Protein 8BPD (pdb70)

Foldseek 3Di:
DLLQFLAEEEEQEQAFFVVNVVLVVQFAQLVQLLVCLVQFLRHAAYEYAQHHPQAQQGGLAQDFPQDNCVVQFNRRSGHDNVRSCRVVSSLVSQVVSNHAYEYEHAQLHQCSPFRHDHDPNNNVSLQVRCCVPVVRQSQVVSLRRVLRVLLVCAVRHQAYEYPRLVNHRDHPLVSLVSSCVNPVRHFYEYPADQFAQPDRDFAFDADPVRHFWWWQAQAPPGPDRQIFTWGAQQTFGPSGAEYSQETTQLVRVQALLGLCCVVPHLVVVLVVLLVDDSVTGHQYEHEGEQFSDLADPVGHGDDDLLSVLCVSCSQSVSRHYYYYSFYDDSNHTDPVVSVSSSVSSVQVPDVVRDDGDDDDRYHPIDIPVD

Nearest PDB structures (foldseek):
  8bpd-assembly1_A  TM=1.003E+00  e=1.152E-90  Flagellimonas eckloniae
  6m8n-assembly1_A  TM=9.694E-01  e=7.261E-56  Psychromonas
  1odu-assembly1_A  TM=5.547E-01  e=1.460E-07  Thermotoga maritima MSB8
  1hl9-assembly1_A  TM=5.793E-01  e=4.609E-07  Thermotoga maritima MSB8
  1hl8-assembly1_B  TM=5.845E-01  e=2.002E-06  Thermotoga maritima MSB8

Sequence (370 aa):
SKWLSGSWGVRLIVEGGVELDKASSYSDWVKGAQNIVDNLPTVGHVFTNFTHRAHGYWFTLRENPYVDVAKEIHPEFVPSLENEKIILDVIDILHKGGKKVILYIATDGPSARRSGTRNNAEYKAAWENYYNAKFDGDEGLAYRTLCKGYIERFKGLADGYWLDHVGGIAGELTDFIDMIREVDPSVMMIASNGIVENESSNKSKYFKDENGDDLEVDSDGTNDPDGRKYKIRSFNLNGSYVDFTSGHPTPLAWGAPPNSWAYEEFTFPEIVDAMASYDPVKHTIKHAWMPMRMKWTSPRANLMFDVEQAYRFVRTTLTDGGCAITWGNTQTNGSMTKEEMDIMKEVDRRLRMRPMPDYIPYKRPAGAKLVGE

InterPro domains:
  IPR058589 Endo-alpha(1,4)-fucoidanase Mef1 [PF26376] (23-395)

B-factor: mean 32.19, std 11.11, range [17.18, 102.4]

Structure (mmCIF, N/CA/C/O backbone):
data_8BPD
#
_entry.id   8BPD
#
_cell.length_a   105.416
_cell.length_b   105.416
_cell.length_c   78.247
_cell.angle_alpha   90.000
_cell.angle_beta   90.000
_cell.angle_gamma   120.000
#
_symmetry.space_group_name_H-M   'P 63'
#
loop_
_entity.id
_entity.type
_entity.pdbx_description
1 polymer 'Glycosyl hydro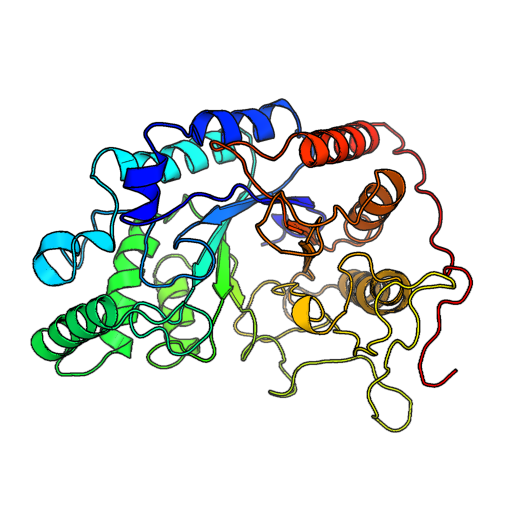lase'
2 non-polymer '(2S)-3-(cyclohexylamino)-2-hydroxypropane-1-sulfonic acid'
3 non-polymer 1,2-ETHANEDIOL
4 non-polymer 'CALCIUM ION'
5 water water
#
loop_
_atom_site.group_PDB
_atom_site.id
_atom_site.type_symbol
_atom_site.label_atom_id
_atom_site.label_alt_id
_atom_site.label_comp_id
_atom_site.label_asym_id
_atom_site.label_entity_id
_atom_site.label_seq_id
_atom_site.pdbx_PDB_ins_code
_atom_site.Cartn_x
_atom_site.Cartn_y
_atom_site.Cartn_z
_atom_site.occupancy
_atom_site.B_iso_or_equiv
_atom_site.auth_seq_id
_atom_site.auth_comp_id
_atom_site.auth_asym_id
_atom_site.auth_atom_id
_atom_site.pdbx_PDB_model_num
ATOM 1 N N . SER A 1 25 ? 33.14499 -5.51978 -22.72358 1.000 53.54801 25 SER A N 1
ATOM 2 C CA . SER A 1 25 ? 34.56834 -5.64467 -22.41677 1.000 55.32352 25 SER A CA 1
ATOM 3 C C . SER A 1 25 ? 35.24593 -4.27831 -22.50356 1.000 60.91205 25 SER A C 1
ATOM 4 O O . SER A 1 25 ? 36.03936 -3.88208 -21.59911 1.000 47.91844 25 SER A O 1
ATOM 11 N N . LYS A 1 26 ? 34.86652 -3.55720 -23.57458 1.000 46.60536 26 LYS A N 1
ATOM 12 C CA . LYS A 1 26 ? 35.57181 -2.35906 -24.01369 1.000 43.74802 26 LYS A CA 1
ATOM 13 C C . LYS A 1 26 ? 35.61648 -1.25028 -22.95951 1.000 42.41426 26 LYS A C 1
ATOM 14 O O . LYS A 1 26 ? 36.45833 -0.34849 -23.08483 1.000 36.74030 26 LYS A O 1
ATOM 33 N N . TRP A 1 27 ? 34.75239 -1.29352 -21.92453 1.000 40.93157 27 TRP A N 1
ATOM 34 C CA . TRP A 1 27 ? 34.71165 -0.20702 -20.93580 1.000 36.15082 27 TRP A CA 1
ATOM 35 C C . TRP A 1 27 ? 36.05050 0.01366 -20.24466 1.000 30.37482 27 TRP A C 1
ATOM 36 O O . TRP A 1 27 ? 36.33512 1.12490 -19.78155 1.000 30.56216 27 TRP A O 1
ATOM 57 N N . LEU A 1 28 ? 36.86670 -1.02685 -20.13253 1.000 25.02322 28 LEU A N 1
ATOM 58 C CA . LEU A 1 28 ? 38.14502 -0.88204 -19.45738 1.000 23.44712 28 LEU A CA 1
ATOM 59 C C . LEU A 1 28 ? 39.15581 -0.12525 -20.31235 1.000 25.47021 28 LEU A C 1
ATOM 60 O O . LEU A 1 28 ? 40.03722 0.56164 -19.78328 1.000 23.58436 28 LEU A O 1
ATOM 76 N N . SER A 1 29 ? 39.04866 -0.21768 -21.62601 1.000 24.73519 29 SER A N 1
ATOM 77 C CA . SER A 1 29 ? 39.97691 0.51366 -22.48267 1.000 25.30544 29 SER A CA 1
ATOM 78 C C . SER A 1 29 ? 39.81095 2.01887 -22.28392 1.000 25.67859 29 SER A C 1
ATOM 79 O O . SER A 1 29 ? 38.70725 2.55753 -22.41885 1.000 29.03962 29 SER A O 1
ATOM 87 N N . GLY A 1 30 ? 40.91600 2.70618 -21.98808 1.000 25.32210 30 GLY A N 1
ATOM 88 C CA . GLY A 1 30 ? 40.87970 4.14380 -21.76890 1.000 25.53803 30 GLY A CA 1
ATOM 89 C C . GLY A 1 30 ? 40.35989 4.58344 -20.40930 1.000 28.21904 30 GLY A C 1
ATOM 90 O O . GLY A 1 30 ? 40.18546 5.79236 -20.18381 1.000 25.12725 30 GLY A O 1
ATOM 94 N N . SER A 1 31 ? 40.15434 3.65080 -19.48609 1.000 24.49594 31 SER A N 1
ATOM 95 C CA . SER A 1 31 ? 39.59065 3.93302 -18.16814 1.000 23.56034 31 SER A CA 1
ATOM 96 C C . SER A 1 31 ? 40.70332 4.10944 -17.13417 1.000 23.03976 31 SER A C 1
ATOM 97 O O . SER A 1 31 ? 41.70651 3.39233 -17.16128 1.000 25.19838 31 SER A O 1
ATOM 105 N N . TRP A 1 32 ? 40.53573 5.06485 -16.22474 1.000 22.97262 32 TRP A N 1
ATOM 106 C CA . TRP A 1 32 ? 41.43169 5.14436 -15.07112 1.000 26.34249 32 TRP A CA 1
ATOM 107 C C . TRP A 1 32 ? 40.62905 4.89669 -13.80632 1.000 26.08506 32 TRP A C 1
ATOM 108 O O . TRP A 1 32 ? 39.41862 5.14470 -13.76539 1.000 22.22399 32 TRP A O 1
ATOM 129 N N . GLY A 1 33 ? 41.31616 4.35696 -12.78863 1.000 23.12053 33 GLY A N 1
ATOM 130 C CA . GLY A 1 33 ? 40.62706 3.87399 -11.61559 1.000 21.44066 33 GLY A CA 1
ATOM 131 C C . GLY A 1 33 ? 41.42445 4.06275 -10.34757 1.000 21.27342 33 GLY A C 1
ATOM 132 O O . GLY A 1 33 ? 42.63509 4.32087 -10.35628 1.000 21.48981 33 GLY A O 1
ATOM 136 N N . VAL A 1 34 ? 40.71359 3.87300 -9.24120 1.000 20.65688 34 VAL A N 1
ATOM 137 C CA . VAL A 1 34 ? 41.27267 4.00038 -7.90615 1.000 20.54040 34 VAL A CA 1
ATOM 138 C C . VAL A 1 34 ? 40.87047 2.76736 -7.11055 1.000 23.59679 34 VAL A C 1
ATOM 139 O O . VAL A 1 34 ? 40.00239 1.98606 -7.50765 1.000 24.52904 34 VAL A O 1
ATOM 152 N N . ARG A 1 35 ? 41.53253 2.58655 -5.98395 1.000 22.25643 35 ARG A N 1
ATOM 153 C CA . ARG A 1 35 ? 41.27209 1.46252 -5.10750 1.000 19.93097 35 ARG A CA 1
ATOM 154 C C . ARG A 1 35 ? 40.54464 1.95936 -3.86340 1.000 22.66962 35 ARG A C 1
ATOM 155 O O . ARG A 1 35 ? 40.95160 2.96837 -3.27468 1.000 20.42435 35 ARG A O 1
ATOM 176 N N . LEU A 1 36 ? 39.46571 1.26159 -3.49160 1.000 21.84590 36 LEU A N 1
ATOM 177 C CA . LEU A 1 36 ? 38.77492 1.40850 -2.20255 1.000 23.05136 36 LEU A CA 1
ATOM 178 C C . LEU A 1 36 ? 38.89338 0.07707 -1.46864 1.000 19.50474 36 LEU A C 1
ATOM 179 O O . LEU A 1 36 ? 38.15313 -0.87913 -1.72279 1.000 22.82338 36 LEU A O 1
ATOM 195 N N . ILE A 1 37 ? 39.89082 -0.01770 -0.61367 1.000 19.47442 37 ILE A N 1
ATOM 196 C CA . ILE A 1 37 ? 40.09396 -1.23237 0.15461 1.000 19.99302 37 ILE A CA 1
ATOM 197 C C . ILE A 1 37 ? 38.93718 -1.40592 1.13588 1.000 24.04120 37 ILE A C 1
ATOM 198 O O . ILE A 1 37 ? 38.60105 -0.48248 1.89041 1.000 29.02000 37 ILE A O 1
ATOM 214 N N . VAL A 1 38 ? 38.31568 -2.58523 1.10990 1.000 21.58572 38 VAL A N 1
ATOM 215 C CA . VAL A 1 38 ? 37.34819 -3.02318 2.11170 1.000 19.90565 38 VAL A CA 1
ATOM 216 C C . VAL A 1 38 ? 37.90413 -4.26906 2.77414 1.000 23.27848 38 VAL A C 1
ATOM 217 O O . VAL A 1 38 ? 38.29058 -5.22413 2.08771 1.000 18.80499 38 VAL A O 1
ATOM 230 N N . GLU A 1 39 ? 37.91758 -4.27298 4.10126 1.000 21.78677 39 GLU A N 1
ATOM 231 C CA . GLU A 1 39 ? 38.44938 -5.40002 4.84868 1.000 23.18227 39 GLU A CA 1
ATOM 232 C C . GLU A 1 39 ? 37.45418 -6.56054 4.81226 1.000 21.34437 39 GLU A C 1
ATOM 233 O O . GLU A 1 39 ? 36.30533 -6.41403 4.38794 1.000 22.78534 39 GLU A O 1
ATOM 245 N N . GLY A 1 40 ? 37.90653 -7.74146 5.24938 1.000 22.12763 40 GLY A N 1
ATOM 246 C CA . GLY A 1 40 ? 37.08303 -8.93440 5.21338 1.000 23.04337 40 GLY A CA 1
ATOM 247 C C . GLY A 1 40 ? 37.09017 -9.67722 6.54358 1.000 21.91485 40 GLY A C 1
ATOM 248 O O . GLY A 1 40 ? 37.88767 -9.39430 7.43569 1.000 21.03876 40 GLY A O 1
ATOM 252 N N . GLY A 1 41 ? 36.17612 -10.64070 6.65598 1.000 20.81523 41 GLY A N 1
ATOM 253 C CA . GLY A 1 41 ? 36.22283 -11.55988 7.77604 1.000 23.53981 41 GLY A CA 1
ATOM 254 C C . GLY A 1 41 ? 36.14794 -10.84633 9.10884 1.000 22.31332 41 GLY A C 1
ATOM 255 O O . GLY A 1 41 ? 35.54043 -9.78921 9.25008 1.000 21.26275 41 GLY A O 1
ATOM 259 N N . VAL A 1 42 ? 36.80470 -11.44071 10.10683 1.000 23.39309 42 VAL A N 1
ATOM 260 C CA . VAL A 1 42 ? 36.83121 -10.83937 11.43565 1.000 22.25661 42 VAL A CA 1
ATOM 261 C C . VAL A 1 42 ? 37.52500 -9.48649 11.39476 1.000 25.40819 42 VAL A C 1
ATOM 262 O O . VAL A 1 42 ? 37.26656 -8.62924 12.24676 1.000 25.13898 42 VAL A O 1
ATOM 275 N N . GLU A 1 43 ? 38.41326 -9.26191 10.42221 1.000 21.10139 43 GLU A N 1
ATOM 276 C CA . GLU A 1 43 ? 39.06856 -7.96084 10.35203 1.000 21.84362 43 GLU A CA 1
ATOM 277 C C . GLU A 1 43 ? 38.06730 -6.85864 9.99832 1.000 21.47008 43 GLU A C 1
ATOM 278 O O . GLU A 1 43 ? 38.13967 -5.73999 10.54071 1.000 25.73083 43 GLU A O 1
ATOM 290 N N . LEU A 1 44 ? 37.07757 -7.17508 9.15998 1.000 21.21847 44 LEU A N 1
ATOM 291 C CA . LEU A 1 44 ? 36.02239 -6.20156 8.87617 1.000 21.61788 44 LEU A CA 1
ATOM 292 C C . LEU A 1 44 ? 35.17948 -5.93275 10.11925 1.000 25.29862 44 LEU A C 1
ATOM 293 O O . LEU A 1 44 ? 34.82146 -4.78205 10.39756 1.000 26.99640 44 LEU A O 1
ATOM 309 N N . ASP A 1 45 ? 34.83257 -6.98461 10.86627 1.000 25.46815 45 ASP A N 1
ATOM 310 C CA . ASP A 1 45 ? 34.07315 -6.79637 12.09832 1.000 27.99735 45 ASP A CA 1
ATOM 311 C C . ASP A 1 45 ? 34.82089 -5.86047 13.04066 1.000 27.62369 45 ASP A C 1
ATOM 312 O O . ASP A 1 45 ? 34.24847 -4.90441 13.56814 1.000 25.89954 45 ASP A O 1
ATOM 321 N N . LYS A 1 46 ? 36.12625 -6.08588 13.20653 1.000 26.02580 46 LYS A N 1
ATOM 322 C CA . LYS A 1 46 ? 36.90209 -5.25378 14.11946 1.000 28.85293 46 LYS A CA 1
ATOM 323 C C . LYS A 1 46 ? 37.00403 -3.82323 13.60327 1.000 28.13184 46 LYS A C 1
ATOM 324 O O . LYS A 1 46 ? 36.95747 -2.86543 14.38208 1.000 32.03343 46 LYS A O 1
ATOM 343 N N . ALA A 1 47 ? 37.10555 -3.65224 12.29908 1.000 27.12173 47 ALA A N 1
ATOM 344 C CA . ALA A 1 47 ? 37.28857 -2.32091 11.72184 1.000 28.10135 47 ALA A CA 1
ATOM 345 C C . ALA A 1 47 ? 35.98668 -1.54654 11.55343 1.000 28.79742 47 ALA A C 1
ATOM 346 O O . ALA A 1 47 ? 36.02887 -0.32082 11.40823 1.000 27.37637 47 ALA A O 1
ATOM 353 N N . SER A 1 48 ? 34.84142 -2.21876 11.62026 1.000 28.46575 48 SER A N 1
ATOM 354 C CA . SER A 1 48 ? 33.58278 -1.56708 11.29026 1.000 29.84456 48 SER A CA 1
ATOM 355 C C . SER A 1 48 ? 33.23560 -0.44304 12.25690 1.000 26.54758 48 SER A C 1
ATOM 356 O O . SER A 1 48 ? 32.63804 0.55114 11.83195 1.000 31.06371 48 SER A O 1
ATOM 364 N N . SER A 1 49 ? 33.61730 -0.55234 13.54643 1.000 32.96713 49 SER A N 1
ATOM 365 C CA . SER A 1 49 ? 33.18604 0.43572 14.53229 1.000 39.56867 49 SER A CA 1
ATOM 366 C C . SER A 1 49 ? 33.78217 1.81095 14.26182 1.000 41.33851 49 SER A C 1
ATOM 367 O O . SER A 1 49 ? 33.16714 2.82906 14.60849 1.000 41.12458 49 SER A O 1
ATOM 375 N N . TYR A 1 50 ? 34.96053 1.87016 13.64081 1.000 36.90545 50 TYR A N 1
ATOM 376 C CA . TYR A 1 50 ? 35.65135 3.13594 13.43266 1.000 37.59144 50 TYR A CA 1
ATOM 377 C C . TYR A 1 50 ? 35.90876 3.44498 11.95842 1.000 33.22356 50 TYR A C 1
ATOM 378 O O . TYR A 1 50 ? 36.68833 4.35056 11.66262 1.000 28.08382 50 TYR A O 1
ATOM 396 N N . SER A 1 51 ? 35.26867 2.72858 11.03228 1.000 29.41583 51 SER A N 1
ATOM 397 C CA . SER A 1 51 ? 35.44947 2.92939 9.60337 1.000 31.27853 51 SER A CA 1
ATOM 398 C C . SER A 1 51 ? 34.09203 3.07258 8.94970 1.000 27.93388 51 SER A C 1
ATOM 399 O O . SER A 1 51 ? 33.09392 2.53985 9.43790 1.000 27.99342 51 SER A O 1
ATOM 407 N N . ASP A 1 52 ? 34.07162 3.79108 7.82899 1.000 26.49319 52 ASP A N 1
ATOM 408 C CA . ASP A 1 52 ? 32.83851 4.00530 7.08462 1.000 25.68231 52 ASP A CA 1
ATOM 409 C C . ASP A 1 52 ? 33.16121 3.93075 5.58989 1.000 29.68473 52 ASP A C 1
ATOM 410 O O . ASP A 1 52 ? 33.50075 4.93052 4.94957 1.000 27.50719 52 ASP A O 1
ATOM 419 N N . TRP A 1 53 ? 33.04007 2.72553 5.03695 1.000 27.92068 53 TRP A N 1
ATOM 420 C CA . TRP A 1 53 ? 33.36538 2.50416 3.63300 1.000 26.18771 53 TRP A CA 1
ATOM 421 C C . TRP A 1 53 ? 32.28738 3.03524 2.70210 1.000 33.55617 53 TRP A C 1
ATOM 422 O O . TRP A 1 53 ? 32.56222 3.27326 1.51883 1.000 35.08631 53 TRP A O 1
ATOM 443 N N . VAL A 1 54 ? 31.06822 3.20648 3.20547 1.000 33.11833 54 VAL A N 1
ATOM 444 C CA . VAL A 1 54 ? 30.02882 3.84828 2.41852 1.000 29.28701 54 VAL A CA 1
ATOM 445 C C . VAL A 1 54 ? 30.42803 5.28482 2.13564 1.000 38.08904 54 VAL A C 1
ATOM 446 O O . VAL A 1 54 ? 30.38815 5.74536 0.98737 1.000 30.01680 54 VAL A O 1
ATOM 459 N N . LYS A 1 55 ? 30.86478 5.99978 3.17381 1.000 28.02748 55 LYS A N 1
ATOM 460 C CA . LYS A 1 55 ? 31.39798 7.34429 2.96973 1.000 34.30298 55 LYS A CA 1
ATOM 461 C C . LYS A 1 55 ? 32.54824 7.32564 1.96815 1.000 26.40279 55 LYS A C 1
ATOM 462 O O . LYS A 1 55 ? 32.67651 8.22656 1.13287 1.000 27.05633 55 LYS A O 1
ATOM 481 N N . GLY A 1 56 ? 33.42832 6.34133 2.08145 1.000 28.03500 56 GLY A N 1
ATOM 482 C CA . GLY A 1 56 ? 34.58363 6.30172 1.20551 1.000 32.48113 56 GLY A CA 1
ATOM 483 C C . GLY A 1 56 ? 34.18584 6.10761 -0.23967 1.000 27.88667 56 GLY A C 1
ATOM 484 O O . GLY A 1 56 ? 34.78516 6.68501 -1.13961 1.000 27.31419 56 GLY A O 1
ATOM 488 N N . ALA A 1 57 ? 33.16361 5.29475 -0.47120 1.000 23.39095 57 ALA A N 1
ATOM 489 C CA . ALA A 1 57 ? 32.67632 5.06819 -1.81389 1.000 31.13477 57 ALA A CA 1
ATOM 490 C C . ALA A 1 57 ? 32.01290 6.33243 -2.33872 1.000 31.00468 57 ALA A C 1
ATOM 491 O O . ALA A 1 57 ? 32.31962 6.80095 -3.44019 1.000 26.70931 57 ALA A O 1
ATOM 498 N N . GLN A 1 58 ? 31.14517 6.93614 -1.52648 1.000 26.14030 58 GLN A N 1
ATOM 499 C CA . GLN A 1 58 ? 30.50802 8.18930 -1.92057 1.000 27.49110 58 GLN A CA 1
ATOM 500 C C . GLN A 1 58 ? 31.54039 9.27111 -2.18351 1.000 28.67067 58 GLN A C 1
ATOM 501 O O . GLN A 1 58 ? 31.36064 10.11703 -3.06636 1.000 28.55226 58 GLN A O 1
ATOM 515 N N . ASN A 1 59 ? 32.61675 9.26512 -1.40903 1.000 28.62931 59 ASN A N 1
ATOM 516 C CA . ASN A 1 59 ? 33.70017 10.23659 -1.56010 1.000 30.86033 59 ASN A CA 1
ATOM 517 C C . ASN A 1 59 ? 34.32553 10.13473 -2.95076 1.000 27.64138 59 ASN A C 1
ATOM 518 O O . ASN A 1 59 ? 34.56652 11.14909 -3.61555 1.000 28.31059 59 ASN A O 1
ATOM 529 N N . ILE A 1 60 ? 34.54001 8.91161 -3.42425 1.000 27.48359 60 ILE A N 1
ATOM 530 C CA . ILE A 1 60 ? 35.07643 8.69953 -4.76651 1.000 27.62826 60 ILE A CA 1
ATOM 531 C C . ILE A 1 60 ? 34.09741 9.19625 -5.81977 1.000 30.60027 60 ILE A C 1
ATOM 532 O O . ILE A 1 60 ? 34.48097 9.87898 -6.77832 1.000 29.80247 60 ILE A O 1
ATOM 548 N N . VAL A 1 61 ? 32.82868 8.81057 -5.69281 1.000 24.52476 61 VAL A N 1
ATOM 549 C CA . VAL A 1 61 ? 31.83376 9.22548 -6.67701 1.000 30.32785 61 VAL A CA 1
ATOM 550 C C . VAL A 1 61 ? 31.76252 10.74852 -6.75821 1.000 31.58118 61 VAL A C 1
ATOM 551 O O . VAL A 1 61 ? 31.71641 11.32895 -7.85601 1.000 31.16363 61 VAL A O 1
ATOM 564 N N . ASP A 1 62 ? 31.76833 11.42504 -5.59753 1.000 29.85011 62 ASP A N 1
ATOM 565 C CA . ASP A 1 62 ? 31.51861 12.86854 -5.57146 1.000 28.79038 62 ASP A CA 1
ATOM 566 C C . ASP A 1 62 ? 32.69940 13.66641 -6.08995 1.000 31.62610 62 ASP A C 1
ATOM 567 O O . ASP A 1 62 ? 32.51812 14.75723 -6.64309 1.000 35.10369 62 ASP A O 1
ATOM 576 N N . ASN A 1 63 ? 33.91027 13.17576 -5.87314 1.000 29.25415 63 ASN A N 1
ATOM 577 C CA . ASN A 1 63 ? 35.09454 13.95159 -6.18163 1.000 29.85912 63 ASN A CA 1
ATOM 578 C C . ASN A 1 63 ? 35.80700 13.51635 -7.45615 1.000 29.55064 63 ASN A C 1
ATOM 579 O O . ASN A 1 63 ? 36.62039 14.28381 -7.97131 1.000 32.19729 63 ASN A O 1
ATOM 590 N N . LEU A 1 64 ? 35.54940 12.31700 -7.96406 1.000 25.46665 64 LEU A N 1
ATOM 591 C CA . LEU A 1 64 ? 36.29424 11.76316 -9.09447 1.000 24.99574 64 LEU A CA 1
ATOM 592 C C . LEU A 1 64 ? 35.34945 11.36554 -10.23380 1.000 26.91837 64 LEU A C 1
ATOM 593 O O . LEU A 1 64 ? 35.26373 10.19349 -10.61347 1.000 24.57018 64 LEU A O 1
ATOM 609 N N . PRO A 1 65 ? 34.63549 12.32680 -10.82681 1.000 25.93320 65 PRO A N 1
ATOM 610 C CA . PRO A 1 65 ? 33.68706 11.95541 -11.89168 1.000 26.70458 65 PRO A CA 1
ATOM 611 C C . PRO A 1 65 ? 34.32602 11.28577 -13.10184 1.000 31.19398 65 PRO A C 1
ATOM 612 O O . PRO A 1 65 ? 33.65516 10.48399 -13.76551 1.000 30.97548 65 PRO A O 1
ATOM 623 N N . THR A 1 66 ? 35.59212 11.57808 -13.41592 1.000 27.69087 66 THR A N 1
ATOM 624 C CA . THR A 1 66 ? 36.20731 11.01989 -14.61807 1.000 27.30176 66 THR A CA 1
ATOM 625 C C . THR A 1 66 ? 36.69430 9.59526 -14.41410 1.000 28.65852 66 THR A C 1
ATOM 626 O O . THR A 1 66 ? 37.01174 8.92138 -15.39221 1.000 24.64518 66 THR A O 1
ATOM 637 N N . VAL A 1 67 ? 36.75253 9.12196 -13.16927 1.000 25.64219 67 VAL A N 1
ATOM 638 C CA . VAL A 1 67 ? 37.22842 7.77829 -12.89470 1.000 23.37563 67 VAL A CA 1
ATOM 639 C C . VAL A 1 67 ? 36.24908 6.78776 -13.50177 1.000 23.61026 67 VAL A C 1
ATOM 640 O O . VAL A 1 67 ? 35.02705 6.93782 -13.37361 1.000 24.39281 67 VAL A O 1
ATOM 653 N N . GLY A 1 68 ? 36.77475 5.76588 -14.17064 1.000 23.44503 68 GLY A N 1
ATOM 654 C CA . GLY A 1 68 ? 35.90259 4.80930 -14.82587 1.000 23.15587 68 GLY A CA 1
ATOM 655 C C . GLY A 1 68 ? 35.62086 3.55589 -14.01381 1.000 25.68062 68 GLY A C 1
ATOM 656 O O . GLY A 1 68 ? 34.57992 2.90722 -14.19512 1.000 23.51090 68 GLY A O 1
ATOM 660 N N . HIS A 1 69 ? 36.54179 3.18951 -13.12466 1.000 21.91988 69 HIS A N 1
ATOM 661 C CA . HIS A 1 69 ? 36.41876 1.92833 -12.41669 1.000 25.04449 69 HIS A CA 1
ATOM 662 C C . HIS A 1 69 ? 37.09564 2.03280 -11.05932 1.000 23.81413 69 HIS A C 1
ATOM 663 O O . HIS A 1 69 ? 37.93610 2.90257 -10.83451 1.000 20.93256 69 HIS A O 1
ATOM 677 N N . VAL A 1 70 ? 36.70737 1.12739 -10.15714 1.000 23.44702 70 VAL A N 1
ATOM 678 C CA . VAL A 1 70 ? 37.22418 1.08266 -8.79124 1.000 22.85613 70 VAL A CA 1
ATOM 679 C C . VAL A 1 70 ? 37.53027 -0.36033 -8.44839 1.000 19.66390 70 VAL A C 1
ATOM 680 O O . VAL A 1 70 ? 36.70939 -1.25114 -8.69461 1.000 20.98909 70 VAL A O 1
ATOM 693 N N . PHE A 1 71 ? 38.71334 -0.59374 -7.89610 1.000 19.29644 71 PHE A N 1
ATOM 694 C CA . PHE A 1 71 ? 39.08615 -1.89672 -7.37593 1.000 20.53964 71 PHE A CA 1
ATOM 695 C C . PHE A 1 71 ? 38.68118 -1.95859 -5.90366 1.000 24.57744 71 PHE A C 1
ATOM 696 O O . PHE A 1 71 ? 39.07971 -1.08922 -5.12730 1.000 20.65362 71 PHE A O 1
ATOM 713 N N . THR A 1 72 ? 37.95380 -3.00892 -5.51293 1.000 19.28332 72 THR A N 1
ATOM 714 C CA . THR A 1 72 ? 37.66901 -3.25092 -4.10372 1.000 18.65147 72 THR A CA 1
ATOM 715 C C . THR A 1 72 ? 37.71475 -4.76584 -3.88574 1.000 23.10604 72 THR A C 1
ATOM 716 O O . THR A 1 72 ? 38.46901 -5.45250 -4.58859 1.000 20.62106 72 THR A O 1
ATOM 727 N N . ASN A 1 73 ? 36.99785 -5.30453 -2.89815 1.000 21.49439 73 ASN A N 1
ATOM 728 C CA . ASN A 1 73 ? 37.41833 -6.56721 -2.30008 1.000 20.10771 73 ASN A CA 1
ATOM 729 C C . ASN A 1 73 ? 36.34235 -7.64036 -2.25224 1.000 22.18449 73 ASN A C 1
ATOM 730 O O . ASN A 1 73 ? 35.23956 -7.40475 -1.75252 1.000 22.55389 73 ASN A O 1
ATOM 741 N N . PHE A 1 74 ? 36.70625 -8.83552 -2.73896 1.000 20.09233 74 PHE A N 1
ATOM 742 C CA . PHE A 1 74 ? 36.00271 -10.09860 -2.51912 1.000 19.56809 74 PHE A CA 1
ATOM 743 C C . PHE A 1 74 ? 36.60263 -10.83308 -1.31234 1.000 19.05160 74 PHE A C 1
ATOM 744 O O . PHE A 1 74 ? 35.86332 -11.32318 -0.44864 1.000 19.60875 74 PHE A O 1
ATOM 761 N N . THR A 1 75 ? 37.93267 -10.90172 -1.24050 1.000 21.10176 75 THR A N 1
ATOM 762 C CA . THR A 1 75 ? 38.64959 -11.19094 -0.00966 1.000 20.43467 75 THR A CA 1
ATOM 763 C C . THR A 1 75 ? 39.36479 -9.94181 0.46270 1.000 23.44608 75 THR A C 1
ATOM 764 O O . THR A 1 75 ? 39.57587 -8.97643 -0.28496 1.000 20.82478 75 THR A O 1
ATOM 775 N N . HIS A 1 76 ? 39.72472 -10.00673 1.73221 1.000 22.87729 76 HIS A N 1
ATOM 776 C CA . HIS A 1 76 ? 40.64037 -9.07631 2.34770 1.000 21.79497 76 HIS A CA 1
ATOM 777 C C . HIS A 1 76 ? 41.92914 -9.00878 1.54393 1.000 21.71689 76 HIS A C 1
ATOM 778 O O . HIS A 1 76 ? 42.39206 -10.00880 0.97948 1.000 17.37663 76 HIS A O 1
ATOM 792 N N . ARG A 1 77 ? 42.51392 -7.81689 1.51192 1.000 21.39067 77 ARG A N 1
ATOM 793 C CA . ARG A 1 77 ? 43.79794 -7.61811 0.85797 1.000 17.83087 77 ARG A CA 1
ATOM 794 C C . ARG A 1 77 ? 44.77689 -8.68578 1.29850 1.000 24.13774 77 ARG A C 1
ATOM 795 O O . ARG A 1 77 ? 45.00597 -8.88232 2.48906 1.000 21.69271 77 ARG A O 1
ATOM 816 N N . ALA A 1 78 ? 45.30864 -9.41452 0.32793 1.000 21.89360 78 ALA A N 1
ATOM 817 C CA . ALA A 1 78 ? 46.40047 -10.35668 0.53236 1.000 21.87751 78 ALA A CA 1
ATOM 818 C C . ALA A 1 78 ? 46.05895 -11.46332 1.53555 1.000 17.74491 78 ALA A C 1
ATOM 819 O O . ALA A 1 78 ? 46.95781 -12.10134 2.06789 1.000 18.37046 78 ALA A O 1
ATOM 826 N N . HIS A 1 79 ? 44.78522 -11.74849 1.81488 1.000 17.44240 79 HIS A N 1
ATOM 827 C CA . HIS A 1 79 ? 44.48233 -12.83907 2.73868 1.000 21.02809 79 HIS A CA 1
ATOM 828 C C . HIS A 1 79 ? 43.30225 -13.64873 2.23249 1.000 18.66236 79 HIS A C 1
ATOM 829 O O . HIS A 1 79 ? 42.17403 -13.15237 2.20693 1.000 22.33441 79 HIS A O 1
ATOM 843 N N . GLY A 1 80 ? 43.54272 -14.92059 1.89894 1.000 19.95628 80 GLY A N 1
ATOM 844 C CA . GLY A 1 80 ? 42.50312 -15.68952 1.25619 1.000 18.88595 80 GLY A CA 1
ATOM 845 C C . GLY A 1 80 ? 41.46563 -16.29624 2.17290 1.000 21.81938 80 GLY A C 1
ATOM 846 O O . GLY A 1 80 ? 40.53092 -16.93806 1.68352 1.000 19.58301 80 GLY A O 1
ATOM 850 N N . TYR A 1 81 ? 41.58249 -16.13311 3.48688 1.000 20.27927 81 TYR A N 1
ATOM 851 C CA . TYR A 1 81 ? 40.61743 -16.72203 4.39503 1.000 18.03032 81 TYR A CA 1
ATOM 852 C C . TYR A 1 81 ? 39.67059 -15.70519 4.99761 1.000 18.27355 81 TYR A C 1
ATOM 853 O O . TYR A 1 81 ? 38.88810 -16.06692 5.86936 1.000 20.85192 81 TYR A O 1
ATOM 871 N N . TRP A 1 82 ? 39.70891 -14.44764 4.55907 1.000 21.09890 82 TRP A N 1
ATOM 872 C CA . TRP A 1 82 ? 38.79209 -13.41920 5.04161 1.000 18.44796 82 TRP A CA 1
ATOM 873 C C . TRP A 1 82 ? 37.97245 -12.85672 3.88171 1.000 21.95075 82 TRP A C 1
ATOM 874 O O . TRP A 1 82 ? 38.53253 -12.22114 2.99325 1.000 20.99572 82 TRP A O 1
ATOM 895 N N . PHE A 1 83 ? 36.64935 -13.03331 3.92935 1.000 20.40786 83 PHE A N 1
ATOM 896 C CA . PHE A 1 83 ? 35.72700 -12.67300 2.85426 1.000 20.47111 83 PHE A CA 1
ATOM 897 C C . PHE A 1 83 ? 34.89070 -11.44731 3.20296 1.000 23.83534 83 PHE A C 1
ATOM 898 O O . PHE A 1 83 ? 34.60511 -11.18601 4.37070 1.000 22.59982 83 PHE A O 1
ATOM 915 N N . THR A 1 84 ? 34.47938 -10.68563 2.17547 1.000 19.53934 84 THR A N 1
ATOM 916 C CA . THR A 1 84 ? 33.65419 -9.51967 2.43827 1.000 19.77425 84 THR A CA 1
ATOM 917 C C . THR A 1 84 ? 32.16447 -9.85005 2.52185 1.000 23.28446 84 THR A C 1
ATOM 918 O O . THR A 1 84 ? 31.40988 -9.05052 3.08197 1.000 25.88081 84 THR A O 1
ATOM 929 N N . LEU A 1 85 ? 31.72916 -11.00667 2.02244 1.000 20.91297 85 LEU A N 1
ATOM 930 C CA . LEU A 1 85 ? 30.36228 -11.48218 2.20064 1.000 21.66404 85 LEU A CA 1
ATOM 931 C C . LEU A 1 85 ? 30.34905 -12.59102 3.25375 1.000 23.88641 85 LEU A C 1
ATOM 932 O O . LEU A 1 85 ? 31.36568 -13.23304 3.50759 1.000 25.07901 85 LEU A O 1
ATOM 948 N N . ARG A 1 86 ? 29.18451 -12.79154 3.87820 1.000 24.39636 86 ARG A N 1
ATOM 949 C CA . ARG A 1 86 ? 28.97516 -13.86212 4.85302 1.000 22.95324 86 ARG A CA 1
ATOM 950 C C . ARG A 1 86 ? 28.15321 -15.00045 4.25755 1.000 27.05699 86 ARG A C 1
ATOM 951 O O . ARG A 1 86 ? 28.67753 -16.09826 4.03852 1.000 25.73154 86 ARG A O 1
ATOM 972 N N . GLU A 1 87 ? 26.86912 -14.77763 3.99530 1.000 27.27994 87 GLU A N 1
ATOM 973 C CA . GLU A 1 87 ? 25.99867 -15.86538 3.56907 1.000 26.47318 87 GLU A CA 1
ATOM 974 C C . GLU A 1 87 ? 26.42378 -16.40716 2.21692 1.000 29.02983 87 GLU A C 1
ATOM 975 O O . GLU A 1 87 ? 26.92855 -15.68115 1.35391 1.000 24.03663 87 GLU A O 1
ATOM 987 N N . ASN A 1 88 ? 26.17774 -17.70313 2.02803 1.000 32.82489 88 ASN A N 1
ATOM 988 C CA . ASN A 1 88 ? 26.73099 -18.39397 0.89660 1.000 29.74040 88 ASN A CA 1
ATOM 989 C C . ASN A 1 88 ? 25.77922 -19.54386 0.62601 1.000 27.29144 88 ASN A C 1
ATOM 990 O O . ASN A 1 88 ? 25.45246 -20.28585 1.55607 1.000 30.59039 88 ASN A O 1
ATOM 1001 N N . PRO A 1 89 ? 25.29631 -19.69106 -0.60770 1.000 34.73912 89 PRO A N 1
ATOM 1002 C CA . PRO A 1 89 ? 24.28456 -20.71736 -0.87994 1.000 30.60714 89 PRO A CA 1
ATOM 1003 C C . PRO A 1 89 ? 24.78941 -22.13345 -0.72136 1.000 31.62139 89 PRO A C 1
ATOM 1004 O O . PRO A 1 89 ? 23.96466 -23.04502 -0.60947 1.000 32.63489 89 PRO A O 1
ATOM 1015 N N . TYR A 1 90 ? 26.10226 -22.35588 -0.70697 1.000 31.29238 90 TYR A N 1
ATOM 1016 C CA . TYR A 1 90 ? 26.64044 -23.70177 -0.65262 1.000 33.24020 90 TYR A CA 1
ATOM 1017 C C . TYR A 1 90 ? 27.23798 -24.08188 0.69268 1.000 30.38910 90 TYR A C 1
ATOM 1018 O O . TYR A 1 90 ? 27.48918 -25.27011 0.92080 1.000 34.35873 90 TYR A O 1
ATOM 1036 N N . VAL A 1 91 ? 27.43061 -23.13646 1.60415 1.000 28.36760 91 VAL A N 1
ATOM 1037 C CA . VAL A 1 91 ? 28.09071 -23.44110 2.86987 1.000 28.33611 91 VAL A CA 1
ATOM 1038 C C . VAL A 1 91 ? 27.76461 -22.33661 3.87482 1.000 29.75191 91 VAL A C 1
ATOM 1039 O O . VAL A 1 91 ? 27.74153 -21.14658 3.54022 1.000 24.75835 91 VAL A O 1
ATOM 1052 N N . ASP A 1 92 ? 27.45925 -22.75107 5.10103 1.000 26.83936 92 ASP A N 1
ATOM 1053 C CA . ASP A 1 92 ? 27.40114 -21.84636 6.25453 1.000 29.70128 92 ASP A CA 1
ATOM 1054 C C . ASP A 1 92 ? 28.81710 -21.77392 6.81572 1.000 31.32801 92 ASP A C 1
ATOM 1055 O O . ASP A 1 92 ? 29.24197 -22.64843 7.56926 1.000 28.39293 92 ASP A O 1
ATOM 1064 N N . VAL A 1 93 ? 29.57277 -20.75236 6.40555 1.000 24.06361 93 VAL A N 1
ATOM 1065 C CA . VAL A 1 93 ? 31.01080 -20.75107 6.66674 1.000 26.59831 93 VAL A CA 1
ATOM 1066 C C . VAL A 1 93 ? 31.28268 -20.68667 8.16488 1.000 25.68071 93 VAL A C 1
ATOM 1067 O O . VAL A 1 93 ? 32.17047 -21.37991 8.68392 1.000 27.28805 93 VAL A O 1
ATOM 1080 N N . ALA A 1 94 ? 30.52526 -19.85354 8.87581 1.000 24.41318 94 ALA A N 1
ATOM 1081 C CA . ALA A 1 94 ? 30.72217 -19.69881 10.31497 1.000 29.13123 94 ALA A CA 1
ATOM 1082 C C . ALA A 1 94 ? 30.51274 -21.02071 11.05596 1.000 30.89482 94 ALA A C 1
ATOM 1083 O O . ALA A 1 94 ? 31.33098 -21.40474 11.90219 1.000 31.48095 94 ALA A O 1
ATOM 1090 N N . LYS A 1 95 ? 29.44187 -21.75818 10.72690 1.000 26.59796 95 LYS A N 1
ATOM 1091 C CA . LYS A 1 95 ? 29.17936 -23.00528 11.44309 1.000 26.87310 95 LYS A CA 1
ATOM 1092 C C . LYS A 1 95 ? 29.99769 -24.17969 10.91738 1.000 30.16577 95 LYS A C 1
ATOM 1093 O O . LYS A 1 95 ? 30.38546 -25.05455 11.69483 1.000 31.49988 95 LYS A O 1
ATOM 1112 N N . GLU A 1 96 ? 30.23749 -24.24762 9.61222 1.000 25.37649 96 GLU A N 1
ATOM 1113 C CA . GLU A 1 96 ? 30.89928 -25.41191 9.03330 1.000 25.22696 96 GLU A CA 1
ATOM 1114 C C . GLU A 1 96 ? 32.41402 -25.26504 8.92671 1.000 26.83013 96 GLU A C 1
ATOM 1115 O O . GLU A 1 96 ? 33.11587 -26.28277 8.86870 1.000 29.02841 96 GLU A O 1
ATOM 1127 N N . ILE A 1 97 ? 32.94166 -24.04130 8.88614 1.000 26.32759 97 ILE A N 1
ATOM 1128 C CA . ILE A 1 97 ? 34.37634 -23.86215 8.68254 1.000 23.49691 97 ILE A CA 1
ATOM 1129 C C . ILE A 1 97 ? 34.98033 -23.07485 9.83746 1.000 24.40758 97 ILE A C 1
ATOM 1130 O O . ILE A 1 97 ? 35.66395 -23.63901 10.69314 1.000 27.06983 97 ILE A O 1
ATOM 1146 N N . HIS A 1 98 ? 34.75932 -21.77407 9.86447 1.000 23.98229 98 HIS A N 1
ATOM 1147 C CA . HIS A 1 98 ? 35.36724 -20.94951 10.89906 1.000 22.91888 98 HIS A CA 1
ATOM 1148 C C . HIS A 1 98 ? 34.68608 -19.58742 10.94578 1.000 25.11400 98 HIS A C 1
ATOM 1149 O O . HIS A 1 98 ? 34.54439 -18.93949 9.90150 1.000 24.39523 98 HIS A O 1
ATOM 1163 N N . PRO A 1 99 ? 34.23121 -19.13415 12.11647 1.000 24.38536 99 PRO A N 1
ATOM 1164 C CA . PRO A 1 99 ? 33.44688 -17.88242 12.16806 1.000 23.23568 99 PRO A CA 1
ATOM 1165 C C . PRO A 1 99 ? 34.22738 -16.64577 11.76566 1.000 26.26490 99 PRO A C 1
ATOM 1166 O O . PRO A 1 99 ? 33.62262 -15.65432 11.32246 1.000 23.98129 99 PRO A O 1
ATOM 1177 N N . GLU A 1 100 ? 35.54664 -16.64843 11.95250 1.000 22.14257 100 GLU A N 1
ATOM 1178 C CA . GLU A 1 100 ? 36.36012 -15.49982 11.58246 1.000 21.65299 100 GLU A CA 1
ATOM 1179 C C . GLU A 1 100 ? 36.58688 -15.36292 10.07545 1.000 22.97559 100 GLU A C 1
ATOM 1180 O O . GLU A 1 100 ? 37.12559 -14.33479 9.64204 1.000 21.98861 100 GLU A O 1
ATOM 1192 N N . PHE A 1 101 ? 36.17547 -16.34110 9.26762 1.000 22.78988 101 PHE A N 1
ATOM 1193 C CA . PHE A 1 101 ? 36.32551 -16.19583 7.81528 1.000 21.59936 101 PHE A CA 1
ATOM 1194 C C . PHE A 1 101 ? 35.34935 -15.19124 7.23115 1.000 20.54106 101 PHE A C 1
ATOM 1195 O O . PHE A 1 101 ? 35.60388 -14.66554 6.13866 1.000 21.54069 101 PHE A O 1
ATOM 1212 N N . VAL A 1 102 ? 34.23639 -14.93998 7.91898 1.000 24.27555 102 VAL A N 1
ATOM 1213 C CA . VAL A 1 102 ? 33.16727 -14.10208 7.39315 1.000 23.16366 102 VAL A CA 1
ATOM 1214 C C . VAL A 1 102 ? 32.84125 -12.99273 8.37699 1.000 24.02232 102 VAL A C 1
ATOM 1215 O O . VAL A 1 102 ? 32.98987 -13.16374 9.60354 1.000 23.54769 102 VAL A O 1
ATOM 1228 N N . PRO A 1 103 ? 32.37847 -11.85219 7.89106 1.000 21.86698 103 PRO A N 1
ATOM 1229 C CA . PRO A 1 103 ? 31.92568 -10.80138 8.79378 1.000 22.57600 103 PRO A CA 1
ATOM 1230 C C . PRO A 1 103 ? 30.51910 -11.10594 9.26910 1.000 23.92170 103 PRO A C 1
ATOM 1231 O O . PRO A 1 103 ? 29.88063 -12.07074 8.83111 1.000 23.72528 103 PRO A O 1
ATOM 1242 N N . SER A 1 104 ? 30.05436 -10.27003 10.20007 1.000 25.12736 104 SER A N 1
ATOM 1243 C CA . SER A 1 104 ? 28.69309 -10.38277 10.69310 1.000 25.56464 104 SER A CA 1
ATOM 1244 C C . SER A 1 104 ? 27.70544 -10.17684 9.56344 1.000 26.43228 104 SER A C 1
ATOM 1245 O O . SER A 1 104 ? 28.02837 -9.62800 8.51474 1.000 26.20335 104 SER A O 1
ATOM 1253 N N . LEU A 1 105 ? 26.46521 -10.58641 9.81027 1.000 27.92794 105 LEU A N 1
ATOM 1254 C CA . LEU A 1 105 ? 25.43916 -10.43515 8.78148 1.000 33.18978 105 LEU A CA 1
ATOM 1255 C C . LEU A 1 105 ? 25.20944 -8.96620 8.46297 1.000 30.26650 105 LEU A C 1
ATOM 1256 O O . LEU A 1 105 ? 25.00298 -8.59776 7.30347 1.000 29.84610 105 LEU A O 1
ATOM 1272 N N . GLU A 1 106 ? 25.24451 -8.10787 9.48777 1.000 31.22136 106 GLU A N 1
ATOM 1273 C CA . GLU A 1 106 ? 25.16255 -6.66938 9.25414 1.000 28.70476 106 GLU A CA 1
ATOM 1274 C C . GLU A 1 106 ? 26.33633 -6.15814 8.40478 1.000 30.08801 106 GLU A C 1
ATOM 1275 O O . GLU A 1 106 ? 26.14846 -5.33462 7.49737 1.000 30.68894 106 GLU A O 1
ATOM 1287 N N . ASN A 1 107 ? 27.56030 -6.62258 8.69112 1.000 27.00897 107 ASN A N 1
ATOM 1288 C CA . ASN A 1 107 ? 28.73930 -6.05053 8.04923 1.000 26.03451 107 ASN A CA 1
ATOM 1289 C C . ASN A 1 107 ? 28.93767 -6.56110 6.63042 1.000 26.03783 107 ASN A C 1
ATOM 1290 O O . ASN A 1 107 ? 29.63540 -5.90175 5.85048 1.000 26.14632 107 ASN A O 1
ATOM 1301 N N . GLU A 1 108 ? 28.32524 -7.69511 6.27055 1.000 24.20637 108 GLU A N 1
ATOM 1302 C CA . GLU A 1 108 ? 28.37835 -8.14902 4.88418 1.000 29.84272 108 GLU A CA 1
ATOM 1303 C C . GLU A 1 108 ? 27.65883 -7.18654 3.95437 1.000 29.72675 108 GLU A C 1
ATOM 1304 O O . GLU A 1 108 ? 27.85932 -7.25981 2.73605 1.000 29.03948 108 GLU A O 1
ATOM 1316 N N . LYS A 1 109 ? 26.78812 -6.32105 4.49190 1.000 27.72340 109 LYS A N 1
ATOM 1317 C CA . LYS A 1 109 ? 26.13134 -5.32381 3.65889 1.000 25.41045 109 LYS A CA 1
ATOM 1318 C C . LYS A 1 109 ? 27.05227 -4.18167 3.28074 1.000 29.33172 109 LYS A C 1
ATOM 1319 O O . LYS A 1 109 ? 26.68650 -3.36224 2.42828 1.000 25.84477 109 LYS A O 1
ATOM 1338 N N . ILE A 1 110 ? 28.21706 -4.08930 3.90486 1.000 25.52504 110 ILE A N 1
ATOM 1339 C CA . ILE A 1 110 ? 29.12090 -3.00091 3.58121 1.000 23.68443 110 ILE A CA 1
ATOM 1340 C C . ILE A 1 110 ? 29.52309 -3.07953 2.11708 1.000 23.00032 110 ILE A C 1
ATOM 1341 O O . ILE A 1 110 ? 29.35062 -2.11662 1.35726 1.000 23.16918 110 ILE A O 1
ATOM 1357 N N . ILE A 1 111 ? 30.04420 -4.23395 1.69508 1.000 23.90272 111 ILE A N 1
ATOM 1358 C CA . ILE A 1 111 ? 30.52475 -4.33863 0.31840 1.000 25.40023 111 ILE A CA 1
ATOM 1359 C C . ILE A 1 111 ? 29.36476 -4.16656 -0.65659 1.000 25.66962 111 ILE A C 1
ATOM 1360 O O . ILE A 1 111 ? 29.50823 -3.55748 -1.71935 1.000 25.88643 111 ILE A O 1
ATOM 1376 N N . LEU A 1 112 ? 28.18964 -4.66778 -0.30051 1.000 23.84996 112 LEU A N 1
ATOM 1377 C CA . LEU A 1 112 ? 27.06160 -4.50167 -1.19707 1.000 23.86738 112 LEU A CA 1
ATOM 1378 C C . LEU A 1 112 ? 26.70591 -3.03591 -1.33066 1.000 29.77337 112 LEU A C 1
ATOM 1379 O O . LEU A 1 112 ? 26.39235 -2.56725 -2.42820 1.000 28.09252 112 LEU A O 1
ATOM 1395 N N . ASP A 1 113 ? 26.71032 -2.29946 -0.21994 1.000 25.96082 113 ASP A N 1
ATOM 1396 C CA . ASP A 1 113 ? 26.34975 -0.88785 -0.29022 1.000 29.22147 113 ASP A CA 1
ATOM 1397 C C . ASP A 1 113 ? 27.39951 -0.10685 -1.05247 1.000 31.18694 113 ASP A C 1
ATOM 1398 O O . ASP A 1 113 ? 27.07180 0.79487 -1.82538 1.000 29.26092 113 ASP A O 1
ATOM 1407 N N . VAL A 1 114 ? 28.66399 -0.46244 -0.85733 1.000 26.74821 114 VAL A N 1
ATOM 1408 C CA . VAL A 1 114 ? 29.74103 0.15605 -1.61407 1.000 24.47953 114 VAL A CA 1
ATOM 1409 C C . VAL A 1 114 ? 29.50127 -0.02380 -3.10761 1.000 25.01881 114 VAL A C 1
ATOM 1410 O O . VAL A 1 114 ? 29.53245 0.93934 -3.87332 1.000 24.42579 114 VAL A O 1
ATOM 1423 N N . ILE A 1 115 ? 29.28797 -1.26871 -3.54480 1.000 25.92309 115 ILE A N 1
ATOM 1424 C CA . ILE A 1 115 ? 29.08297 -1.52178 -4.96706 1.000 24.42597 115 ILE A CA 1
ATOM 1425 C C . ILE A 1 115 ? 27.87666 -0.74313 -5.48291 1.000 24.65050 115 ILE A C 1
ATOM 1426 O O . ILE A 1 115 ? 27.90469 -0.20892 -6.59733 1.000 28.17089 115 ILE A O 1
ATOM 1442 N N . ASP A 1 116 ? 26.81081 -0.64536 -4.68064 1.000 26.04828 116 ASP A N 1
ATOM 1443 C CA . ASP A 1 116 ? 25.62709 0.08113 -5.12483 1.000 29.88306 116 ASP A CA 1
ATOM 1444 C C . ASP A 1 116 ? 25.95963 1.54820 -5.37166 1.000 31.36213 116 ASP A C 1
ATOM 1445 O O . ASP A 1 116 ? 25.58794 2.12855 -6.39888 1.000 29.43794 116 ASP A O 1
ATOM 1454 N N . ILE A 1 117 ? 26.69704 2.15755 -4.45692 1.000 30.99081 117 ILE A N 1
ATOM 1455 C CA . ILE A 1 117 ? 27.08509 3.54928 -4.63857 1.000 30.85735 117 ILE A CA 1
ATOM 1456 C C . ILE A 1 117 ? 27.95281 3.71304 -5.88467 1.000 25.63417 117 ILE A C 1
ATOM 1457 O O . ILE A 1 117 ? 27.78422 4.66049 -6.66554 1.000 26.61552 117 ILE A O 1
ATOM 1473 N N . LEU A 1 118 ? 28.90357 2.80885 -6.08740 1.000 25.23565 118 LEU A N 1
ATOM 1474 C CA . LEU A 1 118 ? 29.79428 2.95883 -7.23172 1.000 27.19013 118 LEU A CA 1
ATOM 1475 C C . LEU A 1 118 ? 29.04002 2.76819 -8.54192 1.000 29.22975 118 LEU A C 1
ATOM 1476 O O . LEU A 1 118 ? 29.22731 3.54486 -9.48491 1.000 27.30660 118 LEU A O 1
ATOM 1492 N N . HIS A 1 119 ? 28.16888 1.75515 -8.61026 1.000 28.75248 119 HIS A N 1
ATOM 1493 C CA . HIS A 1 119 ? 27.36966 1.53078 -9.81495 1.000 25.53305 119 HIS A CA 1
ATOM 1494 C C . HIS A 1 119 ? 26.43317 2.69644 -10.06995 1.000 29.33570 119 HIS A C 1
ATOM 1495 O O . HIS A 1 119 ? 26.29839 3.17599 -11.20594 1.000 27.25364 119 HIS A O 1
ATOM 1509 N N . LYS A 1 120 ? 25.74499 3.14164 -9.02164 1.000 27.62550 120 LYS A N 1
ATOM 1510 C CA . LYS A 1 120 ? 24.85195 4.28851 -9.14164 1.000 29.68526 120 LYS A CA 1
ATOM 1511 C C . LYS A 1 120 ? 25.62676 5.52690 -9.56552 1.000 32.94204 120 LYS A C 1
ATOM 1512 O O . LYS A 1 120 ? 25.06975 6.42464 -10.20442 1.000 37.97921 120 LYS A O 1
ATOM 1531 N N . GLY A 1 121 ? 26.91849 5.57187 -9.26795 1.000 26.67774 121 GLY A N 1
ATOM 1532 C CA . GLY A 1 121 ? 27.77031 6.65789 -9.70355 1.000 33.05663 121 GLY A CA 1
ATOM 1533 C C . GLY A 1 121 ? 28.35346 6.49368 -11.08810 1.000 34.33234 121 GLY A C 1
ATOM 1534 O O . GLY A 1 121 ? 29.11992 7.35456 -11.53837 1.000 34.20730 121 GLY A O 1
ATOM 1538 N N . GLY A 1 122 ? 28.01819 5.39561 -11.76940 1.000 29.17238 122 GLY A N 1
ATOM 1539 C CA . GLY A 1 122 ? 28.51185 5.11309 -13.08887 1.000 27.07218 122 GLY A CA 1
ATOM 1540 C C . GLY A 1 122 ? 29.85380 4.44479 -13.14380 1.000 29.68388 122 GLY A C 1
ATOM 1541 O O . GLY A 1 122 ? 30.45441 4.41888 -14.21374 1.000 27.09845 122 GLY A O 1
ATOM 1545 N N . LYS A 1 123 ? 30.34994 3.89725 -12.03770 1.000 27.74806 123 LYS A N 1
ATOM 1546 C CA . LYS A 1 123 ? 31.64748 3.23205 -12.02344 1.000 27.68757 123 LYS A CA 1
ATOM 1547 C C . LYS A 1 123 ? 31.49486 1.72557 -12.23003 1.000 28.55829 123 LYS A C 1
ATOM 1548 O O . LYS A 1 123 ? 30.50989 1.10472 -11.80587 1.000 32.75753 123 LYS A O 1
ATOM 1567 N N . LYS A 1 124 ? 32.50446 1.13862 -12.86335 1.000 25.73737 124 LYS A N 1
ATOM 1568 C CA . LYS A 1 124 ? 32.64408 -0.30964 -12.91282 1.000 24.70018 124 LYS A CA 1
ATOM 1569 C C . LYS A 1 124 ? 33.46848 -0.76993 -11.71436 1.000 21.60569 124 LYS A C 1
ATOM 1570 O O . LYS A 1 124 ? 34.28364 -0.02139 -11.17155 1.000 21.46610 124 LYS A O 1
ATOM 1589 N N . VAL A 1 125 ? 33.25238 -2.01616 -11.31025 1.000 24.14425 125 VAL A N 1
ATOM 1590 C CA . VAL A 1 125 ? 33.74685 -2.53802 -10.04745 1.000 21.98514 125 VAL A CA 1
ATOM 1591 C C . VAL A 1 125 ? 34.51188 -3.82808 -10.30533 1.000 20.67431 125 VAL A C 1
ATOM 1592 O O . VAL A 1 125 ? 33.96156 -4.78170 -10.87368 1.000 22.20209 125 VAL A O 1
ATOM 1605 N N . ILE A 1 126 ? 35.78852 -3.83683 -9.92312 1.000 21.47095 126 ILE A N 1
ATOM 1606 C CA . ILE A 1 126 ? 36.66581 -5.00030 -10.02576 1.000 19.36835 126 ILE A CA 1
ATOM 1607 C C . ILE A 1 126 ? 36.96050 -5.47546 -8.60750 1.000 21.25674 126 ILE A C 1
ATOM 1608 O O . ILE A 1 126 ? 37.37956 -4.68006 -7.75206 1.000 22.49581 126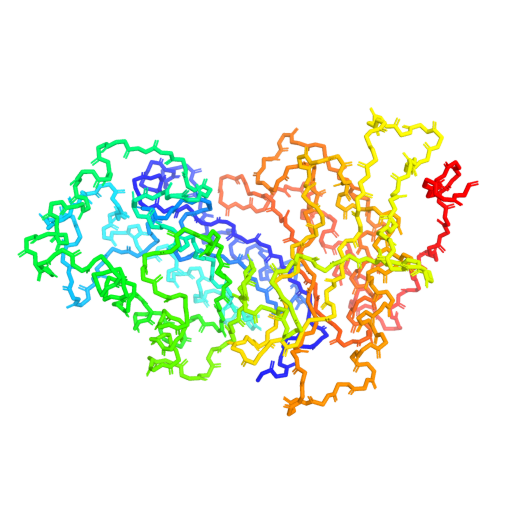 ILE A O 1
ATOM 1624 N N . LEU A 1 127 ? 36.76021 -6.77096 -8.36678 1.000 18.80825 127 LEU A N 1
ATOM 1625 C CA . LEU A 1 127 ? 36.88967 -7.38139 -7.05225 1.000 18.50277 127 LEU A CA 1
ATOM 1626 C C . LEU A 1 127 ? 38.17037 -8.19443 -6.93986 1.000 20.01800 127 LEU A C 1
ATOM 1627 O O . LEU A 1 127 ? 38.43133 -9.08980 -7.75357 1.000 18.66777 127 LEU A O 1
ATOM 1643 N N . TYR A 1 128 ? 38.93026 -7.90369 -5.88882 1.000 20.28824 128 TYR A N 1
ATOM 1644 C CA . TYR A 1 128 ? 40.16868 -8.60087 -5.58903 1.000 17.53538 128 TYR A CA 1
ATOM 1645 C C . TYR A 1 128 ? 39.91448 -9.89767 -4.82495 1.000 23.43678 128 TYR A C 1
ATOM 1646 O O . TYR A 1 128 ? 39.13615 -9.92196 -3.86899 1.000 22.28276 128 TYR A O 1
ATOM 1664 N N . ILE A 1 129 ? 40.60104 -10.97321 -5.24175 1.000 19.27358 129 ILE A N 1
ATOM 1665 C CA . ILE A 1 129 ? 40.55166 -12.28476 -4.60035 1.000 19.25274 129 ILE A CA 1
ATOM 1666 C C . ILE A 1 129 ? 41.97860 -12.78362 -4.37764 1.000 20.02754 129 ILE A C 1
ATOM 1667 O O . ILE A 1 129 ? 42.72141 -13.00487 -5.34506 1.000 17.47930 129 ILE A O 1
ATOM 1683 N N . ALA A 1 130 ? 42.33543 -13.02267 -3.11635 1.000 22.18757 130 ALA A N 1
ATOM 1684 C CA . ALA A 1 130 ? 43.54307 -13.78937 -2.77047 1.000 18.56142 130 ALA A CA 1
ATOM 1685 C C . ALA A 1 130 ? 43.20572 -15.27179 -2.88555 1.000 20.10120 130 ALA A C 1
ATOM 1686 O O . ALA A 1 130 ? 42.65109 -15.85973 -1.95611 1.000 17.18013 130 ALA A O 1
ATOM 1693 N N . THR A 1 131 ? 43.53564 -15.88503 -4.03447 1.000 19.26794 131 THR A N 1
ATOM 1694 C CA . THR A 1 131 ? 43.06723 -17.23259 -4.37664 1.000 18.80582 131 THR A CA 1
ATOM 1695 C C . THR A 1 131 ? 43.80695 -18.35750 -3.65676 1.000 20.12045 131 THR A C 1
ATOM 1696 O O . THR A 1 131 ? 43.41816 -19.51348 -3.83484 1.000 18.95558 131 THR A O 1
ATOM 1707 N N . ASP A 1 132 ? 44.84688 -18.08947 -2.86252 1.000 17.73040 132 ASP A N 1
ATOM 1708 C CA . ASP A 1 132 ? 45.42369 -19.21927 -2.14674 1.000 21.32811 132 ASP A CA 1
ATOM 1709 C C . ASP A 1 132 ? 44.58721 -19.61167 -0.94567 1.000 22.90647 132 ASP A C 1
ATOM 1710 O O . ASP A 1 132 ? 44.84488 -20.65842 -0.34063 1.000 19.39427 132 ASP A O 1
ATOM 1719 N N . GLY A 1 133 ? 43.56507 -18.82850 -0.62071 1.000 19.93313 133 GLY A N 1
ATOM 1720 C CA . GLY A 1 133 ? 42.52463 -19.28220 0.27056 1.000 22.48523 133 GLY A CA 1
ATOM 1721 C C . GLY A 1 133 ? 43.03649 -19.58442 1.65872 1.000 21.92612 133 GLY A C 1
ATOM 1722 O O . GLY A 1 133 ? 44.10370 -19.11602 2.05094 1.000 18.13332 133 GLY A O 1
ATOM 1726 N N . PRO A 1 134 ? 42.27833 -20.38061 2.43046 1.000 20.00580 134 PRO A N 1
ATOM 1727 C CA . PRO A 1 134 ? 42.66279 -20.64154 3.83016 1.000 18.17698 134 PRO A CA 1
ATOM 1728 C C . PRO A 1 134 ? 43.92821 -21.46614 4.00110 1.000 19.98721 134 PRO A C 1
ATOM 1729 O O . PRO A 1 134 ? 44.55194 -21.39620 5.07742 1.000 22.51282 134 PRO A O 1
ATOM 1740 N N . SER A 1 135 ? 44.33466 -22.25993 3.00209 1.000 19.90639 135 SER A N 1
ATOM 1741 C CA . SER A 1 135 ? 45.58536 -23.00555 3.15425 1.000 22.66133 135 SER A CA 1
ATOM 1742 C C . SER A 1 135 ? 46.80835 -22.10656 3.03216 1.000 22.25522 135 SER A C 1
ATOM 1743 O O . SER A 1 135 ? 47.90981 -22.50188 3.44420 1.000 21.93696 135 SER A O 1
ATOM 1751 N N . ALA A 1 136 ? 46.62770 -20.92302 2.45625 1.000 19.74092 136 ALA A N 1
ATOM 1752 C CA . ALA A 1 136 ? 47.62464 -19.85592 2.46498 1.000 19.54861 136 ALA A CA 1
ATOM 1753 C C . ALA A 1 136 ? 48.99155 -20.29287 1.93649 1.000 18.63444 136 ALA A C 1
ATOM 1754 O O . ALA A 1 136 ? 50.02179 -19.89470 2.46327 1.000 20.88593 136 ALA A O 1
ATOM 1761 N N A ARG A 1 137 ? 49.01152 -21.06725 0.84840 0.467 18.74707 137 ARG A N 1
ATOM 1762 N N B ARG A 1 137 ? 49.01996 -21.04664 0.83811 0.533 18.71085 137 ARG A N 1
ATOM 1763 C CA A ARG A 1 137 ? 50.29810 -21.57408 0.36522 0.467 20.45437 137 ARG A CA 1
ATOM 1764 C CA B ARG A 1 137 ? 50.30729 -21.57216 0.37484 0.533 20.43645 137 ARG A CA 1
ATOM 1765 C C A ARG A 1 137 ? 51.13947 -20.48684 -0.28927 0.467 22.89191 137 ARG A C 1
ATOM 1766 C C B ARG A 1 137 ? 51.07703 -20.59212 -0.50016 0.533 22.81316 137 ARG A C 1
ATOM 1767 O O A ARG A 1 137 ? 52.37116 -20.62158 -0.36110 0.467 24.47788 137 ARG A O 1
ATOM 1768 O O B ARG A 1 137 ? 52.18757 -20.91446 -0.94054 0.533 22.66615 137 ARG A O 1
ATOM 1809 N N . SER A 1 138 ? 50.52053 -19.41460 -0.75296 1.000 20.96274 138 SER A N 1
ATOM 1810 C CA . SER A 1 138 ? 51.23178 -18.32886 -1.41486 1.000 22.34410 138 SER A CA 1
ATOM 1811 C C . SER A 1 138 ? 51.28304 -17.13468 -0.45060 1.000 20.88324 138 SER A C 1
ATOM 1812 O O . SER A 1 138 ? 51.64292 -17.32897 0.71604 1.000 19.63123 138 SER A O 1
ATOM 1821 N N . GLY A 1 139 ? 50.91982 -15.93296 -0.88449 1.000 20.51423 139 GLY A N 1
ATOM 1822 C CA . GLY A 1 139 ? 51.16649 -14.71865 -0.10082 1.000 20.49331 139 GLY A CA 1
ATOM 1823 C C . GLY A 1 139 ? 50.26688 -14.52349 1.12840 1.000 18.45434 139 GLY A C 1
ATOM 1824 O O . GLY A 1 139 ? 50.57370 -13.66465 1.95877 1.000 19.73348 139 GLY A O 1
ATOM 1828 N N . THR A 1 140 ? 49.19402 -15.29093 1.29184 1.000 18.16596 140 THR A N 1
ATOM 1829 C CA . THR A 1 140 ? 48.39783 -15.11747 2.50336 1.000 18.90647 140 THR A CA 1
ATOM 1830 C C . THR A 1 140 ? 49.23168 -15.48271 3.73522 1.000 20.91770 140 THR A C 1
ATOM 1831 O O . THR A 1 140 ? 49.87762 -16.51973 3.77589 1.000 19.59910 140 THR A O 1
ATOM 1842 N N . ARG A 1 141 ? 49.22085 -14.62251 4.73867 1.000 19.81439 141 ARG A N 1
ATOM 1843 C CA . ARG A 1 141 ? 49.92914 -14.91729 5.98625 1.000 19.32367 141 ARG A CA 1
ATOM 1844 C C . ARG A 1 141 ? 49.47035 -16.24958 6.57702 1.000 20.79288 141 ARG A C 1
ATOM 1845 O O . ARG A 1 141 ? 48.26834 -16.52620 6.68356 1.000 19.02684 141 ARG A O 1
ATOM 1866 N N . ASN A 1 142 ? 50.42846 -17.08666 6.96468 1.000 20.11525 142 ASN A N 1
ATOM 1867 C CA . ASN A 1 142 ? 50.05843 -18.39398 7.47847 1.000 19.83278 142 ASN A CA 1
ATOM 1868 C C . ASN A 1 142 ? 49.34875 -18.25857 8.81628 1.000 21.90097 142 ASN A C 1
ATOM 1869 O O . ASN A 1 142 ? 49.75375 -17.47944 9.68581 1.000 24.15928 142 ASN A O 1
ATOM 1880 N N . ASN A 1 143 ? 48.27283 -19.02593 8.96780 1.000 19.88718 143 ASN A N 1
ATOM 1881 C CA . ASN A 1 143 ? 47.48939 -19.07506 10.19113 1.000 21.77444 143 ASN A CA 1
ATOM 1882 C C . ASN A 1 143 ? 47.13368 -20.53924 10.42284 1.000 24.17669 143 ASN A C 1
ATOM 1883 O O . ASN A 1 143 ? 46.31304 -21.12536 9.69953 1.000 19.98417 143 ASN A O 1
ATOM 1894 N N . ALA A 1 144 ? 47.77649 -21.15250 11.40167 1.000 20.94647 144 ALA A N 1
ATOM 1895 C CA . ALA A 1 144 ? 47.61583 -22.59621 11.53583 1.000 21.25837 144 ALA A CA 1
ATOM 1896 C C . ALA A 1 144 ? 46.18065 -22.95960 11.88135 1.000 24.31360 144 ALA A C 1
ATOM 1897 O O . ALA A 1 144 ? 45.65988 -23.97925 11.42003 1.000 22.76091 144 ALA A O 1
ATOM 1904 N N . GLU A 1 145 ? 45.52776 -22.14655 12.70770 1.000 24.85176 145 GLU A N 1
ATOM 1905 C CA . GLU A 1 145 ? 44.16826 -22.45641 13.13294 1.000 21.53485 145 GLU A CA 1
ATOM 1906 C C . GLU A 1 145 ? 43.20779 -22.36040 11.95518 1.000 26.76095 145 GLU A C 1
ATOM 1907 O O . GLU A 1 145 ? 42.31363 -23.20280 11.78275 1.000 21.46423 145 GLU A O 1
ATOM 1919 N N . TYR A 1 146 ? 43.41371 -21.37786 11.09962 1.000 20.43624 146 TYR A N 1
ATOM 1920 C CA . TYR A 1 146 ? 42.52929 -21.20690 9.95749 1.000 19.97253 146 TYR A CA 1
ATOM 1921 C C . TYR A 1 146 ? 42.67890 -22.36862 8.99336 1.000 19.77490 146 TYR A C 1
ATOM 1922 O O . TYR A 1 146 ? 41.69390 -22.90861 8.47890 1.000 21.26566 146 TYR A O 1
ATOM 1940 N N . LYS A 1 147 ? 43.91326 -22.76924 8.75789 1.000 19.72530 147 LYS A N 1
ATOM 1941 C CA . LYS A 1 147 ? 44.19218 -23.86206 7.84355 1.000 19.65155 147 LYS A CA 1
ATOM 1942 C C . LYS A 1 147 ? 43.59960 -25.16511 8.34570 1.000 24.63230 147 LYS A C 1
ATOM 1943 O O . LYS A 1 147 ? 43.04304 -25.94900 7.56122 1.000 21.34724 147 LYS A O 1
ATOM 1962 N N . ALA A 1 148 ? 43.72278 -25.43147 9.64797 1.000 24.34970 148 ALA A N 1
ATOM 1963 C CA . ALA A 1 148 ? 43.16492 -26.67693 10.18224 1.000 21.68489 148 ALA A CA 1
ATOM 1964 C C . ALA A 1 148 ? 41.64247 -26.69999 10.05243 1.000 21.42913 148 ALA A C 1
ATOM 1965 O O . ALA A 1 148 ? 41.04982 -27.73258 9.72106 1.000 21.49364 148 ALA A O 1
ATOM 1972 N N . ALA A 1 149 ? 40.98820 -25.56879 10.31139 1.000 21.10049 149 ALA A N 1
ATOM 1973 C CA . ALA A 1 149 ? 39.53853 -25.53370 10.20839 1.000 21.33617 149 ALA A CA 1
ATOM 1974 C C . ALA A 1 149 ? 39.10882 -25.80077 8.77994 1.000 21.03033 149 ALA A C 1
ATOM 1975 O O . ALA A 1 149 ? 38.11791 -26.49406 8.52768 1.000 22.71942 149 ALA A O 1
ATOM 1982 N N . TRP A 1 150 ? 39.83946 -25.22658 7.83571 1.000 21.67450 150 TRP A N 1
ATOM 1983 C CA . TRP A 1 150 ? 39.54350 -25.40784 6.41830 1.000 20.19383 150 TRP A CA 1
ATOM 1984 C C . TRP A 1 150 ? 39.74451 -26.85403 6.01274 1.000 22.48501 150 TRP A C 1
ATOM 1985 O O . TRP A 1 150 ? 38.88967 -27.44993 5.35121 1.000 20.81517 150 TRP A O 1
ATOM 2006 N N . GLU A 1 151 ? 40.85124 -27.45766 6.45175 1.000 25.80315 151 GLU A N 1
ATOM 2007 C CA . GLU A 1 151 ? 41.09848 -28.85970 6.13658 1.000 21.94106 151 GLU A CA 1
ATOM 2008 C C . GLU A 1 151 ? 40.02637 -29.75881 6.73089 1.000 26.30549 151 GLU A C 1
ATOM 2009 O O . GLU A 1 151 ? 39.60969 -30.73833 6.10425 1.000 22.04285 151 GLU A O 1
ATOM 2021 N N . ASN A 1 152 ? 39.59677 -29.47805 7.95623 1.000 23.48896 152 ASN A N 1
ATOM 2022 C CA . ASN A 1 152 ? 38.54194 -30.28866 8.54767 1.000 23.63328 152 ASN A CA 1
ATOM 2023 C C . ASN A 1 152 ? 37.29318 -30.26272 7.68474 1.000 28.58183 152 ASN A C 1
ATOM 2024 O O . ASN A 1 152 ? 36.60030 -31.27314 7.54447 1.000 25.22087 152 ASN A O 1
ATOM 2035 N N . TYR A 1 153 ? 36.97915 -29.09669 7.14213 1.000 25.73243 153 TYR A N 1
ATOM 2036 C CA . TYR A 1 153 ? 35.83582 -28.93809 6.25624 1.000 27.03455 153 TYR A CA 1
ATOM 2037 C C . TYR A 1 153 ? 36.01639 -29.71440 4.95549 1.000 31.53062 153 TYR A C 1
ATOM 2038 O O . TYR A 1 153 ? 35.17031 -30.53200 4.58326 1.000 25.52520 153 TYR A O 1
ATOM 2056 N N . TYR A 1 154 ? 37.09647 -29.44876 4.21561 1.000 25.57424 154 TYR A N 1
ATOM 2057 C CA . TYR A 1 154 ? 37.14272 -30.05321 2.89597 1.000 22.46518 154 TYR A CA 1
ATOM 2058 C C . TYR A 1 154 ? 37.40468 -31.54213 2.98946 1.000 27.35647 154 TYR A C 1
ATOM 2059 O O . TYR A 1 154 ? 36.95642 -32.29526 2.12116 1.000 26.02519 154 TYR A O 1
ATOM 2077 N N . ASN A 1 155 ? 38.00876 -32.01178 4.07671 1.000 23.11944 155 ASN A N 1
ATOM 2078 C CA . ASN A 1 155 ? 38.13645 -33.45139 4.22499 1.000 25.06408 155 ASN A CA 1
ATOM 2079 C C . ASN A 1 155 ? 36.81568 -34.11013 4.57542 1.000 24.45918 155 ASN A C 1
ATOM 2080 O O . ASN A 1 155 ? 36.55973 -35.23575 4.14295 1.000 33.52171 155 ASN A O 1
ATOM 2091 N N . ALA A 1 156 ? 35.96474 -33.43134 5.35125 1.000 25.60697 156 ALA A N 1
ATOM 2092 C CA . ALA A 1 156 ? 34.69730 -34.02405 5.76557 1.000 27.10129 156 ALA A CA 1
ATOM 2093 C C . ALA A 1 156 ? 33.63352 -33.93367 4.67031 1.000 30.77542 156 ALA A C 1
ATOM 2094 O O . ALA A 1 156 ? 32.81142 -34.84070 4.52785 1.000 32.30924 156 ALA A O 1
ATOM 2101 N N . LYS A 1 157 ? 33.59370 -32.84118 3.91734 1.000 28.32249 157 LYS A N 1
ATOM 2102 C CA . LYS A 1 157 ? 32.49680 -32.64121 2.96498 1.000 31.67580 157 LYS A CA 1
ATOM 2103 C C . LYS A 1 157 ? 32.87717 -32.88324 1.50926 1.000 27.38392 157 LYS A C 1
ATOM 2104 O O . LYS A 1 157 ? 31.98730 -33.13475 0.68416 1.000 30.40119 157 LYS A O 1
ATOM 2123 N N . PHE A 1 158 ? 34.15701 -32.80234 1.17973 1.000 24.97554 158 PHE A N 1
ATOM 2124 C CA . PHE A 1 158 ? 34.63522 -32.94121 -0.18819 1.000 27.31832 158 PHE A CA 1
ATOM 2125 C C . PHE A 1 158 ? 35.64176 -34.07280 -0.32636 1.000 25.11166 158 PHE A C 1
ATOM 2126 O O . PHE A 1 158 ? 36.35757 -34.13948 -1.32680 1.000 25.78189 158 PHE A O 1
ATOM 2143 N N . ASP A 1 159 ? 35.69030 -34.95602 0.66625 1.000 29.10056 159 ASP A N 1
ATOM 2144 C CA . ASP A 1 159 ? 36.61610 -36.08885 0.75420 1.000 34.02739 159 ASP A CA 1
ATOM 2145 C C . ASP A 1 159 ? 38.00892 -35.75767 0.23559 1.000 25.10617 159 ASP A C 1
ATOM 2146 O O . ASP A 1 159 ? 38.58964 -36.47949 -0.58046 1.000 29.03382 159 ASP A O 1
ATOM 2155 N N . GLY A 1 160 ? 38.55754 -34.64902 0.74366 1.000 24.18541 160 GLY A N 1
ATOM 2156 C CA . GLY A 1 160 ? 39.94960 -34.30699 0.53137 1.000 23.60385 160 GLY A CA 1
ATOM 2157 C C . GLY A 1 160 ? 40.22946 -33.47585 -0.69647 1.000 23.20189 160 GLY A C 1
ATOM 2158 O O . GLY A 1 160 ? 41.36601 -33.03278 -0.87525 1.000 22.74478 160 GLY A O 1
ATOM 2162 N N . ASP A 1 161 ? 39.23035 -33.23998 -1.54213 1.000 26.51082 161 ASP A N 1
ATOM 2163 C CA . ASP A 1 161 ? 39.40705 -32.46873 -2.76743 1.000 23.20146 161 ASP A CA 1
ATOM 2164 C C . ASP A 1 161 ? 39.28365 -30.98042 -2.43736 1.000 25.88848 161 ASP A C 1
ATOM 2165 O O . ASP A 1 161 ? 38.20871 -30.37328 -2.51113 1.000 22.38338 161 ASP A O 1
ATOM 2174 N N . GLU A 1 162 ? 40.42566 -30.39347 -2.07793 1.000 23.50632 162 GLU A N 1
ATOM 2175 C CA . GLU A 1 162 ? 40.46689 -28.98465 -1.71346 1.000 22.43730 162 GLU A CA 1
ATOM 2176 C C . GLU A 1 162 ? 40.07493 -28.09742 -2.88140 1.000 20.85980 162 GLU A C 1
ATOM 2177 O O . GLU A 1 162 ? 39.37948 -27.09016 -2.69320 1.000 21.47018 162 GLU A O 1
ATOM 2189 N N . GLY A 1 163 ? 40.53183 -28.43697 -4.08702 1.000 21.15982 163 GLY A N 1
ATOM 2190 C CA . GLY A 1 163 ? 40.20056 -27.62250 -5.24461 1.000 21.14087 163 GLY A CA 1
ATOM 2191 C C . GLY A 1 163 ? 38.70258 -27.47590 -5.42072 1.000 21.49503 163 GLY A C 1
ATOM 2192 O O . GLY A 1 163 ? 38.18057 -26.37067 -5.59466 1.000 22.98411 163 GLY A O 1
ATOM 2196 N N . LEU A 1 164 ? 37.98676 -28.59168 -5.39721 1.000 23.30202 164 LEU A N 1
ATOM 2197 C CA . LEU A 1 164 ? 36.53932 -28.50336 -5.55515 1.000 22.76152 164 LEU A CA 1
ATOM 2198 C C . LEU A 1 164 ? 35.90153 -27.79376 -4.36646 1.000 24.17450 164 LEU A C 1
ATOM 2199 O O . LEU A 1 164 ? 34.92461 -27.05756 -4.53374 1.000 22.51739 164 LEU A O 1
ATOM 2215 N N . ALA A 1 165 ? 36.44120 -27.99220 -3.15756 1.000 25.26054 165 ALA A N 1
ATOM 2216 C CA . ALA A 1 165 ? 35.90372 -27.28537 -1.99582 1.000 21.71186 165 ALA A CA 1
ATOM 2217 C C . ALA A 1 165 ? 36.06796 -25.79014 -2.17153 1.000 22.13399 165 ALA A C 1
ATOM 2218 O O . ALA A 1 165 ? 35.14219 -25.00713 -1.91636 1.000 21.12262 165 ALA A O 1
ATOM 2225 N N . TYR A 1 166 ? 37.26211 -25.38009 -2.60292 1.000 20.68387 166 TYR A N 1
ATOM 2226 C CA . TYR A 1 166 ? 37.56084 -23.96280 -2.73457 1.000 20.98304 166 TYR A CA 1
ATOM 2227 C C . TYR A 1 166 ? 36.75072 -23.33710 -3.86436 1.000 23.08557 166 TYR A C 1
ATOM 2228 O O . TYR A 1 166 ? 36.18728 -22.25098 -3.69858 1.000 23.75942 166 TYR A O 1
ATOM 2246 N N . ARG A 1 167 ? 36.61975 -24.02785 -5.00139 1.000 21.91293 167 ARG A N 1
ATOM 2247 C CA . ARG A 1 167 ? 35.79223 -23.48913 -6.08620 1.000 21.36265 167 ARG A CA 1
ATOM 2248 C C . ARG A 1 167 ? 34.34017 -23.33934 -5.65022 1.000 24.43341 167 ARG A C 1
ATOM 2249 O O . ARG A 1 167 ? 33.67972 -22.35469 -5.98939 1.000 23.17407 167 ARG A O 1
ATOM 2270 N N . THR A 1 168 ? 33.83472 -24.29196 -4.86924 1.000 25.83913 168 THR A N 1
ATOM 2271 C CA . THR A 1 168 ? 32.43723 -24.24325 -4.45633 1.000 22.79418 168 THR A CA 1
ATOM 2272 C C . THR A 1 168 ? 32.18558 -23.10683 -3.45750 1.000 27.32369 168 THR A C 1
ATOM 2273 O O . THR A 1 168 ? 31.21761 -22.34681 -3.59056 1.000 26.42723 168 THR A O 1
ATOM 2284 N N . LEU A 1 169 ? 33.04806 -22.97551 -2.45153 1.000 24.37465 169 LEU A N 1
ATOM 2285 C CA . LEU A 1 169 ? 32.96360 -21.83615 -1.54046 1.000 24.58713 169 LEU A CA 1
ATOM 2286 C C . LEU A 1 169 ? 32.91069 -20.53424 -2.32603 1.000 22.80235 169 LEU A C 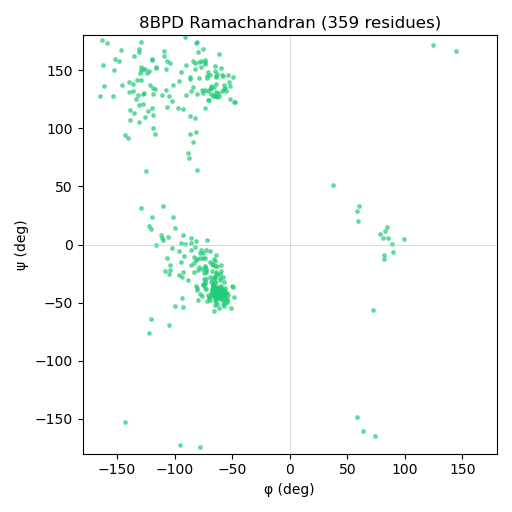1
ATOM 2287 O O . LEU A 1 169 ? 32.00343 -19.70441 -2.15478 1.000 26.70133 169 LEU A O 1
ATOM 2303 N N . CYS A 1 170 ? 33.88902 -20.34025 -3.19545 1.000 23.02185 170 CYS A N 1
ATOM 2304 C CA . CYS A 1 170 ? 33.95328 -19.09105 -3.94184 1.000 20.37904 170 CYS A CA 1
ATOM 2305 C C . CYS A 1 170 ? 32.76047 -18.93811 -4.87762 1.000 23.05183 170 CYS A C 1
ATOM 2306 O O . CYS A 1 170 ? 32.23404 -17.83124 -5.04865 1.000 23.64687 170 CYS A O 1
ATOM 2314 N N . LYS A 1 171 ? 32.31151 -20.03757 -5.48061 1.000 21.52266 171 LYS A N 1
ATOM 2315 C CA . LYS A 1 171 ? 31.18204 -19.96800 -6.40184 1.000 22.39080 171 LYS A CA 1
ATOM 2316 C C . LYS A 1 171 ? 29.97965 -19.30936 -5.74492 1.000 25.79305 171 LYS A C 1
ATOM 2317 O O . LYS A 1 171 ? 29.25700 -18.53376 -6.38729 1.000 24.96969 171 LYS A O 1
ATOM 2336 N N . GLY A 1 172 ? 29.71831 -19.66021 -4.48066 1.000 26.93585 172 GLY A N 1
ATOM 2337 C CA . GLY A 1 172 ? 28.57793 -19.09878 -3.78308 1.000 26.10720 172 GLY A CA 1
ATOM 2338 C C . GLY A 1 172 ? 28.62669 -17.58707 -3.74226 1.000 28.66996 172 GLY A C 1
ATOM 2339 O O . GLY A 1 172 ? 27.60717 -16.91869 -3.89276 1.000 27.61101 172 GLY A O 1
ATOM 2343 N N . TYR A 1 173 ? 29.81560 -17.03218 -3.54744 1.000 22.61199 173 TYR A N 1
ATOM 2344 C CA . TYR A 1 173 ? 29.97562 -15.58802 -3.48626 1.000 22.36596 173 TYR A CA 1
ATOM 2345 C C . TYR A 1 173 ? 30.02338 -14.99223 -4.88851 1.000 24.10314 173 TYR A C 1
ATOM 2346 O O . TYR A 1 173 ? 29.46203 -13.92192 -5.11450 1.000 24.57116 173 TYR A O 1
ATOM 2364 N N . ILE A 1 174 ? 30.68424 -15.66768 -5.84315 1.000 25.35850 174 ILE A N 1
ATOM 2365 C CA . ILE A 1 174 ? 30.60715 -15.21759 -7.23828 1.000 25.99248 174 ILE A CA 1
ATOM 2366 C C . ILE A 1 174 ? 29.14915 -15.09957 -7.64829 1.000 22.91293 174 ILE A C 1
ATOM 2367 O O . ILE A 1 174 ? 28.74824 -14.13776 -8.31267 1.000 27.95597 174 ILE A O 1
ATOM 2383 N N . GLU A 1 175 ? 28.33518 -16.09510 -7.27930 1.000 26.23921 175 GLU A N 1
ATOM 2384 C CA . GLU A 1 175 ? 26.90782 -16.02904 -7.57408 1.000 24.80194 175 GLU A CA 1
ATOM 2385 C C . GLU A 1 175 ? 26.26380 -14.81371 -6.91965 1.000 29.16565 175 GLU A C 1
ATOM 2386 O O . GLU A 1 175 ? 25.46285 -14.10713 -7.55126 1.000 26.23248 175 GLU A O 1
ATOM 2398 N N . ARG A 1 176 ? 26.62728 -14.52372 -5.66519 1.000 30.09646 176 ARG A N 1
ATOM 2399 C CA . ARG A 1 176 ? 26.02087 -13.38431 -4.99453 1.000 30.44411 176 ARG A CA 1
ATOM 2400 C C . ARG A 1 176 ? 26.44967 -12.06741 -5.61282 1.000 29.45714 176 ARG A C 1
ATOM 2401 O O . ARG A 1 176 ? 25.66308 -11.11314 -5.60684 1.000 24.78038 176 ARG A O 1
ATOM 2422 N N . PHE A 1 177 ? 27.67757 -11.98705 -6.14195 1.000 26.27087 177 PHE A N 1
ATOM 2423 C CA . PHE A 1 177 ? 28.17549 -10.76567 -6.77134 1.000 26.89789 177 PHE A CA 1
ATOM 2424 C C . PHE A 1 177 ? 27.77618 -10.64452 -8.25031 1.000 28.03745 177 PHE A C 1
ATOM 2425 O O . PHE A 1 177 ? 28.19698 -9.69690 -8.93252 1.000 25.05654 177 PHE A O 1
ATOM 2442 N N . LYS A 1 178 ? 26.95729 -11.55433 -8.75631 1.000 24.49985 178 LYS A N 1
ATOM 2443 C CA . LYS A 1 178 ? 26.56196 -11.47606 -10.15447 1.000 28.59597 178 LYS A CA 1
ATOM 2444 C C . LYS A 1 178 ? 25.81189 -10.16967 -10.42242 1.000 31.35513 178 LYS A C 1
ATOM 2445 O O . LYS A 1 178 ? 24.86093 -9.82448 -9.71613 1.000 28.50774 178 LYS A O 1
ATOM 2464 N N . GLY A 1 179 ? 26.25790 -9.43363 -11.43804 1.000 31.38271 179 GLY A N 1
ATOM 2465 C CA . GLY A 1 179 ? 25.70005 -8.13458 -11.75566 1.000 35.69010 179 GLY A CA 1
ATOM 2466 C C . GLY A 1 179 ? 26.25633 -7.01012 -10.91590 1.000 33.04704 179 GLY A C 1
ATOM 2467 O O . GLY A 1 179 ? 26.05082 -5.83555 -11.25259 1.000 37.35493 179 GLY A O 1
ATOM 2471 N N . LEU A 1 180 ? 26.97381 -7.33321 -9.84866 1.000 29.79263 180 LEU A N 1
ATOM 2472 C CA . LEU A 1 180 ? 27.61299 -6.36779 -8.97291 1.000 30.92980 180 LEU A CA 1
ATOM 2473 C C . LEU A 1 180 ? 29.08521 -6.22115 -9.29666 1.000 33.32875 180 LEU A C 1
ATOM 2474 O O . LEU A 1 180 ? 29.56974 -5.10809 -9.51756 1.000 28.96026 180 LEU A O 1
ATOM 2490 N N . ALA A 1 181 ? 29.80747 -7.33168 -9.32942 1.000 27.20796 181 ALA A N 1
ATOM 2491 C CA . ALA A 1 181 ? 31.16751 -7.30854 -9.83390 1.000 24.86386 181 ALA A CA 1
ATOM 2492 C C . ALA A 1 181 ? 31.14016 -7.20489 -11.35891 1.000 28.17302 181 ALA A C 1
ATOM 2493 O O . ALA A 1 181 ? 30.41804 -7.95109 -12.02229 1.000 27.23891 181 ALA A O 1
ATOM 2500 N N . ASP A 1 182 ? 31.91354 -6.26690 -11.91580 1.000 21.79832 182 ASP A N 1
ATOM 2501 C CA . ASP A 1 182 ? 32.14913 -6.23606 -13.35173 1.000 25.45614 182 ASP A CA 1
ATOM 2502 C C . ASP A 1 182 ? 33.43242 -6.95264 -13.74568 1.000 26.83332 182 ASP A C 1
ATOM 2503 O O . ASP A 1 182 ? 33.62068 -7.27320 -14.92954 1.000 27.85199 182 ASP A O 1
ATOM 2512 N N . GLY A 1 183 ? 34.30372 -7.23187 -12.78547 1.000 24.43216 183 GLY A N 1
ATOM 2513 C CA . GLY A 1 183 ? 35.49782 -8.01716 -13.03498 1.000 20.57445 183 GLY A CA 1
ATOM 2514 C C . GLY A 1 183 ? 36.09391 -8.52894 -11.74140 1.000 22.81474 183 GLY A C 1
ATOM 2515 O O . GLY A 1 183 ? 35.62375 -8.22035 -10.64396 1.000 21.42282 183 GLY A O 1
ATOM 2519 N N . TYR A 1 184 ? 37.14989 -9.32577 -11.90380 1.000 19.62975 184 TYR A N 1
ATOM 2520 C CA . TYR A 1 184 ? 37.85772 -10.01410 -10.83921 1.000 19.09117 184 TYR A CA 1
ATOM 2521 C C . TYR A 1 184 ? 39.34345 -9.93030 -11.13136 1.000 19.43659 184 TYR A C 1
ATOM 2522 O O . TYR A 1 184 ? 39.76368 -10.00871 -12.29299 1.000 19.41682 184 TYR A O 1
ATOM 2540 N N . TRP A 1 185 ? 40.12309 -9.71911 -10.08138 1.000 19.74961 185 TRP A N 1
ATOM 2541 C CA . TRP A 1 185 ? 41.57772 -9.64002 -10.14993 1.000 18.27646 185 TRP A CA 1
ATOM 2542 C C . TRP A 1 185 ? 42.07332 -10.70197 -9.18557 1.000 19.31852 185 TRP A C 1
ATOM 2543 O O . TRP A 1 185 ? 41.83149 -10.59854 -7.97791 1.000 17.70603 185 TRP A O 1
ATOM 2564 N N . LEU A 1 186 ? 42.73634 -11.72909 -9.70730 1.000 18.70016 186 LEU A N 1
ATOM 2565 C CA . LEU A 1 186 ? 43.07843 -12.90918 -8.91965 1.000 21.15684 186 LEU A CA 1
ATOM 2566 C C . LEU A 1 186 ? 44.53986 -12.83357 -8.52101 1.000 19.13932 186 LEU A C 1
ATOM 2567 O O . LEU A 1 186 ? 45.42084 -12.75078 -9.38676 1.000 19.39419 186 LEU A O 1
ATOM 2583 N N . ASP A 1 187 ? 44.79269 -12.89398 -7.21928 1.000 18.61102 187 ASP A N 1
ATOM 2584 C CA . ASP A 1 187 ? 46.12774 -12.84415 -6.64305 1.000 17.68134 187 ASP A CA 1
ATOM 2585 C C . ASP A 1 187 ? 46.51692 -14.20220 -6.07272 1.000 20.43929 187 ASP A C 1
ATOM 2586 O O . ASP A 1 187 ? 45.67701 -15.09283 -5.86965 1.000 17.62442 187 ASP A O 1
ATOM 2595 N N . HIS A 1 188 ? 47.81432 -14.33358 -5.78602 1.000 17.92103 188 HIS A N 1
ATOM 2596 C CA . HIS A 1 188 ? 48.36126 -15.49193 -5.06594 1.000 18.98700 188 HIS A CA 1
ATOM 2597 C C . HIS A 1 188 ? 48.10202 -16.78525 -5.81802 1.000 24.11341 188 HIS A C 1
ATOM 2598 O O . HIS A 1 188 ? 47.94059 -17.84775 -5.20689 1.000 18.75715 188 HIS A O 1
ATOM 2612 N N . VAL A 1 189 ? 48.10013 -16.71857 -7.15240 1.000 22.32479 189 VAL A N 1
ATOM 2613 C CA . VAL A 1 189 ? 47.51448 -17.80949 -7.92693 1.000 19.76223 189 VAL A CA 1
ATOM 2614 C C . VAL A 1 189 ? 48.41083 -19.02719 -7.91849 1.000 19.16383 189 VAL A C 1
ATOM 2615 O O . VAL A 1 189 ? 47.93681 -20.13984 -8.17397 1.000 19.91468 189 VAL A O 1
ATOM 2628 N N . GLY A 1 190 ? 49.69334 -18.85852 -7.60577 1.000 21.52009 190 GLY A N 1
ATOM 2629 C CA . GLY A 1 190 ? 50.58491 -20.00179 -7.46906 1.000 25.56826 190 GLY A CA 1
ATOM 2630 C C . GLY A 1 190 ? 50.24734 -20.91418 -6.30616 1.000 24.22639 190 GLY A C 1
ATOM 2631 O O . GLY A 1 190 ? 50.75325 -22.04161 -6.23459 1.000 22.09865 190 GLY A O 1
ATOM 2635 N N . GLY A 1 191 ? 49.38117 -20.46631 -5.41310 1.000 19.52176 191 GLY A N 1
ATOM 2636 C CA . GLY A 1 191 ? 48.97813 -21.27035 -4.28254 1.000 18.96234 191 GLY A CA 1
ATOM 2637 C C . GLY A 1 191 ? 47.54092 -21.72042 -4.31416 1.000 22.20564 191 GLY A C 1
ATOM 2638 O O . GLY A 1 191 ? 47.07211 -22.29855 -3.32352 1.000 22.26132 191 GLY A O 1
ATOM 2642 N N . ILE A 1 192 ? 46.81819 -21.50531 -5.42390 1.000 18.80251 192 ILE A N 1
ATOM 2643 C CA . ILE A 1 192 ? 45.40120 -21.82370 -5.45268 1.000 18.73702 192 ILE A CA 1
ATOM 2644 C C . ILE A 1 192 ? 45.24298 -23.32442 -5.28462 1.000 24.23883 192 ILE A C 1
ATOM 2645 O O . ILE A 1 192 ? 46.08129 -24.11441 -5.73502 1.000 21.67436 192 ILE A O 1
ATOM 2661 N N . ALA A 1 193 ? 44.17873 -23.71678 -4.60228 1.000 21.34003 193 ALA A N 1
ATOM 2662 C CA . ALA A 1 193 ? 43.81239 -25.12288 -4.52135 1.000 20.25595 193 ALA A CA 1
ATOM 2663 C C . ALA A 1 193 ? 43.28664 -25.58823 -5.86953 1.000 20.05315 193 ALA A C 1
ATOM 2664 O O . ALA A 1 193 ? 42.43884 -24.94175 -6.47345 1.000 22.29685 193 ALA A O 1
ATOM 2671 N N . GLY A 1 194 ? 43.77330 -26.70771 -6.32606 1.000 28.21692 194 GLY A N 1
ATOM 2672 C CA . GLY A 1 194 ? 43.34738 -27.16413 -7.62787 1.000 26.45552 194 GLY A CA 1
ATOM 2673 C C . GLY A 1 194 ? 43.98491 -26.33217 -8.73668 1.000 25.72857 194 GLY A C 1
ATOM 2674 O O . GLY A 1 194 ? 44.94247 -25.59013 -8.53596 1.000 24.25462 194 GLY A O 1
ATOM 2678 N N . GLU A 1 195 ? 43.41525 -26.46584 -9.92919 1.000 28.94634 195 GLU A N 1
ATOM 2679 C CA . GLU A 1 195 ? 43.92370 -25.79276 -11.11726 1.000 22.74613 195 GLU A CA 1
ATOM 2680 C C . GLU A 1 195 ? 43.33751 -24.40323 -11.21101 1.000 21.56168 195 GLU A C 1
ATOM 2681 O O . GLU A 1 195 ? 42.12553 -24.22616 -11.07079 1.000 23.51754 195 GLU A O 1
ATOM 2693 N N . LEU A 1 196 ? 44.20078 -23.42136 -11.45572 1.000 21.27830 196 LEU A N 1
ATOM 2694 C CA . LEU A 1 196 ? 43.71996 -22.06291 -11.68737 1.000 24.32740 196 LEU A CA 1
ATOM 2695 C C . LEU A 1 196 ? 42.70861 -22.01538 -12.83395 1.000 24.41536 196 LEU A C 1
ATOM 2696 O O . LEU A 1 196 ? 41.71485 -21.28277 -12.76518 1.000 22.42650 196 LEU A O 1
ATOM 2712 N N . THR A 1 197 ? 42.94479 -22.77536 -13.90555 1.000 26.86622 197 THR A N 1
ATOM 2713 C CA . THR A 1 197 ? 42.02460 -22.71226 -15.04225 1.000 23.70522 197 THR A CA 1
ATOM 2714 C C . THR A 1 197 ? 40.63895 -23.21224 -14.64154 1.000 29.05937 197 THR A C 1
ATOM 2715 O O . THR A 1 197 ? 39.62741 -22.64494 -15.06347 1.000 23.42049 197 THR A O 1
ATOM 2726 N N . ASP A 1 198 ? 40.56646 -24.23854 -13.78609 1.000 27.05545 198 ASP A N 1
ATOM 2727 C CA . ASP A 1 198 ? 39.26211 -24.67283 -13.28562 1.000 24.08845 198 ASP A CA 1
ATOM 2728 C C . ASP A 1 198 ? 38.57835 -23.56965 -12.49034 1.000 24.99638 198 ASP A C 1
ATOM 2729 O O . ASP A 1 198 ? 37.35443 -23.43431 -12.52262 1.000 25.38393 198 ASP A O 1
ATOM 2738 N N . PHE A 1 199 ? 39.34748 -22.80817 -11.71923 1.000 23.05300 199 PHE A N 1
ATOM 2739 C CA . PHE A 1 199 ? 38.76309 -21.72743 -10.93772 1.000 21.61253 199 PHE A CA 1
ATOM 2740 C C . PHE A 1 199 ? 38.20950 -20.63519 -11.84349 1.000 22.56030 199 PHE A C 1
ATOM 2741 O O . PHE A 1 199 ? 37.10055 -20.13137 -11.62391 1.000 25.56870 199 PHE A O 1
ATOM 2758 N N . ILE A 1 200 ? 38.98074 -20.24267 -12.85356 1.000 23.59131 200 ILE A N 1
ATOM 2759 C CA . ILE A 1 200 ? 38.51813 -19.24539 -13.81953 1.000 23.31826 200 ILE A CA 1
ATOM 2760 C C . ILE A 1 200 ? 37.33126 -19.77120 -14.61071 1.000 23.34925 200 ILE A C 1
ATOM 2761 O O . ILE A 1 200 ? 36.37144 -19.03972 -14.88588 1.000 26.21819 200 ILE A O 1
ATOM 2777 N N . ASP A 1 201 ? 37.38254 -21.03801 -15.01546 1.000 26.15116 201 ASP A N 1
ATOM 2778 C CA . ASP A 1 201 ? 36.22167 -21.63157 -15.67296 1.000 27.98695 201 ASP A CA 1
ATOM 2779 C C . ASP A 1 201 ? 34.97289 -21.48006 -14.79831 1.000 29.67661 201 ASP A C 1
ATOM 2780 O O . ASP A 1 201 ? 33.91477 -21.05981 -15.27443 1.000 26.51388 201 ASP A O 1
ATOM 2789 N N . MET A 1 202 ? 35.08918 -21.79260 -13.50344 1.000 26.62912 202 MET A N 1
ATOM 2790 C CA . MET A 1 202 ? 33.94792 -21.64651 -12.58724 1.000 28.02920 202 MET A CA 1
ATOM 2791 C C . MET A 1 202 ? 33.39271 -20.22070 -12.59084 1.000 29.46594 202 MET A C 1
ATOM 2792 O O . MET A 1 202 ? 32.17001 -20.01651 -12.63789 1.000 28.15541 202 MET A O 1
ATOM 2806 N N . ILE A 1 203 ? 34.26538 -19.21692 -12.54644 1.000 24.34125 203 ILE A N 1
ATOM 2807 C CA . ILE A 1 203 ? 33.77114 -17.84370 -12.58392 1.000 24.81411 203 ILE A CA 1
ATOM 2808 C C . ILE A 1 203 ? 32.95644 -17.61677 -13.84852 1.000 28.26185 203 ILE A C 1
ATOM 2809 O O . ILE A 1 203 ? 31.82319 -17.13061 -13.79328 1.000 25.92391 203 ILE A O 1
ATOM 2825 N N . ARG A 1 204 ? 33.52384 -17.96059 -15.00754 1.000 23.94345 204 ARG A N 1
ATOM 2826 C CA . ARG A 1 204 ? 32.83744 -17.70826 -16.27328 1.000 25.53551 204 ARG A CA 1
ATOM 2827 C C . ARG A 1 204 ? 31.55609 -18.51625 -16.39904 1.000 30.57687 204 ARG A C 1
ATOM 2828 O O . ARG A 1 204 ? 30.63814 -18.11906 -17.13092 1.000 32.04009 204 ARG A O 1
ATOM 2849 N N . GLU A 1 205 ? 31.50827 -19.68638 -15.76536 1.000 31.33386 205 GLU A N 1
ATOM 2850 C CA . GLU A 1 205 ? 30.27766 -20.45410 -15.75257 1.000 31.05489 205 GLU A CA 1
ATOM 2851 C C . GLU A 1 205 ? 29.19147 -19.71223 -14.99155 1.000 31.04188 205 GLU A C 1
ATOM 2852 O O . GLU A 1 205 ? 28.02237 -19.77550 -15.37350 1.000 32.01895 205 GLU A O 1
ATOM 2864 N N . VAL A 1 206 ? 29.55907 -18.94189 -13.96947 1.000 28.68781 206 VAL A N 1
ATOM 2865 C CA . VAL A 1 206 ? 28.55718 -18.20272 -13.20451 1.000 36.25828 206 VAL A CA 1
ATOM 2866 C C . VAL A 1 206 ? 28.13869 -16.94003 -13.93756 1.000 37.46733 206 VAL A C 1
ATOM 2867 O O . VAL A 1 206 ? 26.94363 -16.63148 -14.04504 1.000 33.87995 206 VAL A O 1
ATOM 2880 N N . ASP A 1 207 ? 29.11963 -16.17270 -14.41110 1.000 31.50260 207 ASP A N 1
ATOM 2881 C CA . ASP A 1 207 ? 28.86379 -14.90041 -15.07412 1.000 37.83704 207 ASP A CA 1
ATOM 2882 C C . ASP A 1 207 ? 29.86934 -14.77619 -16.19693 1.000 37.35650 207 ASP A C 1
ATOM 2883 O O . ASP A 1 207 ? 31.00614 -14.33748 -15.98483 1.000 31.56772 207 ASP A O 1
ATOM 2892 N N . PRO A 1 208 ? 29.49107 -15.17471 -17.41347 1.000 35.85061 208 PRO A N 1
ATOM 2893 C CA . PRO A 1 208 ? 30.42952 -15.10925 -18.54021 1.000 36.86852 208 PRO A CA 1
ATOM 2894 C C . PRO A 1 208 ? 30.76695 -13.70301 -18.98798 1.000 31.88467 208 PRO A C 1
ATOM 2895 O O . PRO A 1 208 ? 31.64209 -13.54584 -19.83783 1.000 37.97899 208 PRO A O 1
ATOM 2906 N N . SER A 1 209 ? 30.14160 -12.67804 -18.43548 1.000 34.11030 209 SER A N 1
ATOM 2907 C CA . SER A 1 209 ? 30.39319 -11.31550 -18.87941 1.000 42.18859 209 SER A CA 1
ATOM 2908 C C . SER A 1 209 ? 31.42278 -10.57415 -18.03381 1.000 40.47462 209 SER A C 1
ATOM 2909 O O . SER A 1 209 ? 31.76659 -9.43877 -18.37748 1.000 34.71943 209 SER A O 1
ATOM 2917 N N . VAL A 1 210 ? 31.90857 -11.14798 -16.92938 1.000 34.39673 210 VAL A N 1
ATOM 2918 C CA . VAL A 1 210 ? 32.86102 -10.39621 -16.12111 1.000 28.33371 210 VAL A CA 1
ATOM 2919 C C . VAL A 1 210 ? 34.23620 -10.44434 -16.75723 1.000 24.26400 210 VAL A C 1
ATOM 2920 O O . VAL A 1 210 ? 34.62028 -11.42209 -17.40793 1.000 32.11808 210 VAL A O 1
ATOM 2933 N N A MET A 1 211 ? 35.01023 -9.39145 -16.50517 0.554 27.26803 211 MET A N 1
ATOM 2934 N N B MET A 1 211 ? 34.98512 -9.36688 -16.57594 0.446 27.28149 211 MET A N 1
ATOM 2935 C CA A MET A 1 211 ? 36.39924 -9.30555 -16.92423 0.554 27.63476 211 MET A CA 1
ATOM 2936 C CA B MET A 1 211 ? 36.38444 -9.37230 -16.94391 0.446 27.61454 211 MET A CA 1
ATOM 2937 C C A MET A 1 211 ? 37.30634 -9.91534 -15.86365 0.554 27.37335 211 MET A C 1
ATOM 2938 C C B MET A 1 211 ? 37.19726 -10.06712 -15.86605 0.446 27.37990 211 MET A C 1
ATOM 2939 O O A MET A 1 211 ? 37.16528 -9.61007 -14.67800 0.554 26.88857 211 MET A O 1
ATOM 2940 O O B MET A 1 211 ? 36.87801 -9.99604 -14.67797 0.446 27.24217 211 MET A O 1
ATOM 2967 N N . ILE A 1 212 ? 38.25408 -10.74813 -16.29111 1.000 23.76619 212 ILE A N 1
ATOM 2968 C CA . ILE A 1 212 ? 39.12255 -11.47762 -15.37852 1.000 23.39154 212 ILE A CA 1
ATOM 2969 C C . ILE A 1 212 ? 40.58036 -11.18138 -15.69314 1.000 23.11154 212 ILE A C 1
ATOM 2970 O O . ILE A 1 212 ? 41.00890 -11.25397 -16.85133 1.000 22.05147 212 ILE A O 1
ATOM 2987 N N . ALA A 1 213 ? 41.33260 -10.85928 -14.65116 1.000 20.98066 213 ALA A N 1
ATOM 2988 C CA . ALA A 1 213 ? 42.77752 -10.73500 -14.68814 1.000 20.03449 213 ALA A CA 1
ATOM 2989 C C . ALA A 1 213 ? 43.35486 -11.70056 -13.66118 1.000 19.62365 213 ALA A C 1
ATOM 2990 O O . ALA A 1 213 ? 42.72219 -11.98720 -12.62857 1.000 19.20110 213 ALA A O 1
ATOM 2997 N N . SER A 1 214 ? 44.55166 -12.19941 -13.94865 1.000 19.84866 214 SER A N 1
ATOM 2998 C CA . SER A 1 214 ? 45.26162 -13.11837 -13.06177 1.000 19.86706 214 SER A CA 1
ATOM 2999 C C . SER A 1 214 ? 46.68988 -12.63273 -12.90788 1.000 20.30816 214 SER A C 1
ATOM 3000 O O . SER A 1 214 ? 47.37020 -12.39336 -13.91284 1.000 20.54806 214 SER A O 1
ATOM 3008 N N . ASN A 1 215 ? 47.13786 -12.50284 -11.65463 1.000 20.30758 215 ASN A N 1
ATOM 3009 C CA . ASN A 1 215 ? 48.50154 -12.06869 -11.34474 1.000 21.71265 215 ASN A CA 1
ATOM 3010 C C . ASN A 1 215 ? 49.46819 -13.24889 -11.48817 1.000 25.38796 215 ASN A C 1
ATOM 3011 O O . ASN A 1 215 ? 50.07312 -13.72057 -10.53133 1.000 23.34430 215 ASN A O 1
ATOM 3022 N N . GLY A 1 216 ? 49.58617 -13.74110 -12.71169 1.000 26.58437 216 GLY A N 1
ATOM 3023 C CA . GLY A 1 216 ? 50.52810 -14.79161 -13.04108 1.000 24.28137 216 GLY A CA 1
ATOM 3024 C C . GLY A 1 216 ? 49.86207 -16.00303 -13.67731 1.000 24.95446 216 GLY A C 1
ATOM 3025 O O . GLY A 1 216 ? 48.63969 -16.11600 -13.76995 1.000 23.54725 216 GLY A O 1
ATOM 3029 N N . ILE A 1 217 ? 50.73198 -16.90160 -14.13831 1.000 28.57099 217 ILE A N 1
ATOM 3030 C CA . ILE A 1 217 ? 50.41647 -18.22557 -14.65292 1.000 29.36065 217 ILE A CA 1
ATOM 3031 C C . ILE A 1 217 ? 49.74543 -18.21221 -16.02838 1.000 27.97794 217 ILE A C 1
ATOM 3032 O O . ILE A 1 217 ? 50.24135 -18.84969 -16.95479 1.000 31.04362 217 ILE A O 1
ATOM 3048 N N . VAL A 1 218 ? 48.61613 -17.52073 -16.18449 1.000 24.17673 218 VAL A N 1
ATOM 3049 C CA . VAL A 1 218 ? 47.84004 -17.61372 -17.42386 1.000 26.75155 218 VAL A CA 1
ATOM 3050 C C . VAL A 1 218 ? 47.89013 -16.34061 -18.24001 1.000 28.74780 218 VAL A C 1
ATOM 3051 O O . VAL A 1 218 ? 47.22945 -16.26919 -19.27766 1.000 31.09452 218 VAL A O 1
ATOM 3064 N N . GLU A 1 219 ? 48.66471 -15.33869 -17.82160 1.000 27.18836 219 GLU A N 1
ATOM 3065 C CA . GLU A 1 219 ? 48.81801 -14.12150 -18.61634 1.000 30.07959 219 GLU A CA 1
ATOM 3066 C C . GLU A 1 219 ? 49.73410 -14.32693 -19.80562 1.000 31.60361 219 GLU A C 1
ATOM 3067 O O . GLU A 1 219 ? 49.45901 -13.83027 -20.90339 1.000 31.29927 219 GLU A O 1
ATOM 3079 N N . ASN A 1 220 ? 50.85721 -15.00144 -19.59480 1.000 32.47118 220 ASN A N 1
ATOM 3080 C CA . ASN A 1 220 ? 51.87675 -15.10435 -20.62256 1.000 41.99168 220 ASN A CA 1
ATOM 3081 C C . ASN A 1 220 ? 51.50632 -16.29141 -21.48474 1.000 43.40325 220 ASN A C 1
ATOM 3082 O O . ASN A 1 220 ? 51.54443 -17.43783 -21.02426 1.000 40.69348 220 ASN A O 1
ATOM 3093 N N . GLU A 1 221 ? 51.10293 -15.99846 -22.72072 1.000 46.98091 221 GLU A N 1
ATOM 3094 C CA . GLU A 1 221 ? 50.73702 -17.04635 -23.65994 1.000 50.25367 221 GLU A CA 1
ATOM 3095 C C . GLU A 1 221 ? 51.95733 -17.85106 -24.08921 1.000 53.17597 221 GLU A C 1
ATOM 3096 O O . GLU A 1 221 ? 51.83262 -19.03931 -24.40263 1.000 62.59073 221 GLU A O 1
ATOM 3108 N N . SER A 1 222 ? 53.14176 -17.22999 -24.07635 1.000 52.21108 222 SER A N 1
ATOM 3109 C CA . SER A 1 222 ? 54.35277 -17.82990 -24.62832 1.000 60.55899 222 SER A CA 1
ATOM 3110 C C . SER A 1 222 ? 55.12033 -18.68559 -23.63025 1.000 64.34589 222 SER A C 1
ATOM 3111 O O . SER A 1 222 ? 55.78532 -19.64365 -24.03954 1.000 73.07896 222 SER A O 1
ATOM 3119 N N . SER A 1 223 ? 55.06411 -18.36490 -22.33965 1.000 62.19022 223 SER A N 1
ATOM 3120 C CA . SER A 1 223 ? 55.92738 -19.02444 -21.36496 1.000 68.28536 223 SER A CA 1
ATOM 3121 C C . SER A 1 223 ? 55.33064 -18.89185 -19.96948 1.000 57.87371 223 SER A C 1
ATOM 3122 O O . SER A 1 223 ? 54.33141 -18.20093 -19.75251 1.000 54.11033 223 SER A O 1
ATOM 3130 N N . ASN A 1 224 ? 55.96320 -19.57478 -19.01999 1.000 63.10123 224 ASN A N 1
ATOM 3131 C CA . ASN A 1 224 ? 55.58004 -19.47681 -17.61918 1.000 70.10219 224 ASN A CA 1
ATOM 3132 C C . ASN A 1 224 ? 56.62648 -18.76105 -16.77417 1.000 68.14913 224 ASN A C 1
ATOM 3133 O O . ASN A 1 224 ? 56.47656 -18.67221 -15.54815 1.000 55.34542 224 ASN A O 1
ATOM 3144 N N . LYS A 1 225 ? 57.66944 -18.23197 -17.40153 1.000 65.05630 225 LYS A N 1
ATOM 3145 C CA . LYS A 1 225 ? 58.50288 -17.24781 -16.74145 1.000 62.38232 225 LYS A CA 1
ATOM 3146 C C . LYS A 1 225 ? 57.77540 -15.90393 -16.74220 1.000 59.66290 225 LYS A C 1
ATOM 3147 O O . LYS A 1 225 ? 56.83888 -15.67688 -17.51625 1.000 52.75280 225 LYS A O 1
ATOM 3166 N N . SER A 1 226 ? 58.16156 -15.03748 -15.81069 1.000 56.60749 226 SER A N 1
ATOM 3167 C CA . SER A 1 226 ? 57.68390 -13.66510 -15.84749 1.000 41.68618 226 SER A CA 1
ATOM 3168 C C . SER A 1 226 ? 58.33869 -12.94856 -17.02363 1.000 42.41538 226 SER A C 1
ATOM 3169 O O . SER A 1 226 ? 59.46004 -13.26216 -17.42949 1.000 47.69369 226 SER A O 1
ATOM 3177 N N . LYS A 1 227 ? 57.61739 -11.99540 -17.59292 1.000 37.18969 227 LYS A N 1
ATOM 3178 C CA . LYS A 1 227 ? 58.03210 -11.34650 -18.82739 1.000 34.89895 227 LYS A CA 1
ATOM 3179 C C . LYS A 1 227 ? 58.72972 -10.03259 -18.49670 1.000 30.00054 227 LYS A C 1
ATOM 3180 O O . LYS A 1 227 ? 58.11782 -9.12873 -17.92398 1.000 31.57746 227 LYS A O 1
ATOM 3199 N N . TYR A 1 228 ? 60.00756 -9.93368 -18.86184 1.000 28.59417 228 TYR A N 1
ATOM 3200 C CA . TYR A 1 228 ? 60.81292 -8.73913 -18.66238 1.000 28.34422 228 TYR A CA 1
ATOM 3201 C C . TYR A 1 228 ? 61.30372 -8.22366 -20.00491 1.000 27.99816 228 TYR A C 1
ATOM 3202 O O . TYR A 1 228 ? 61.34832 -8.95876 -20.99455 1.000 28.07035 228 TYR A O 1
ATOM 3220 N N . PHE A 1 229 ? 61.68295 -6.95197 -20.02426 1.000 27.63856 229 PHE A N 1
ATOM 3221 C CA . PHE A 1 229 ? 62.31806 -6.40605 -21.21023 1.000 27.34909 229 PHE A CA 1
ATOM 3222 C C . PHE A 1 229 ? 63.72338 -6.96839 -21.34701 1.000 31.18690 229 PHE A C 1
ATOM 3223 O O . PHE A 1 229 ? 64.41613 -7.18900 -20.35222 1.000 28.07988 229 PHE A O 1
ATOM 3240 N N . LYS A 1 230 ? 64.14912 -7.18983 -22.59738 1.000 27.64469 230 LYS A N 1
ATOM 3241 C CA . LYS A 1 230 ? 65.39265 -7.89039 -22.87873 1.000 28.02027 230 LYS A CA 1
ATOM 3242 C C . LYS A 1 230 ? 66.17809 -7.16532 -23.96117 1.000 28.02718 230 LYS A C 1
ATOM 3243 O O . LYS A 1 230 ? 65.64528 -6.33886 -24.70605 1.000 30.52949 230 LYS A O 1
ATOM 3262 N N . ASP A 1 231 ? 67.45928 -7.49374 -24.04175 1.000 29.05285 231 ASP A N 1
ATOM 3263 C CA . ASP A 1 231 ? 68.31710 -6.95094 -25.07232 1.000 32.90958 231 ASP A CA 1
ATOM 3264 C C . ASP A 1 231 ? 68.38649 -7.93336 -26.23583 1.000 27.99854 231 ASP A C 1
ATOM 3265 O O . ASP A 1 231 ? 67.63331 -8.90807 -26.30201 1.000 28.16851 231 ASP A O 1
ATOM 3274 N N . GLU A 1 232 ? 69.26966 -7.63774 -27.19453 1.000 33.28516 232 GLU A N 1
ATOM 3275 C CA . GLU A 1 232 ? 69.34557 -8.39498 -28.43587 1.000 31.69405 232 GLU A CA 1
ATOM 3276 C C . GLU A 1 232 ? 69.84255 -9.81059 -28.21105 1.000 31.71751 232 GLU A C 1
ATOM 3277 O O . GLU A 1 232 ? 69.72006 -10.64826 -29.10201 1.000 29.86791 232 GLU A O 1
ATOM 3289 N N . ASN A 1 233 ? 70.44928 -10.08103 -27.07198 1.000 34.14309 233 ASN A N 1
ATOM 3290 C CA . ASN A 1 233 ? 70.88978 -11.43291 -26.75637 1.000 31.56021 233 ASN A CA 1
ATOM 3291 C C . ASN A 1 233 ? 69.87671 -12.20000 -25.93315 1.000 35.02977 233 ASN A C 1
ATOM 3292 O O . ASN A 1 233 ? 70.13994 -13.34918 -25.56835 1.000 34.86508 233 A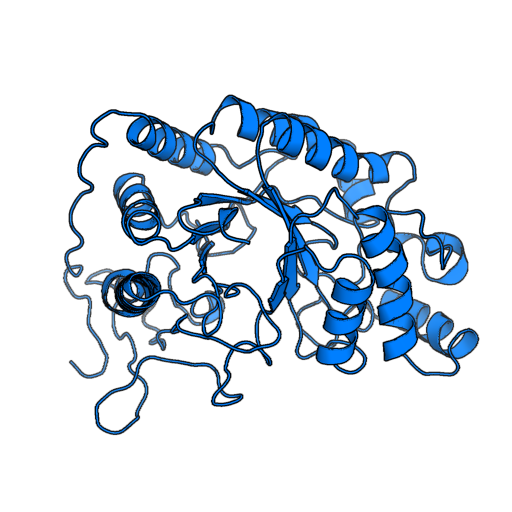SN A O 1
ATOM 3303 N N . GLY A 1 234 ? 68.73520 -11.59811 -25.62526 1.000 30.55441 234 GLY A N 1
ATOM 3304 C CA . GLY A 1 234 ? 67.74518 -12.28346 -24.83397 1.000 29.58996 234 GLY A CA 1
ATOM 3305 C C . GLY A 1 234 ? 67.94914 -12.16886 -23.35083 1.000 31.72127 234 GLY A C 1
ATOM 3306 O O . GLY A 1 234 ? 67.22778 -12.82984 -22.59870 1.000 37.02982 234 GLY A O 1
ATOM 3310 N N . ASP A 1 235 ? 68.92300 -11.37251 -22.90784 1.000 32.81190 235 ASP A N 1
ATOM 3311 C CA . ASP A 1 235 ? 69.15818 -11.13298 -21.49360 1.000 31.88473 235 ASP A CA 1
ATOM 3312 C C . ASP A 1 235 ? 68.29185 -9.98818 -20.99833 1.000 32.22835 235 ASP A C 1
ATOM 3313 O O . ASP A 1 235 ? 68.06587 -8.99304 -21.70663 1.000 29.24540 235 ASP A O 1
ATOM 3322 N N . ASP A 1 236 ? 67.83563 -10.12269 -19.75550 1.000 33.92659 236 ASP A N 1
ATOM 3323 C CA . ASP A 1 236 ? 66.93671 -9.14016 -19.16544 1.000 29.62516 236 ASP A CA 1
ATOM 3324 C C . ASP A 1 236 ? 67.65307 -7.81951 -18.90632 1.000 29.08064 236 ASP A C 1
ATOM 3325 O O . ASP A 1 236 ? 68.76640 -7.79570 -18.38205 1.000 30.79271 236 ASP A O 1
ATOM 3334 N N . LEU A 1 237 ? 67.01732 -6.71422 -19.28890 1.000 30.30388 237 LEU A N 1
ATOM 3335 C CA . LEU A 1 237 ? 67.46988 -5.40305 -18.84440 1.000 28.32081 237 LEU A CA 1
ATOM 3336 C C . LEU A 1 237 ? 67.31072 -5.26408 -17.32883 1.000 28.66745 237 LEU A C 1
ATOM 3337 O O . LEU A 1 237 ? 66.45877 -5.90103 -16.70792 1.000 28.70714 237 LEU A O 1
ATOM 3353 N N . GLU A 1 238 ? 68.14823 -4.40972 -16.75246 1.000 29.60986 238 GLU A N 1
ATOM 3354 C CA . GLU A 1 238 ? 68.13822 -4.11405 -15.33123 1.000 31.31894 238 GLU A CA 1
ATOM 3355 C C . GLU A 1 238 ? 68.36030 -2.62590 -15.13499 1.000 31.93169 238 GLU A C 1
ATOM 3356 O O . GLU A 1 238 ? 69.30226 -2.04994 -15.68799 1.000 28.30591 238 GLU A O 1
ATOM 3368 N N . VAL A 1 239 ? 67.51359 -2.01269 -14.31795 1.000 29.51828 239 VAL A N 1
ATOM 3369 C CA . VAL A 1 239 ? 67.78059 -0.65102 -13.88766 1.000 28.00834 239 VAL A CA 1
ATOM 3370 C C . VAL A 1 239 ? 68.91664 -0.69105 -12.87995 1.000 30.72643 239 VAL A C 1
ATOM 3371 O O . VAL A 1 239 ? 68.93378 -1.53643 -11.97249 1.000 28.88266 239 VAL A O 1
ATOM 3384 N N . ASP A 1 240 ? 69.88686 0.19211 -13.06922 1.000 28.36263 240 ASP A N 1
ATOM 3385 C CA . ASP A 1 240 ? 71.00481 0.34675 -12.15778 1.000 28.74434 240 ASP A CA 1
ATOM 3386 C C . ASP A 1 240 ? 70.69075 1.43205 -11.13543 1.000 29.97957 240 ASP A C 1
ATOM 3387 O O . ASP A 1 240 ? 70.69381 1.18203 -9.92759 1.000 28.97014 240 ASP A O 1
ATOM 3396 N N . SER A 1 241 ? 70.33186 2.61260 -11.62852 1.000 31.70571 241 SER A N 1
ATOM 3397 C CA . SER A 1 241 ? 70.07308 3.77329 -10.80358 1.000 29.76343 241 SER A CA 1
ATOM 3398 C C . SER A 1 241 ? 68.77294 4.41196 -11.22810 1.000 27.47908 241 SER A C 1
ATOM 3399 O O . SER A 1 241 ? 68.45710 4.47109 -12.42152 1.000 29.60764 241 SER A O 1
ATOM 3407 N N . ASP A 1 242 ? 68.02059 4.88737 -10.24600 1.000 27.56789 242 ASP A N 1
ATOM 3408 C CA . ASP A 1 242 ? 66.82689 5.67104 -10.51996 1.000 32.58256 242 ASP A CA 1
ATOM 3409 C C . ASP A 1 242 ? 67.10858 7.16019 -10.59045 1.000 31.50286 242 ASP A C 1
ATOM 3410 O O . ASP A 1 242 ? 66.18901 7.93564 -10.84930 1.000 32.98453 242 ASP A O 1
ATOM 3419 N N . GLY A 1 243 ? 68.35245 7.56809 -10.41757 1.000 31.93895 243 GLY A N 1
ATOM 3420 C CA . GLY A 1 243 ? 68.72445 8.96709 -10.45444 1.000 35.39974 243 GLY A CA 1
ATOM 3421 C C . GLY A 1 243 ? 69.82743 9.25394 -9.45197 1.000 38.36317 243 GLY A C 1
ATOM 3422 O O . GLY A 1 243 ? 70.13587 8.45089 -8.56530 1.000 38.34590 243 GLY A O 1
ATOM 3426 N N . THR A 1 244 ? 70.43290 10.42723 -9.60247 1.000 44.10644 244 THR A N 1
ATOM 3427 C CA . THR A 1 244 ? 71.62468 10.77669 -8.83174 1.000 48.61955 244 THR A CA 1
ATOM 3428 C C . THR A 1 244 ? 71.45004 10.53689 -7.33527 1.000 51.61501 244 THR A C 1
ATOM 3429 O O . THR A 1 244 ? 72.40302 10.14063 -6.64743 1.000 51.34406 244 THR A O 1
ATOM 3440 N N . ASN A 1 245 ? 70.25171 10.76820 -6.80556 1.000 44.53949 245 ASN A N 1
ATOM 3441 C CA . ASN A 1 245 ? 69.99697 10.56567 -5.38212 1.000 53.09733 245 ASN A CA 1
ATOM 3442 C C . ASN A 1 245 ? 69.08033 9.37337 -5.11593 1.000 48.12045 245 ASN A C 1
ATOM 3443 O O . ASN A 1 245 ? 68.28639 9.38398 -4.17297 1.000 43.58992 245 ASN A O 1
ATOM 3454 N N . ASP A 1 246 ? 69.18735 8.35000 -5.94316 1.000 46.52597 246 ASP A N 1
ATOM 3455 C CA . ASP A 1 246 ? 68.52660 7.07345 -5.73213 1.000 42.09415 246 ASP A CA 1
ATOM 3456 C C . ASP A 1 246 ? 68.75700 6.60065 -4.29186 1.000 45.61383 246 ASP A C 1
ATOM 3457 O O . ASP A 1 246 ? 69.91449 6.46141 -3.87245 1.000 38.47474 246 ASP A O 1
ATOM 3466 N N . PRO A 1 247 ? 67.70096 6.35086 -3.51232 1.000 37.85678 247 PRO A N 1
ATOM 3467 C CA . PRO A 1 247 ? 67.89087 5.95054 -2.10880 1.000 47.28639 247 PRO A CA 1
ATOM 3468 C C . PRO A 1 247 ? 68.15783 4.47265 -1.90160 1.000 45.14454 247 PRO A C 1
ATOM 3469 O O . PRO A 1 247 ? 68.53165 4.07843 -0.79064 1.000 43.60672 247 PRO A O 1
ATOM 3480 N N . ASP A 1 248 ? 67.98266 3.65950 -2.93445 1.000 35.54348 248 ASP A N 1
ATOM 3481 C CA . ASP A 1 248 ? 68.05898 2.20512 -2.86270 1.000 34.95253 248 ASP A CA 1
ATOM 3482 C C . ASP A 1 248 ? 68.89164 1.78030 -4.06037 1.000 33.51904 248 ASP A C 1
ATOM 3483 O O . ASP A 1 248 ? 68.46603 1.97462 -5.19931 1.000 28.32250 248 ASP A O 1
ATOM 3492 N N . GLY A 1 249 ? 70.07949 1.23908 -3.81959 1.000 33.36008 249 GLY A N 1
ATOM 3493 C CA . GLY A 1 249 ? 70.95720 0.89574 -4.92430 1.000 32.42314 249 GLY A CA 1
ATOM 3494 C C . GLY A 1 249 ? 70.66751 -0.41433 -5.59204 1.000 35.74001 249 GLY A C 1
ATOM 3495 O O . GLY A 1 249 ? 71.40081 -0.81932 -6.49396 1.000 36.71664 249 GLY A O 1
ATOM 3499 N N . ARG A 1 250 ? 69.61893 -1.10955 -5.17592 1.000 32.23158 250 ARG A N 1
ATOM 3500 C CA . ARG A 1 250 ? 69.35220 -2.42758 -5.71943 1.000 28.65471 250 ARG A CA 1
ATOM 3501 C C . ARG A 1 250 ? 68.93327 -2.30121 -7.18436 1.000 27.87401 250 ARG A C 1
ATOM 3502 O O . ARG A 1 250 ? 68.13285 -1.42980 -7.53346 1.000 27.13751 250 ARG A O 1
ATOM 3523 N N . LYS A 1 251 ? 69.50212 -3.15201 -8.03306 1.000 28.15506 251 LYS A N 1
ATOM 3524 C CA . LYS A 1 251 ? 69.08589 -3.20869 -9.42332 1.000 28.87798 251 LYS A CA 1
ATOM 3525 C C . LYS A 1 251 ? 67.84358 -4.06087 -9.53602 1.000 28.06110 251 LYS A C 1
ATOM 3526 O O . LYS A 1 251 ? 67.59725 -4.93907 -8.71168 1.000 29.73143 251 LYS A O 1
ATOM 3545 N N . TYR A 1 252 ? 67.07091 -3.82224 -10.59188 1.000 25.86434 252 TYR A N 1
ATOM 3546 C CA . TYR A 1 252 ? 65.83085 -4.55352 -10.75696 1.000 28.87251 252 TYR A CA 1
ATOM 3547 C C . TYR A 1 252 ? 65.46157 -4.66822 -12.23581 1.000 27.31810 252 TYR A C 1
ATOM 3548 O O . TYR A 1 252 ? 65.79104 -3.80166 -13.05449 1.000 24.72986 252 TYR A O 1
ATOM 3566 N N . LYS A 1 253 ? 64.78058 -5.76170 -12.56073 1.000 24.42599 253 LYS A N 1
ATOM 3567 C CA . LYS A 1 253 ? 64.26856 -6.01215 -13.89775 1.000 24.97551 253 LYS A CA 1
ATOM 3568 C C . LYS A 1 253 ? 62.97812 -5.24217 -14.14842 1.000 25.10123 253 LYS A C 1
ATOM 3569 O O . LYS A 1 253 ? 62.31769 -4.75977 -13.23078 1.000 26.01660 253 LYS A O 1
ATOM 3588 N N . ILE A 1 254 ? 62.58879 -5.17378 -15.42042 1.000 23.33603 254 ILE A N 1
ATOM 3589 C CA . ILE A 1 254 ? 61.50894 -4.30351 -15.86592 1.000 22.31356 254 ILE A CA 1
ATOM 3590 C C . ILE A 1 254 ? 60.41477 -5.16537 -16.45470 1.000 21.99566 254 ILE A C 1
ATOM 3591 O O . ILE A 1 254 ? 60.58066 -5.72901 -17.54674 1.000 23.44912 254 ILE A O 1
ATOM 3607 N N . ARG A 1 255 ? 59.28219 -5.23013 -15.76989 1.000 22.32444 255 ARG A N 1
ATOM 3608 C CA . ARG A 1 255 ? 58.18422 -6.04646 -16.25783 1.000 26.06931 255 ARG A CA 1
ATOM 3609 C C . ARG A 1 255 ? 57.50575 -5.45385 -17.48485 1.000 24.36216 255 ARG A C 1
ATOM 3610 O O . ARG A 1 255 ? 57.31027 -4.24156 -17.59339 1.000 20.72236 255 ARG A O 1
ATOM 3631 N N . SER A 1 256 ? 57.11060 -6.34735 -18.38482 1.000 24.85001 256 SER A N 1
ATOM 3632 C CA . SER A 1 256 ? 56.26727 -6.05272 -19.52985 1.000 28.16260 256 SER A CA 1
ATOM 3633 C C . SER A 1 256 ? 54.83683 -6.48738 -19.23788 1.000 24.73858 256 SER A C 1
ATOM 3634 O O . SER A 1 256 ? 54.60613 -7.57917 -18.70658 1.000 25.61897 256 SER A O 1
ATOM 3642 N N . PHE A 1 257 ? 53.88084 -5.64106 -19.61634 1.000 22.29501 257 PHE A N 1
ATOM 3643 C CA . PHE A 1 257 ? 52.46889 -5.97661 -19.55041 1.000 20.32074 257 PHE A CA 1
ATOM 3644 C C . PHE A 1 257 ? 51.89397 -6.40280 -20.89894 1.000 20.65607 257 PHE A C 1
ATOM 3645 O O . PHE A 1 257 ? 50.67521 -6.45785 -21.04734 1.000 20.93032 257 PHE A O 1
ATOM 3662 N N . ASN A 1 258 ? 52.73425 -6.70068 -21.88455 1.000 23.68926 258 ASN A N 1
ATOM 3663 C CA . ASN A 1 258 ? 52.22298 -7.02621 -23.21945 1.000 23.25349 258 ASN A CA 1
ATOM 3664 C C . ASN A 1 258 ? 51.94240 -8.52084 -23.24077 1.000 23.86198 258 ASN A C 1
ATOM 3665 O O . ASN A 1 258 ? 52.67527 -9.31730 -23.82339 1.000 27.71925 258 ASN A O 1
ATOM 3676 N N . LEU A 1 259 ? 50.84844 -8.88993 -22.57970 1.000 22.89023 259 LEU A N 1
ATOM 3677 C CA . LEU A 1 259 ? 50.54487 -10.26838 -22.24979 1.000 22.35631 259 LEU A CA 1
ATOM 3678 C C . LEU A 1 259 ? 49.14747 -10.55588 -22.76370 1.000 25.72663 259 LEU A C 1
ATOM 3679 O O . LEU A 1 259 ? 48.21954 -9.79160 -22.48110 1.000 23.85758 259 LEU A O 1
ATOM 3695 N N . ASN A 1 260 ? 48.99000 -11.65290 -23.50252 1.000 23.41612 260 ASN A N 1
ATOM 3696 C CA . ASN A 1 260 ? 47.72863 -11.90860 -24.17764 1.000 23.86506 260 ASN A CA 1
ATOM 3697 C C . ASN A 1 260 ? 47.20419 -13.31056 -23.90425 1.000 27.18410 260 ASN A C 1
ATOM 3698 O O . ASN A 1 260 ? 46.52670 -13.88238 -24.75034 1.000 25.73559 260 ASN A O 1
ATOM 3709 N N . GLY A 1 261 ? 47.47644 -13.87641 -22.73108 1.000 24.47741 261 GLY A N 1
ATOM 3710 C CA . GLY A 1 261 ? 46.95933 -15.20395 -22.42749 1.000 28.71242 261 GLY A CA 1
ATOM 3711 C C . GLY A 1 261 ? 45.46910 -15.35423 -22.70421 1.000 25.69445 261 GLY A C 1
ATOM 3712 O O . GLY A 1 261 ? 44.68553 -14.43936 -22.46583 1.000 25.18316 261 GLY A O 1
ATOM 3716 N N . SER A 1 262 ? 45.04413 -16.52199 -23.16457 1.000 28.86847 262 SER A N 1
ATOM 3717 C CA . SER A 1 262 ? 43.65982 -16.67918 -23.59305 1.000 30.02612 262 SER A CA 1
ATOM 3718 C C . SER A 1 262 ? 42.67276 -16.74601 -22.43855 1.000 27.22866 262 SER A C 1
ATOM 3719 O O . SER A 1 262 ? 41.49067 -16.45814 -22.63801 1.000 27.48309 262 SER A O 1
ATOM 3727 N N . TYR A 1 263 ? 43.10819 -17.14993 -21.25085 1.000 27.50750 263 TYR A N 1
ATOM 3728 C CA . TYR A 1 263 ? 42.18472 -17.27960 -20.12803 1.000 28.85475 263 TYR A CA 1
ATOM 3729 C C . TYR A 1 263 ? 41.81376 -15.95342 -19.48082 1.000 26.17396 263 TYR A C 1
ATOM 3730 O O . TYR A 1 263 ? 40.89859 -15.93154 -18.64267 1.000 26.32393 263 TYR A O 1
ATOM 3748 N N . VAL A 1 264 ? 42.49964 -14.86123 -19.80770 1.000 25.31249 264 VAL A N 1
ATOM 3749 C CA . VAL A 1 264 ? 42.24941 -13.59056 -19.13851 1.000 24.48377 264 VAL A CA 1
ATOM 3750 C C . VAL A 1 264 ? 41.80610 -12.53616 -20.14373 1.000 24.23664 264 VAL A C 1
ATOM 3751 O O . VAL A 1 264 ? 42.04242 -12.64094 -21.34808 1.000 24.51307 264 VAL A O 1
ATOM 3764 N N . ASP A 1 265 ? 41.14724 -11.50422 -19.61731 1.000 23.79974 265 ASP A N 1
ATOM 3765 C CA . ASP A 1 265 ? 40.57476 -10.43499 -20.40936 1.000 23.64109 265 ASP A CA 1
ATOM 3766 C C . ASP A 1 265 ? 41.36626 -9.15278 -20.33236 1.000 22.76013 265 ASP A C 1
ATOM 3767 O O . ASP A 1 265 ? 41.29575 -8.35549 -21.25585 1.000 22.66243 265 ASP A O 1
ATOM 3776 N N . PHE A 1 266 ? 42.11693 -8.94515 -19.25483 1.000 22.22128 266 PHE A N 1
ATOM 3777 C CA . PHE A 1 266 ? 42.94135 -7.75777 -19.11041 1.000 21.49288 266 PHE A CA 1
ATOM 3778 C C . PHE A 1 266 ? 44.15515 -8.14849 -18.30161 1.000 21.22211 266 PHE A C 1
ATOM 3779 O O . PHE A 1 266 ? 44.16922 -9.18539 -17.62579 1.000 21.54175 266 PHE A O 1
ATOM 3796 N N . THR A 1 267 ? 45.21047 -7.35959 -18.45056 1.000 20.75057 267 THR A N 1
ATOM 3797 C CA . THR A 1 267 ? 46.46211 -7.68710 -17.78423 1.000 21.39571 267 THR A CA 1
ATOM 3798 C C . THR A 1 267 ? 46.38572 -7.28911 -16.31567 1.000 20.32770 267 THR A C 1
ATOM 3799 O O . THR A 1 267 ? 45.79031 -6.26877 -15.96897 1.000 20.06754 267 THR A O 1
ATOM 3810 N N . SER A 1 268 ? 46.98674 -8.10413 -15.45335 1.000 20.49372 268 SER A N 1
ATOM 3811 C CA . SER A 1 268 ? 46.91380 -7.80185 -14.02043 1.000 22.23237 268 SER A CA 1
ATOM 3812 C C . SER A 1 268 ? 47.54152 -6.44945 -13.72567 1.000 20.06339 268 SER A C 1
ATOM 3813 O O . SER A 1 268 ? 47.03865 -5.68110 -12.89220 1.000 19.79274 268 SER A O 1
ATOM 3821 N N . GLY A 1 269 ? 48.64375 -6.13344 -14.40266 1.000 20.53526 269 GLY A N 1
ATOM 3822 C CA . GLY A 1 269 ? 49.25981 -4.83473 -14.23584 1.000 19.40613 269 GLY A CA 1
ATOM 3823 C C . GLY A 1 269 ? 50.17390 -4.70597 -13.04681 1.000 20.50417 269 GLY A C 1
ATOM 3824 O O . GLY A 1 269 ? 50.58529 -3.58386 -12.71812 1.000 19.58526 269 GLY A O 1
ATOM 3828 N N . HIS A 1 270 ? 50.52799 -5.80098 -12.41024 1.000 19.75084 270 HIS A N 1
ATOM 3829 C CA . HIS A 1 270 ? 51.39810 -5.75729 -11.24913 1.000 22.12880 270 HIS A CA 1
ATOM 3830 C C . HIS A 1 270 ? 52.81293 -5.46072 -11.72353 1.000 22.07602 270 HIS A C 1
ATOM 3831 O O . HIS A 1 270 ? 53.37405 -6.25208 -12.48506 1.000 20.14345 270 HIS A O 1
ATOM 3845 N N . PRO A 1 271 ? 53.40610 -4.35625 -11.33350 1.000 21.43731 271 PRO A N 1
ATOM 3846 C CA . PRO A 1 271 ? 54.74320 -4.02427 -11.83901 1.000 21.74918 271 PRO A CA 1
ATOM 3847 C C . PRO A 1 271 ? 55.82463 -4.82800 -11.13415 1.000 24.45446 271 PRO A C 1
ATOM 3848 O O . PRO A 1 271 ? 55.52263 -5.72294 -10.34156 1.000 20.69036 271 PRO A O 1
ATOM 3859 N N . THR A 1 272 ? 57.08706 -4.53138 -11.42199 1.000 27.90629 272 THR A N 1
ATOM 3860 C CA . THR A 1 272 ? 58.16580 -5.22470 -10.73621 1.000 22.39375 272 THR A CA 1
ATOM 3861 C C . THR A 1 272 ? 57.98575 -5.04017 -9.23895 1.000 21.46841 272 THR A C 1
ATOM 3862 O O . THR A 1 272 ? 57.69900 -3.91975 -8.79006 1.000 21.28134 272 THR A O 1
ATOM 3873 N N . PRO A 1 273 ? 58.11670 -6.09951 -8.43685 1.000 22.47305 273 PRO A N 1
ATOM 3874 C CA . PRO A 1 273 ? 57.75068 -5.99533 -7.01750 1.000 28.36703 273 PRO A CA 1
ATOM 3875 C C . PRO A 1 273 ? 58.49192 -4.88930 -6.27716 1.000 22.35698 273 PRO A C 1
ATOM 3876 O O . PRO A 1 273 ? 59.69464 -4.68772 -6.43617 1.000 22.74467 273 PRO A O 1
ATOM 3887 N N . LEU A 1 274 ? 57.73479 -4.16952 -5.46115 1.000 25.77233 274 LEU A N 1
ATOM 3888 C CA . LEU A 1 274 ? 58.29929 -3.12363 -4.61804 1.000 26.61439 274 LEU A CA 1
ATOM 3889 C C . LEU A 1 274 ? 59.40917 -3.65815 -3.71950 1.000 28.32694 274 LEU A C 1
ATOM 3890 O O . LEU A 1 274 ? 60.42405 -2.98730 -3.49692 1.000 25.28961 274 LEU A O 1
ATOM 3906 N N . ALA A 1 275 ? 59.21342 -4.84560 -3.15706 1.000 23.74187 275 ALA A N 1
ATOM 3907 C CA . ALA A 1 275 ? 60.17973 -5.39562 -2.21807 1.000 27.71941 275 ALA A CA 1
ATOM 3908 C C . ALA A 1 275 ? 61.52572 -5.69094 -2.87051 1.000 28.60002 275 ALA A C 1
ATOM 3909 O O . ALA A 1 275 ? 62.50371 -5.93550 -2.15654 1.000 30.75828 275 ALA A O 1
ATOM 3916 N N . TRP A 1 276 ? 61.59744 -5.70702 -4.20440 1.000 29.04149 276 TRP A N 1
ATOM 3917 C CA . TRP A 1 276 ? 62.86805 -5.89218 -4.88862 1.000 30.30121 276 TRP A CA 1
ATOM 3918 C C . TRP A 1 276 ? 63.61192 -4.58992 -5.07016 1.000 29.57068 276 TRP A C 1
ATOM 3919 O O . TRP A 1 276 ? 64.74415 -4.61081 -5.55537 1.000 32.47247 276 TRP A O 1
ATOM 3940 N N . GLY A 1 277 ? 63.00416 -3.47282 -4.70021 1.000 26.22988 277 GLY A N 1
ATOM 3941 C CA . GLY A 1 277 ? 63.60951 -2.17489 -4.88168 1.000 34.85654 277 GLY A CA 1
ATOM 3942 C C . GLY A 1 277 ? 63.12908 -1.40542 -6.09697 1.000 29.88760 277 GLY A C 1
ATOM 3943 O O . GLY A 1 277 ? 63.66458 -0.32710 -6.37003 1.000 29.05827 277 GLY A O 1
ATOM 3947 N N . ALA A 1 278 ? 62.14299 -1.91912 -6.82619 1.000 27.15664 278 ALA A N 1
ATOM 3948 C CA . ALA A 1 278 ? 61.57796 -1.23722 -7.98990 1.000 24.89131 278 ALA A CA 1
ATOM 3949 C C . ALA A 1 278 ? 60.54323 -0.19906 -7.56205 1.000 26.34085 278 ALA A C 1
ATOM 3950 O O . ALA A 1 278 ? 59.44677 -0.56995 -7.12723 1.000 24.10096 278 ALA A O 1
ATOM 3957 N N . PRO A 1 279 ? 60.82341 1.09746 -7.67782 1.000 24.05049 279 PRO A N 1
ATOM 3958 C CA . PRO A 1 279 ? 59.83469 2.07872 -7.26450 1.000 22.33264 279 PRO A CA 1
ATOM 3959 C C . PRO A 1 279 ? 58.64916 2.07012 -8.20772 1.000 23.09332 279 PRO A C 1
ATOM 3960 O O . PRO A 1 279 ? 58.79908 1.80467 -9.41519 1.000 23.61418 279 PRO A O 1
ATOM 3971 N N . PRO A 1 280 ? 57.43735 2.31372 -7.69963 1.000 21.27632 280 PRO A N 1
ATOM 3972 C CA . PRO A 1 280 ? 56.25096 2.24320 -8.56681 1.000 20.65661 280 PRO A CA 1
ATOM 3973 C C . PRO A 1 280 ? 56.17956 3.36861 -9.58966 1.000 21.43413 280 PRO A C 1
ATOM 3974 O O . PRO A 1 280 ? 55.37431 3.28815 -10.53544 1.000 21.97305 280 PRO A O 1
ATOM 3985 N N . ASN A 1 281 ? 56.97498 4.42636 -9.41749 1.000 24.18788 281 ASN A N 1
ATOM 3986 C CA . ASN A 1 281 ? 57.04440 5.53251 -10.35471 1.000 20.94377 281 ASN A CA 1
ATOM 3987 C C . ASN A 1 281 ? 58.28518 5.42196 -11.23463 1.000 21.50343 281 ASN A C 1
ATOM 3988 O O . ASN A 1 281 ? 58.74339 6.42120 -11.78450 1.000 22.60265 281 ASN A O 1
ATOM 3999 N N . SER A 1 282 ? 58.81105 4.20713 -11.38765 1.000 21.22095 282 SER A N 1
ATOM 4000 C CA . SER A 1 282 ? 60.07551 3.96817 -12.07502 1.000 23.12421 282 SER A CA 1
ATOM 4001 C C . SER A 1 282 ? 60.11033 4.61087 -13.44887 1.000 23.80923 282 SER A C 1
ATOM 4002 O O . SER A 1 282 ? 59.17530 4.46493 -14.23817 1.000 21.62087 282 SER A O 1
ATOM 4010 N N . TRP A 1 283 ? 61.24292 5.24709 -13.76069 1.000 23.93789 283 TRP A N 1
ATOM 4011 C CA . TRP A 1 283 ? 61.41409 5.81445 -15.08988 1.000 23.88734 283 TRP A CA 1
ATOM 4012 C C . TRP A 1 283 ? 61.34181 4.73068 -16.14430 1.000 23.51664 283 TRP A C 1
ATOM 4013 O O . TRP A 1 283 ? 60.91038 4.98357 -17.27870 1.000 24.97816 283 TRP A O 1
ATOM 4034 N N . ALA A 1 284 ? 61.76024 3.51935 -15.78861 1.000 22.22077 284 ALA A N 1
ATOM 4035 C CA . ALA A 1 284 ? 61.73722 2.41729 -16.74383 1.000 22.13968 284 ALA A CA 1
ATOM 4036 C C . ALA A 1 284 ? 60.32258 2.06688 -17.17557 1.000 23.40892 284 ALA A C 1
ATOM 4037 O O . ALA A 1 284 ? 60.12946 1.54239 -18.29344 1.000 21.90272 284 ALA A O 1
ATOM 4044 N N . TYR A 1 285 ? 59.3182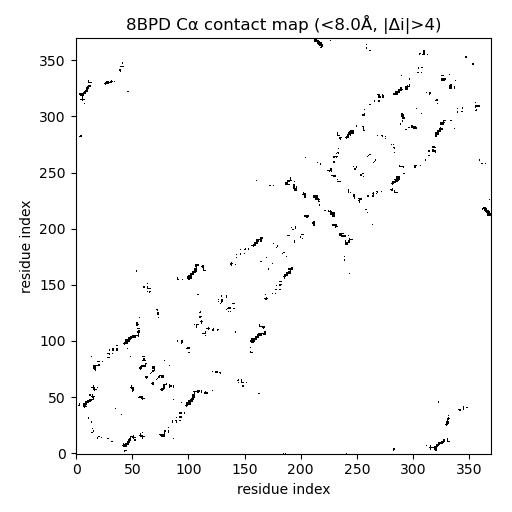9 2.38821 -16.35236 1.000 23.26209 285 TYR A N 1
ATOM 4045 C CA . TYR A 1 285 ? 57.94109 2.11518 -16.76420 1.000 21.47119 285 TYR A CA 1
ATOM 4046 C C . TYR A 1 285 ? 57.48017 3.11818 -17.80215 1.000 22.02380 285 TYR A C 1
ATOM 4047 O O . TYR A 1 285 ? 56.68881 2.76950 -18.69305 1.000 20.17727 285 TYR A O 1
ATOM 4065 N N . GLU A 1 286 ? 57.96264 4.36156 -17.68544 1.000 23.20072 286 GLU A N 1
ATOM 4066 C CA . GLU A 1 286 ? 57.68635 5.40365 -18.66922 1.000 24.58028 286 GLU A CA 1
ATOM 4067 C C . GLU A 1 286 ? 58.44870 5.18672 -19.97342 1.000 23.64071 286 GLU A C 1
ATOM 4068 O O . GLU A 1 286 ? 57.96836 5.58060 -21.03943 1.000 24.92924 286 GLU A O 1
ATOM 4080 N N . GLU A 1 287 ? 59.62100 4.56662 -19.90906 1.000 21.64392 287 GLU A N 1
ATOM 4081 C CA . GLU A 1 287 ? 60.46245 4.36394 -21.07943 1.000 22.22164 287 GLU A CA 1
ATOM 4082 C C . GLU A 1 287 ? 60.23323 3.02002 -21.76042 1.000 22.13663 287 GLU A C 1
ATOM 4083 O O . GLU A 1 287 ? 60.43956 2.90038 -22.97881 1.000 22.53463 287 GLU A O 1
ATOM 4095 N N . PHE A 1 288 ? 59.80710 2.00367 -21.02078 1.000 21.73055 288 PHE A N 1
ATOM 4096 C CA . PHE A 1 288 ? 59.66688 0.65865 -21.55933 1.000 22.66630 288 PHE A CA 1
ATOM 4097 C C . PHE A 1 288 ? 58.24076 0.13620 -21.44926 1.000 25.64680 288 PHE A C 1
ATOM 4098 O O . PHE A 1 288 ? 57.58033 -0.12652 -22.47371 1.000 25.12647 288 PHE A O 1
ATOM 4116 N N . THR A 1 289 ? 57.75945 -0.04069 -20.22755 1.000 21.46158 289 THR A N 1
ATOM 4117 C CA . THR A 1 289 ? 56.52040 -0.76734 -20.00239 1.000 20.74937 289 THR A CA 1
ATOM 4118 C C . THR A 1 289 ? 55.34612 -0.05111 -20.65087 1.000 20.09863 289 THR A C 1
ATOM 4119 O O . THR A 1 289 ? 54.55880 -0.65467 -21.39759 1.000 20.64989 289 THR A O 1
ATOM 4130 N N . PHE A 1 290 ? 55.20612 1.23674 -20.38141 1.000 19.96538 290 PHE A N 1
ATOM 4131 C CA . PHE A 1 290 ? 54.00814 1.91860 -20.86490 1.000 19.77054 290 PHE A CA 1
ATOM 4132 C C . PHE A 1 290 ? 54.06259 2.09877 -22.37326 1.000 20.38604 290 PHE A C 1
ATOM 4133 O O . PHE A 1 290 ? 53.04722 1.83722 -23.03813 1.000 21.89068 290 PHE A O 1
ATOM 4150 N N . PRO A 1 291 ? 55.15012 2.58789 -22.96951 1.000 21.57780 291 PRO A N 1
ATOM 4151 C CA . PRO A 1 291 ? 55.13843 2.73969 -24.44351 1.000 22.19739 291 PRO A CA 1
ATOM 4152 C C . PRO A 1 291 ? 54.83134 1.43117 -25.16490 1.000 21.21807 291 PRO A C 1
ATOM 4153 O O . PRO A 1 291 ? 54.10928 1.42379 -26.17202 1.000 22.11152 291 PRO A O 1
ATOM 4164 N N . GLU A 1 292 ? 55.33822 0.31063 -24.65333 1.000 21.16124 292 GLU A N 1
ATOM 4165 C CA . GLU A 1 292 ? 55.06454 -0.96751 -25.27444 1.000 21.42060 292 GLU A CA 1
ATOM 4166 C C . GLU A 1 292 ? 53.57579 -1.25724 -25.31843 1.000 24.70068 292 GLU A C 1
ATOM 4167 O O . GLU A 1 292 ? 53.06583 -1.68707 -26.35620 1.000 24.62308 292 GLU A O 1
ATOM 4179 N N . ILE A 1 293 ? 52.85082 -1.05789 -24.20791 1.000 22.22910 293 ILE A N 1
ATOM 4180 C CA . ILE A 1 293 ? 51.43801 -1.44095 -24.26173 1.000 20.48610 293 ILE A CA 1
ATOM 4181 C C . ILE A 1 293 ? 50.59343 -0.33952 -24.90379 1.000 23.21925 293 ILE A C 1
ATOM 4182 O O . ILE A 1 293 ? 49.52515 -0.63108 -25.45307 1.000 20.68020 293 ILE A O 1
ATOM 4198 N N . VAL A 1 294 ? 51.03901 0.91743 -24.88032 1.000 23.18017 294 VAL A N 1
ATOM 4199 C CA . VAL A 1 294 ? 50.35177 1.92392 -25.68237 1.000 20.62252 294 VAL A CA 1
ATOM 4200 C C . VAL A 1 294 ? 50.41823 1.53643 -27.14937 1.000 23.03326 294 VAL A C 1
ATOM 4201 O O . VAL A 1 294 ? 49.42526 1.60310 -27.88731 1.000 21.49608 294 VAL A O 1
ATOM 4214 N N . ASP A 1 295 ? 51.58826 1.09662 -27.59147 1.000 23.76873 295 ASP A N 1
ATOM 4215 C CA . ASP A 1 295 ? 51.73274 0.67578 -28.97976 1.000 26.93956 295 ASP A CA 1
ATOM 4216 C C . ASP A 1 295 ? 50.90512 -0.57709 -29.25472 1.000 25.49182 295 ASP A C 1
ATOM 4217 O O . ASP A 1 295 ? 50.29171 -0.70502 -30.32108 1.000 23.83607 295 ASP A O 1
ATOM 4226 N N . ALA A 1 296 ? 50.83663 -1.49261 -28.28294 1.000 24.13057 296 ALA A N 1
ATOM 4227 C CA . ALA A 1 296 ? 50.03184 -2.69743 -28.46180 1.000 24.62909 296 ALA A CA 1
ATOM 4228 C C . ALA A 1 296 ? 48.55900 -2.35188 -28.64505 1.000 23.73385 296 ALA A C 1
ATOM 4229 O O . ALA A 1 296 ? 47.87953 -2.91376 -29.51693 1.000 22.99000 296 ALA A O 1
ATOM 4236 N N . MET A 1 297 ? 48.04348 -1.41643 -27.84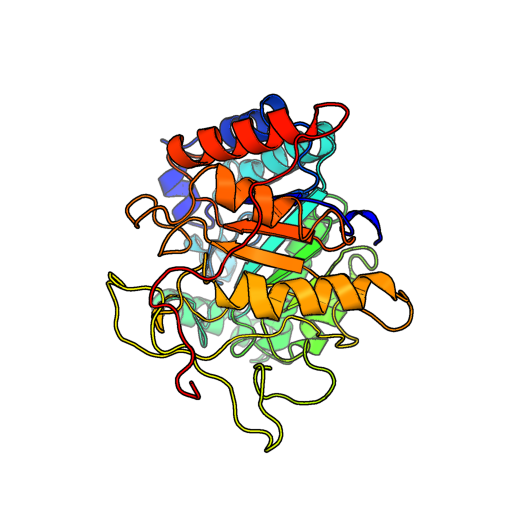873 1.000 24.02557 297 MET A N 1
ATOM 4237 C CA . MET A 1 297 ? 46.61941 -1.10591 -27.93400 1.000 23.63905 297 MET A CA 1
ATOM 4238 C C . MET A 1 297 ? 46.30611 -0.33581 -29.20157 1.000 23.48342 297 MET A C 1
ATOM 4239 O O . MET A 1 297 ? 45.13985 -0.27179 -29.61076 1.000 22.74737 297 MET A O 1
ATOM 4253 N N . ALA A 1 298 ? 47.31957 0.29822 -29.79417 1.000 23.31060 298 ALA A N 1
ATOM 4254 C CA . ALA A 1 298 ? 47.11485 0.96981 -31.07072 1.000 23.19955 298 ALA A CA 1
ATOM 4255 C C . ALA A 1 298 ? 46.72834 -0.01710 -32.14525 1.000 24.25158 298 ALA A C 1
ATOM 4256 O O . ALA A 1 298 ? 46.19807 0.38710 -33.18630 1.000 27.41347 298 ALA A O 1
ATOM 4263 N N . SER A 1 299 ? 46.99268 -1.30317 -31.91700 1.000 24.01197 299 SER A N 1
ATOM 4264 C CA . SER A 1 299 ? 46.57465 -2.35874 -32.82225 1.000 25.62491 299 SER A CA 1
ATOM 4265 C C . SER A 1 299 ? 45.64305 -3.34166 -32.14059 1.000 24.72948 299 SER A C 1
ATOM 4266 O O . SER A 1 299 ? 45.52125 -4.48614 -32.57695 1.000 25.33931 299 SER A O 1
ATOM 4274 N N . TYR A 1 300 ? 44.96446 -2.91675 -31.08087 1.000 24.08446 300 TYR A N 1
ATOM 4275 C CA . TYR A 1 300 ? 44.11013 -3.82283 -30.33225 1.000 24.04019 300 TYR A CA 1
ATOM 4276 C C . TYR A 1 300 ? 43.11659 -4.57292 -31.22124 1.000 26.59480 300 TYR A C 1
ATOM 4277 O O . TYR A 1 300 ? 42.34739 -3.97186 -31.98089 1.000 25.46692 300 TYR A O 1
ATOM 4295 N N . ASP A 1 301 ? 43.14072 -5.89678 -31.12253 1.000 31.07936 301 ASP A N 1
ATOM 4296 C CA . ASP A 1 301 ? 42.18691 -6.76981 -31.80874 1.000 28.71563 301 ASP A CA 1
ATOM 4297 C C . ASP A 1 301 ? 41.56608 -7.64163 -30.72641 1.000 29.35857 301 ASP A C 1
ATOM 4298 O O . ASP A 1 301 ? 42.25558 -8.51778 -30.16803 1.000 31.68643 301 ASP A O 1
ATOM 4307 N N . PRO A 1 302 ? 40.29590 -7.44895 -30.38453 1.000 29.24771 302 PRO A N 1
ATOM 4308 C CA . PRO A 1 302 ? 39.73598 -8.19048 -29.24919 1.000 36.40034 302 PRO A CA 1
ATOM 4309 C C . PRO A 1 302 ? 39.79889 -9.68573 -29.44087 1.000 38.19465 302 PRO A C 1
ATOM 4310 O O . PRO A 1 302 ? 39.79096 -10.42822 -28.45975 1.000 41.41055 302 PRO A O 1
ATOM 4321 N N . VAL A 1 303 ? 39.88226 -10.15423 -30.68006 1.000 31.49349 303 VAL A N 1
ATOM 4322 C CA . VAL A 1 303 ? 40.01278 -11.57752 -30.91738 1.000 37.79963 303 VAL A CA 1
ATOM 4323 C C . VAL A 1 303 ? 41.35496 -12.06578 -30.42391 1.000 32.73120 303 VAL A C 1
ATOM 4324 O O . VAL A 1 303 ? 41.49549 -13.21525 -29.99885 1.000 37.44505 303 VAL A O 1
ATOM 4337 N N . LYS A 1 304 ? 42.35993 -11.21262 -30.46693 1.000 27.54780 304 LYS A N 1
ATOM 4338 C CA . LYS A 1 304 ? 43.72477 -11.64770 -30.23090 1.000 33.69369 304 LYS A CA 1
ATOM 4339 C C . LYS A 1 304 ? 44.28954 -11.17753 -28.90132 1.000 31.43000 304 LYS A C 1
ATOM 4340 O O . LYS A 1 304 ? 45.24580 -11.78059 -28.41100 1.000 29.61113 304 LYS A O 1
ATOM 4359 N N . HIS A 1 305 ? 43.75034 -10.11069 -28.32131 1.000 26.06764 305 HIS A N 1
ATOM 4360 C CA . HIS A 1 305 ? 44.46260 -9.36222 -27.29479 1.000 24.41176 305 HIS A CA 1
ATOM 4361 C C . HIS A 1 305 ? 43.60422 -9.12481 -26.06759 1.000 26.55567 305 HIS A C 1
ATOM 4362 O O . HIS A 1 305 ? 42.38548 -8.95284 -26.15060 1.000 24.22875 305 HIS A O 1
ATOM 4376 N N . THR A 1 306 ? 44.28801 -9.09081 -24.93684 1.000 24.60203 306 THR A N 1
ATOM 4377 C CA . THR A 1 306 ? 43.78592 -8.54401 -23.68426 1.000 22.82529 306 THR A CA 1
ATOM 4378 C C . THR A 1 306 ? 43.75199 -7.03115 -23.77091 1.000 25.58642 306 THR A C 1
ATOM 4379 O O . THR A 1 306 ? 44.52476 -6.43151 -24.51480 1.000 23.32850 306 THR A O 1
ATOM 4390 N N . ILE A 1 307 ? 42.88188 -6.41296 -22.97241 1.000 21.93772 307 ILE A N 1
ATOM 4391 C CA . ILE A 1 307 ? 43.01320 -4.99525 -22.66252 1.000 21.36816 307 ILE A CA 1
ATOM 4392 C C . ILE A 1 307 ? 44.23015 -4.82233 -21.76960 1.000 20.80421 307 ILE A C 1
ATOM 4393 O O . ILE A 1 307 ? 44.32159 -5.43533 -20.69720 1.000 22.37519 307 ILE A O 1
ATOM 4409 N N . LYS A 1 308 ? 45.15244 -3.96995 -22.19608 1.000 20.52874 308 LYS A N 1
ATOM 4410 C CA . LYS A 1 308 ? 46.37227 -3.71884 -21.45079 1.000 20.37333 308 LYS A CA 1
ATOM 4411 C C . LYS A 1 308 ? 46.11027 -2.73598 -20.30655 1.000 21.61900 308 LYS A C 1
ATOM 4412 O O . LYS A 1 308 ? 45.55358 -1.64946 -20.51291 1.000 20.52181 308 LYS A O 1
ATOM 4431 N N . HIS A 1 309 ? 46.55169 -3.11815 -19.10101 1.000 20.08109 309 HIS A N 1
ATOM 4432 C CA . HIS A 1 309 ? 46.16752 -2.47304 -17.85087 1.000 20.66069 309 HIS A CA 1
ATOM 4433 C C . HIS A 1 309 ? 47.35859 -2.50741 -16.89845 1.000 19.09174 309 HIS A C 1
ATOM 4434 O O . HIS A 1 309 ? 48.04385 -3.52454 -16.79598 1.000 19.22644 309 HIS A O 1
ATOM 4448 N N . ALA A 1 310 ? 47.58734 -1.38245 -16.22300 1.000 18.88308 310 ALA A N 1
ATOM 4449 C CA . ALA A 1 310 ? 48.63963 -1.19619 -15.23955 1.000 19.56157 310 ALA A CA 1
ATOM 4450 C C . ALA A 1 310 ? 48.00516 -0.86261 -13.89376 1.000 19.73103 310 ALA A C 1
ATOM 4451 O O . ALA A 1 310 ? 47.10178 -0.01889 -13.82743 1.000 20.58188 310 ALA A O 1
ATOM 4458 N N . TRP A 1 311 ? 48.49447 -1.50701 -12.81919 1.000 18.93158 311 TRP A N 1
ATOM 4459 C CA . TRP A 1 311 ? 48.06655 -1.21967 -11.44581 1.000 19.22865 311 TRP A CA 1
ATOM 4460 C C . TRP A 1 311 ? 49.28935 -0.74135 -10.68390 1.000 22.27373 311 TRP A C 1
ATOM 4461 O O . TRP A 1 311 ? 50.11711 -1.56613 -10.28240 1.000 20.90731 311 TRP A O 1
ATOM 4482 N N . MET A 1 312 ? 49.41035 0.57580 -10.51328 1.000 19.13016 312 MET A N 1
ATOM 4483 C CA . MET A 1 312 ? 50.62239 1.21456 -10.03751 1.000 20.84019 312 MET A CA 1
ATOM 4484 C C . MET A 1 312 ? 50.41409 1.67993 -8.60113 1.000 23.37706 312 MET A C 1
ATOM 4485 O O . MET A 1 312 ? 49.53582 2.52074 -8.34298 1.000 19.60194 312 MET A O 1
ATOM 4499 N N . PRO A 1 313 ? 51.18178 1.16297 -7.65110 1.000 19.84224 313 PRO A N 1
ATOM 4500 C CA . PRO A 1 313 ? 51.08671 1.66746 -6.27125 1.000 22.46409 313 PRO A CA 1
ATOM 4501 C C . PRO A 1 313 ? 51.36373 3.15725 -6.22132 1.000 20.41341 313 PRO A C 1
ATOM 4502 O O . PRO A 1 313 ? 52.19053 3.68028 -6.96153 1.000 21.98852 313 PRO A O 1
ATOM 4513 N N . MET A 1 314 ? 50.66795 3.84478 -5.32100 1.000 21.79230 314 MET A N 1
ATOM 4514 C CA . MET A 1 314 ? 50.98550 5.24705 -5.09423 1.000 23.63433 314 MET A CA 1
ATOM 4515 C C . MET A 1 314 ? 52.20420 5.42336 -4.18977 1.000 23.30298 314 MET A C 1
ATOM 4516 O O . MET A 1 314 ? 52.83931 6.48606 -4.22459 1.000 25.89905 314 MET A O 1
ATOM 4530 N N . ARG A 1 315 ? 52.53015 4.40788 -3.38673 1.000 26.26101 315 ARG A N 1
ATOM 4531 C CA . ARG A 1 315 ? 53.53616 4.46786 -2.33577 1.000 22.51025 315 ARG A CA 1
ATOM 4532 C C . ARG A 1 315 ? 54.52463 3.31588 -2.46042 1.000 23.35781 315 ARG A C 1
ATOM 4533 O O . ARG A 1 315 ? 54.34478 2.39119 -3.25581 1.000 21.99264 315 ARG A O 1
ATOM 4554 N N . MET A 1 316 ? 55.56028 3.33378 -1.61423 1.000 23.17738 316 MET A N 1
ATOM 4555 C CA . MET A 1 316 ? 56.53636 2.24066 -1.62631 1.000 23.32985 316 MET A CA 1
ATOM 4556 C C . MET A 1 316 ? 55.98956 0.95813 -1.02343 1.000 24.07630 316 MET A C 1
ATOM 4557 O O . MET A 1 316 ? 56.70265 -0.05551 -1.01387 1.000 24.63457 316 MET A O 1
ATOM 4571 N N . LYS A 1 317 ? 54.77763 1.00446 -0.48636 1.000 24.96701 317 LYS A N 1
ATOM 4572 C CA . LYS A 1 317 ? 54.02857 -0.16080 -0.04754 1.000 26.04422 317 LYS A CA 1
ATOM 4573 C C . LYS A 1 317 ? 52.64244 -0.07727 -0.66724 1.000 24.15164 317 LYS A C 1
ATOM 4574 O O . LYS A 1 317 ? 52.10883 1.01250 -0.86866 1.000 22.65723 317 LYS A O 1
ATOM 4593 N N . TRP A 1 318 ? 52.04032 -1.23462 -0.91963 1.000 22.81243 318 TRP A N 1
ATOM 4594 C CA . TRP A 1 318 ? 50.73126 -1.24716 -1.55901 1.000 23.70028 318 TRP A CA 1
ATOM 4595 C C . TRP A 1 318 ? 49.66153 -0.60528 -0.68553 1.000 26.74931 318 TRP A C 1
ATOM 4596 O O . TRP A 1 318 ? 48.90836 0.25554 -1.15397 1.000 24.88223 318 TRP A O 1
ATOM 4617 N N . THR A 1 319 ? 49.53545 -1.04341 0.57240 1.000 25.47054 319 THR A N 1
ATOM 4618 C CA . THR A 1 319 ? 48.37875 -0.67263 1.37215 1.000 31.76114 319 THR A CA 1
ATOM 4619 C C . THR A 1 319 ? 48.68082 0.16277 2.61059 1.000 28.01889 319 THR A C 1
ATOM 4620 O O . THR A 1 319 ? 47.73085 0.58237 3.28497 1.000 31.33866 319 THR A O 1
ATOM 4631 N N . SER A 1 320 ? 49.94592 0.49020 2.89244 1.000 27.04918 320 SER A N 1
ATOM 4632 C CA . SER A 1 320 ? 50.29195 1.20194 4.12096 1.000 25.56461 320 SER A CA 1
ATOM 4633 C C . SER A 1 320 ? 50.30389 2.70084 3.88987 1.000 29.57601 320 SER A C 1
ATOM 4634 O O . SER A 1 320 ? 51.15886 3.19260 3.14064 1.000 27.19076 320 SER A O 1
ATOM 4642 N N . PRO A 1 321 ? 49.43310 3.46720 4.54793 1.000 34.39048 321 PRO A N 1
ATOM 4643 C CA . PRO A 1 321 ? 49.51278 4.93562 4.43775 1.000 31.70387 321 PRO A CA 1
ATOM 4644 C C . PRO A 1 321 ? 50.79398 5.52896 4.99331 1.000 33.54832 321 PRO A C 1
ATOM 4645 O O . PRO A 1 321 ? 51.02470 6.72571 4.80458 1.000 36.27774 321 PRO A O 1
ATOM 4656 N N . ARG A 1 322 ? 51.63109 4.75067 5.67826 1.000 33.96351 322 ARG A N 1
ATOM 4657 C CA . ARG A 1 322 ? 52.84507 5.29185 6.27268 1.000 34.01821 322 ARG A CA 1
ATOM 4658 C C . ARG A 1 322 ? 54.03391 5.18878 5.34637 1.000 29.41951 322 ARG A C 1
ATOM 4659 O O . ARG A 1 322 ? 55.10364 5.72497 5.66813 1.000 32.45329 322 ARG A O 1
ATOM 4680 N N . ALA A 1 323 ? 53.88077 4.47404 4.24242 1.000 30.31010 323 ALA A N 1
ATOM 4681 C CA . ALA A 1 323 ? 54.93332 4.34021 3.25555 1.000 29.75515 323 ALA A CA 1
ATOM 4682 C C . ALA A 1 323 ? 55.07423 5.63548 2.46553 1.000 30.93852 323 ALA A C 1
ATOM 4683 O O . ALA A 1 323 ? 54.14459 6.43480 2.36677 1.000 29.51810 323 ALA A O 1
ATOM 4690 N N . ASN A 1 324 ? 56.25099 5.83350 1.88870 1.000 31.17132 324 ASN A N 1
ATOM 4691 C CA . ASN A 1 324 ? 56.52478 7.08838 1.21428 1.000 28.57024 324 ASN A CA 1
ATOM 4692 C C . ASN A 1 324 ? 55.66616 7.19767 -0.04272 1.000 26.35517 324 ASN A C 1
ATOM 4693 O O . ASN A 1 324 ? 55.60892 6.26888 -0.84870 1.000 27.04097 324 ASN A O 1
ATOM 4704 N N . LEU A 1 325 ? 54.97619 8.32471 -0.18567 1.000 24.90824 325 LEU A N 1
ATOM 4705 C CA . LEU A 1 325 ? 54.21523 8.62777 -1.39159 1.000 28.39777 325 LEU A CA 1
ATOM 4706 C C . LEU A 1 325 ? 55.16848 8.92098 -2.54041 1.000 31.36155 325 LEU A C 1
ATOM 4707 O O . LEU A 1 325 ? 56.00711 9.81546 -2.43016 1.000 27.40209 325 LEU A O 1
ATOM 4723 N N . MET A 1 326 ? 55.04111 8.18881 -3.65027 1.000 23.56951 326 MET A N 1
ATOM 4724 C CA . MET A 1 326 ? 56.04635 8.23624 -4.70521 1.000 24.88406 326 MET A CA 1
ATOM 4725 C C . MET A 1 326 ? 55.62808 9.07548 -5.90516 1.000 22.63662 326 MET A C 1
ATOM 4726 O O . MET A 1 326 ? 56.42720 9.23845 -6.83030 1.000 28.57449 326 MET A O 1
ATOM 4740 N N . PHE A 1 327 ? 54.40933 9.60886 -5.91634 1.000 22.46848 327 PHE A N 1
ATOM 4741 C CA . PHE A 1 327 ? 53.92496 10.43698 -7.01258 1.000 22.24996 327 PHE A CA 1
ATOM 4742 C C . PHE A 1 327 ? 53.62053 11.84616 -6.53355 1.000 30.83898 327 PHE A C 1
ATOM 4743 O O . PHE A 1 327 ? 53.01697 12.03312 -5.46598 1.000 27.29023 327 PHE A O 1
ATOM 4760 N N . ASP A 1 328 ? 54.08413 12.83554 -7.29516 1.000 25.11495 328 ASP A N 1
ATOM 4761 C CA . ASP A 1 328 ? 53.47441 14.15217 -7.23378 1.000 24.52340 328 ASP A CA 1
ATOM 4762 C C . ASP A 1 328 ? 52.37699 14.20284 -8.28394 1.000 25.53943 328 ASP A C 1
ATOM 4763 O O . ASP A 1 328 ? 52.17864 13.26278 -9.05910 1.000 24.06648 328 ASP A O 1
ATOM 4772 N N . VAL A 1 329 ? 51.68895 15.33166 -8.34698 1.000 23.53764 329 VAL A N 1
ATOM 4773 C CA . VAL A 1 329 ? 50.57264 15.46002 -9.26887 1.000 26.29321 329 VAL A CA 1
ATOM 4774 C C . VAL A 1 329 ? 51.03430 15.43617 -10.72923 1.000 27.10134 329 VAL A C 1
ATOM 4775 O O . VAL A 1 329 ? 50.32750 14.92297 -11.60360 1.000 22.31873 329 VAL A O 1
ATOM 4788 N N . GLU A 1 330 ? 52.19830 16.00189 -11.03465 1.000 23.27176 330 GLU A N 1
ATOM 4789 C CA . GLU A 1 330 ? 52.60250 16.04504 -12.43605 1.000 25.05919 330 GLU A CA 1
ATOM 4790 C C . GLU A 1 330 ? 52.88832 14.65176 -12.98285 1.000 24.48548 330 GLU A C 1
ATOM 4791 O O . GLU A 1 330 ? 52.47271 14.33107 -14.10830 1.000 24.32590 330 GLU A O 1
ATOM 4803 N N . GLN A 1 331 ? 53.56693 13.79653 -12.20725 1.000 23.11256 331 GLN A N 1
ATOM 4804 C CA . GLN A 1 331 ? 53.84960 12.45411 -12.70669 1.000 23.42059 331 GLN A CA 1
ATOM 4805 C C . GLN A 1 331 ? 52.60531 11.58789 -12.69912 1.000 21.05498 331 GLN A C 1
ATOM 4806 O O . GLN A 1 331 ? 52.40524 10.78327 -13.61009 1.000 20.94826 331 GLN A O 1
ATOM 4820 N N . ALA A 1 332 ? 51.75487 11.72470 -11.68112 1.000 22.09324 332 ALA A N 1
ATOM 4821 C CA . ALA A 1 332 ? 50.51227 10.95395 -11.68387 1.000 20.66566 332 ALA A CA 1
ATOM 4822 C C . ALA A 1 332 ? 49.64675 11.30182 -12.89776 1.000 20.56185 332 ALA A C 1
ATOM 4823 O O . ALA A 1 332 ? 49.08154 10.41302 -13.55803 1.000 20.12404 332 ALA A O 1
ATOM 4830 N N . TYR A 1 333 ? 49.50954 12.59569 -13.19204 1.000 21.85306 333 TYR A N 1
ATOM 4831 C CA . TYR A 1 333 ? 48.77773 13.03153 -14.38315 1.000 20.97986 333 TYR A CA 1
ATOM 4832 C C . TYR A 1 333 ? 49.37846 12.44509 -15.67042 1.000 23.32697 333 TYR A C 1
ATOM 4833 O O . TYR A 1 333 ? 48.64455 11.96079 -16.55205 1.000 22.66575 333 TYR A O 1
ATOM 4851 N N . ARG A 1 334 ? 50.71123 12.45214 -15.79790 1.000 20.83907 334 ARG A N 1
ATOM 4852 C CA . ARG A 1 334 ? 51.31156 11.88650 -17.00270 1.000 20.70410 334 ARG A CA 1
ATOM 4853 C C . ARG A 1 334 ? 51.04873 10.39016 -17.08711 1.000 21.87948 334 ARG A C 1
ATOM 4854 O O . ARG A 1 334 ? 50.76894 9.86760 -18.16982 1.000 21.11814 334 ARG A O 1
ATOM 4875 N N . PHE A 1 335 ? 51.10401 9.68429 -15.94755 1.000 21.37725 335 PHE A N 1
ATOM 4876 C CA . PHE A 1 335 ? 50.83915 8.24653 -15.95007 1.000 23.07170 335 PHE A CA 1
ATOM 4877 C C . PHE A 1 335 ? 49.44175 7.96170 -16.50177 1.000 22.46403 335 PHE A C 1
ATOM 4878 O O . PHE A 1 335 ? 49.25576 7.11038 -17.37525 1.000 23.88379 335 PHE A O 1
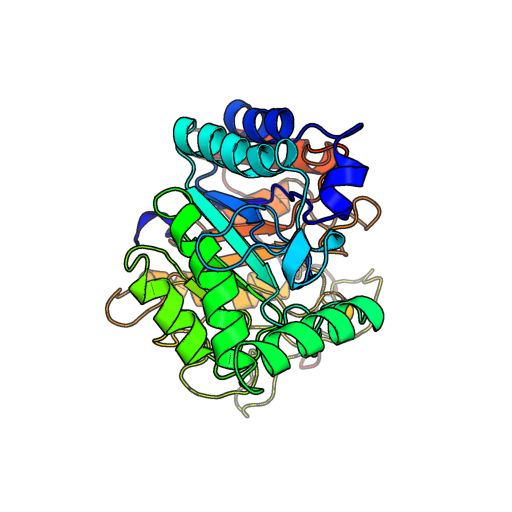ATOM 4895 N N . VAL A 1 336 ? 48.45465 8.70193 -16.02423 1.000 21.99394 336 VAL A N 1
ATOM 4896 C CA . VAL A 1 336 ? 47.08200 8.44006 -16.40578 1.000 19.45108 336 VAL A CA 1
ATOM 4897 C C . VAL A 1 336 ? 46.86838 8.83656 -17.84877 1.000 20.39754 336 VAL A C 1
ATOM 4898 O O . VAL A 1 336 ? 46.19063 8.13177 -18.60187 1.000 22.37355 336 VAL A O 1
ATOM 4911 N N . ARG A 1 337 ? 47.40363 9.99757 -18.23779 1.000 19.91008 337 ARG A N 1
ATOM 4912 C CA . ARG A 1 337 ? 47.26192 10.46135 -19.61419 1.000 23.66218 337 ARG A CA 1
ATOM 4913 C C . ARG A 1 337 ? 47.93034 9.51436 -20.59818 1.000 20.73053 337 ARG A C 1
ATOM 4914 O O . ARG A 1 337 ? 47.31414 9.09611 -21.58375 1.000 22.79384 337 ARG A O 1
ATOM 4935 N N A THR A 1 338 ? 49.19910 9.16954 -20.36757 0.478 21.44102 338 THR A N 1
ATOM 4936 N N B THR A 1 338 ? 49.20595 9.19731 -20.36741 0.522 21.44075 338 THR A N 1
ATOM 4937 C CA A THR A 1 338 ? 49.90233 8.38893 -21.37993 0.478 26.44879 338 THR A CA 1
ATOM 4938 C CA B THR A 1 338 ? 49.93654 8.36931 -21.31804 0.522 26.42559 338 THR A CA 1
ATOM 4939 C C A THR A 1 338 ? 49.21222 7.05125 -21.60886 0.478 22.60279 338 THR A C 1
ATOM 4940 C C B THR A 1 338 ? 49.17866 7.08325 -21.59691 0.522 22.58415 338 THR A C 1
ATOM 4941 O O A THR A 1 338 ? 49.06660 6.61530 -22.75747 0.478 22.33003 338 THR A O 1
ATOM 4942 O O B THR A 1 338 ? 48.96835 6.70846 -22.75594 0.522 22.33336 338 THR A O 1
ATOM 4963 N N . LEU A 1 339 ? 48.76727 6.39208 -20.53263 1.000 20.61901 339 LEU A N 1
ATOM 4964 C CA . LEU A 1 339 ? 48.09944 5.10388 -20.67481 1.000 19.28711 339 LEU A CA 1
ATOM 4965 C C . LEU A 1 339 ? 46.70533 5.25717 -21.25765 1.000 21.11804 339 LEU A C 1
ATOM 4966 O O . LEU A 1 339 ? 46.35484 4.55934 -22.22005 1.000 26.64559 339 LEU A O 1
ATOM 4983 N N . THR A 1 340 ? 45.89007 6.17626 -20.71638 1.000 21.56844 340 THR A N 1
ATOM 4984 C CA . THR A 1 340 ? 44.50577 6.21638 -21.19114 1.000 23.58783 340 THR A CA 1
ATOM 4985 C C . THR A 1 340 ? 44.37875 6.84688 -22.57394 1.000 22.48652 340 THR A C 1
ATOM 4986 O O . THR A 1 340 ? 43.49029 6.45233 -23.33111 1.000 22.04000 340 THR A O 1
ATOM 4997 N N . ASP A 1 341 ? 45.20485 7.84699 -22.89947 1.000 21.40724 341 ASP A N 1
ATOM 4998 C CA . ASP A 1 341 ? 45.25801 8.35584 -24.26462 1.000 21.58092 341 ASP A CA 1
ATOM 4999 C C . ASP A 1 341 ? 45.39351 7.21325 -25.25155 1.000 31.01704 341 ASP A C 1
ATOM 5000 O O . ASP A 1 341 ? 44.87179 7.27959 -26.36411 1.000 23.48023 341 ASP A O 1
ATOM 5009 N N . GLY A 1 342 ? 46.13912 6.17615 -24.87811 1.000 24.18871 342 GLY A N 1
ATOM 5010 C CA . GLY A 1 342 ? 46.46542 5.09374 -25.78610 1.000 28.27824 342 GLY A CA 1
ATOM 5011 C C . GLY A 1 342 ? 45.50944 3.92706 -25.72965 1.000 26.22270 342 GLY A C 1
ATOM 5012 O O . GLY A 1 342 ? 45.75712 2.88243 -26.34385 1.000 23.36445 342 GLY A O 1
ATOM 5016 N N . GLY A 1 343 ? 44.41139 4.07272 -25.00280 1.000 26.45496 343 GLY A N 1
ATOM 5017 C CA . GLY A 1 343 ? 43.46221 2.99731 -24.90224 1.000 26.19063 343 GLY A CA 1
ATOM 5018 C C . GLY A 1 343 ? 43.82781 1.94151 -23.89394 1.000 22.96804 343 GLY A C 1
ATOM 5019 O O . GLY A 1 343 ? 43.14064 0.91942 -23.82704 1.000 21.39517 343 GLY A O 1
ATOM 5023 N N . CYS A 1 344 ? 44.89580 2.14175 -23.12320 1.000 21.59943 344 CYS A N 1
ATOM 5024 C CA . CYS A 1 344 ? 45.16254 1.27257 -21.99412 1.000 20.05100 344 CYS A CA 1
ATOM 5025 C C . CYS A 1 344 ? 44.31646 1.71921 -20.81600 1.000 20.75935 344 CYS A C 1
ATOM 5026 O O . CYS A 1 344 ? 43.60554 2.72259 -20.88021 1.000 21.87071 344 CYS A O 1
ATOM 5034 N N . ALA A 1 345 ? 44.35778 0.92461 -19.75247 1.000 26.69287 345 ALA A N 1
ATOM 5035 C CA . ALA A 1 345 ? 43.72905 1.24947 -18.47566 1.000 20.21278 345 ALA A CA 1
ATOM 5036 C C . ALA A 1 345 ? 44.80948 1.38463 -17.40472 1.000 19.21174 345 ALA A C 1
ATOM 5037 O O . ALA A 1 345 ? 45.87800 0.77193 -17.50217 1.000 18.92156 345 ALA A O 1
ATOM 5044 N N . ILE A 1 346 ? 44.52627 2.19717 -16.37834 1.000 20.49448 346 ILE A N 1
ATOM 5045 C CA . ILE A 1 346 ? 45.40935 2.34135 -15.23296 1.000 18.90029 346 ILE A CA 1
ATOM 5046 C C . ILE A 1 346 ? 44.55248 2.32835 -13.97782 1.000 20.82481 346 ILE A C 1
ATOM 5047 O O . ILE A 1 346 ? 43.45260 2.90283 -13.92733 1.000 21.65520 346 ILE A O 1
ATOM 5063 N N . THR A 1 347 ? 45.04205 1.62955 -12.98296 1.000 19.02838 347 THR A N 1
ATOM 5064 C CA . THR A 1 347 ? 44.46787 1.67358 -11.65257 1.000 19.27000 347 THR A CA 1
ATOM 5065 C C . THR A 1 347 ? 45.53810 2.12725 -10.67119 1.000 19.26739 347 THR A C 1
ATOM 5066 O O . THR A 1 347 ? 46.68554 1.69244 -10.75092 1.000 20.34456 347 THR A O 1
ATOM 5077 N N . TRP A 1 348 ? 45.17143 3.00109 -9.75095 1.000 19.52486 348 TRP A N 1
ATOM 5078 C CA . TRP A 1 348 ? 46.08125 3.36976 -8.67467 1.000 19.68807 348 TRP A CA 1
ATOM 5079 C C . TRP A 1 348 ? 45.98047 2.40178 -7.50207 1.000 19.95977 348 TRP A C 1
ATOM 5080 O O . TRP A 1 348 ? 44.89830 1.92502 -7.15516 1.000 20.99169 348 TRP A O 1
ATOM 5101 N N . GLY A 1 349 ? 47.11966 2.12164 -6.89053 1.000 20.03298 349 GLY A N 1
ATOM 5102 C CA . GLY A 1 349 ? 47.14332 1.40022 -5.63127 1.000 22.30004 349 GLY A CA 1
ATOM 5103 C C . GLY A 1 349 ? 47.02425 2.38277 -4.49300 1.000 25.17598 349 GLY A C 1
ATOM 5104 O O . GLY A 1 349 ? 48.03173 2.76058 -3.87919 1.000 22.84123 349 GLY A O 1
ATOM 5108 N N . ASN A 1 350 ? 45.80262 2.84504 -4.24414 1.000 22.30518 350 ASN A N 1
ATOM 5109 C CA . ASN A 1 350 ? 45.55075 3.78325 -3.16752 1.000 27.90846 350 ASN A CA 1
ATOM 5110 C C . ASN A 1 350 ? 45.48838 3.07529 -1.81827 1.000 25.90531 350 ASN A C 1
ATOM 5111 O O . ASN A 1 350 ? 45.18396 1.88366 -1.72996 1.000 26.82656 350 ASN A O 1
ATOM 5122 N N . THR A 1 351 ? 45.73703 3.84762 -0.75548 1.000 23.90713 351 THR A N 1
ATOM 5123 C CA . THR A 1 351 ? 45.54698 3.40966 0.61864 1.000 28.78098 351 THR A CA 1
ATOM 5124 C C . THR A 1 351 ? 44.31237 4.09419 1.20846 1.000 38.08344 351 THR A C 1
ATOM 5125 O O . THR A 1 351 ? 43.86619 5.14093 0.71176 1.000 29.58019 351 THR A O 1
ATOM 5136 N N . GLN A 1 352 ? 43.74988 3.47005 2.26416 1.000 29.15562 352 GLN A N 1
ATOM 5137 C CA . GLN A 1 352 ? 42.53490 3.92907 2.93295 1.000 27.83585 352 GLN A CA 1
ATOM 5138 C C . GLN A 1 352 ? 42.82369 4.11646 4.40927 1.000 34.75428 352 GLN A C 1
ATOM 5139 O O . GLN A 1 352 ? 43.64680 3.40644 4.99381 1.000 30.98669 352 GLN A O 1
ATOM 5153 N N . THR A 1 353 ? 42.13837 5.08467 5.00505 1.000 32.64319 353 THR A N 1
ATOM 5154 C CA . THR A 1 353 ? 42.15366 5.27955 6.44789 1.000 37.52836 353 THR A CA 1
ATOM 5155 C C . THR A 1 353 ? 40.71807 5.47876 6.90129 1.000 30.03884 353 THR A C 1
ATOM 5156 O O . THR A 1 353 ? 40.02590 6.35713 6.37935 1.000 33.88513 353 THR A O 1
ATOM 5167 N N . ASN A 1 354 ? 40.26782 4.67367 7.86509 1.000 37.03285 354 ASN A N 1
ATOM 5168 C CA . ASN A 1 354 ? 38.90981 4.80293 8.39857 1.000 31.25561 354 ASN A CA 1
ATOM 5169 C C . ASN A 1 354 ? 37.85907 4.64683 7.30151 1.000 30.72122 354 ASN A C 1
ATOM 5170 O O . ASN A 1 354 ? 36.77303 5.22066 7.38241 1.000 31.36975 354 ASN A O 1
ATOM 5181 N N . GLY A 1 355 ? 38.17721 3.88318 6.26791 1.000 29.63879 355 GLY A N 1
ATOM 5182 C CA . GLY A 1 355 ? 37.23156 3.61352 5.20416 1.000 33.47002 355 GLY A CA 1
ATOM 5183 C C . GLY A 1 355 ? 37.21949 4.59092 4.05045 1.000 33.44546 355 GLY A C 1
ATOM 5184 O O . GLY A 1 355 ? 36.41242 4.40456 3.13121 1.000 34.55361 355 GLY A O 1
ATOM 5188 N N . SER A 1 356 ? 38.07347 5.62359 4.05569 1.000 28.32460 356 SER A N 1
ATOM 5189 C CA . SER A 1 356 ? 38.14838 6.56688 2.94776 1.000 30.38554 356 SER A CA 1
ATOM 5190 C C . SER A 1 356 ? 39.58453 6.68743 2.46979 1.000 28.60388 356 SER A C 1
ATOM 5191 O O . SER A 1 356 ? 40.53610 6.56945 3.24426 1.000 28.56738 356 SER A O 1
ATOM 5199 N N . MET A 1 357 ? 39.72382 6.98418 1.19261 1.000 25.94958 357 MET A N 1
ATOM 5200 C CA . MET A 1 357 ? 41.04875 7.16209 0.63568 1.000 29.91756 357 MET A CA 1
ATOM 5201 C C . MET A 1 357 ? 41.85083 8.16193 1.45088 1.000 28.68693 357 MET A C 1
ATOM 5202 O O . MET A 1 357 ? 41.34118 9.19007 1.90428 1.000 27.59787 357 MET A O 1
ATOM 5216 N N . THR A 1 358 ? 43.12345 7.85106 1.62556 1.000 27.09180 358 THR A N 1
ATOM 5217 C CA . THR A 1 358 ? 44.02701 8.74865 2.32152 1.000 27.18312 358 THR A CA 1
ATOM 5218 C C . THR A 1 358 ? 44.06958 10.11540 1.64883 1.000 34.00791 358 THR A C 1
ATOM 5219 O O . THR A 1 358 ? 44.21337 10.21965 0.43424 1.000 25.94553 358 THR A O 1
ATOM 5230 N N . LYS A 1 359 ? 43.98140 11.17334 2.45768 1.000 32.84985 359 LYS A N 1
ATOM 5231 C CA . LYS A 1 359 ? 43.75202 12.51307 1.92330 1.000 29.24376 359 LYS A CA 1
ATOM 5232 C C . LYS A 1 359 ? 44.82655 12.92862 0.93002 1.000 34.77660 359 LYS A C 1
ATOM 5233 O O . LYS A 1 359 ? 44.52206 13.47170 -0.13807 1.000 29.23104 359 LYS A O 1
ATOM 5252 N N . GLU A 1 360 ? 46.09467 12.72916 1.28478 1.000 30.10149 360 GLU A N 1
ATOM 5253 C CA . GLU A 1 360 ? 47.18167 13.18273 0.42118 1.000 35.08235 360 GLU A CA 1
ATOM 5254 C C . GLU A 1 360 ? 47.06756 12.56976 -0.98073 1.000 31.26786 360 GLU A C 1
ATOM 5255 O O . GLU A 1 360 ? 47.41264 13.21512 -1.98804 1.000 27.96218 360 GLU A O 1
ATOM 5267 N N . GLU A 1 361 ? 46.54838 11.34607 -1.06373 1.000 30.20859 361 GLU A N 1
ATOM 5268 C CA . GLU A 1 361 ? 46.32997 10.69524 -2.34741 1.000 30.00093 361 GLU A CA 1
ATOM 5269 C C . GLU A 1 361 ? 45.08153 11.22877 -3.03585 1.000 24.97516 361 GLU A C 1
ATOM 5270 O O . GLU A 1 361 ? 45.09061 11.45706 -4.24852 1.000 25.45573 361 GLU A O 1
ATOM 5282 N N . MET A 1 362 ? 43.99549 11.42610 -2.28035 1.000 25.40826 362 MET A N 1
ATOM 5283 C CA . MET A 1 362 ? 42.78494 11.99565 -2.86119 1.000 24.35030 362 MET A CA 1
ATOM 5284 C C . MET A 1 362 ? 43.04963 13.38658 -3.42777 1.000 28.77516 362 MET A C 1
ATOM 5285 O O . MET A 1 362 ? 42.50311 13.74637 -4.47292 1.000 26.07606 362 MET A O 1
ATOM 5299 N N . ASP A 1 363 ? 43.90338 14.17470 -2.77249 1.000 30.02343 363 ASP A N 1
ATOM 5300 C CA . ASP A 1 363 ? 44.23904 15.48798 -3.30986 1.000 29.86494 363 ASP A CA 1
ATOM 5301 C C . ASP A 1 363 ? 44.85333 15.36539 -4.70206 1.000 27.70901 363 ASP A C 1
ATOM 5302 O O . ASP A 1 363 ? 44.55146 16.16164 -5.60056 1.000 26.28434 363 ASP A O 1
ATOM 5311 N N . ILE A 1 364 ? 45.70052 14.35703 -4.89865 1.000 25.80867 364 ILE A N 1
ATOM 5312 C CA . ILE A 1 364 ? 46.29079 14.13089 -6.21291 1.000 27.61964 364 ILE A CA 1
ATOM 5313 C C . ILE A 1 364 ? 45.23474 13.62285 -7.17800 1.000 29.12813 364 ILE A C 1
ATOM 5314 O O . ILE A 1 364 ? 45.14703 14.08582 -8.31510 1.000 27.27008 364 ILE A O 1
ATOM 5330 N N . MET A 1 365 ? 44.42308 12.66184 -6.74657 1.000 24.08781 365 MET A N 1
ATOM 5331 C CA . MET A 1 365 ? 43.40537 12.13926 -7.64249 1.000 25.01913 365 MET A CA 1
ATOM 5332 C C . MET A 1 365 ? 42.49607 13.25807 -8.12346 1.000 23.70293 365 MET A C 1
ATOM 5333 O O . MET A 1 365 ? 42.17624 13.33804 -9.31460 1.000 23.47090 365 MET A O 1
ATOM 5347 N N . LYS A 1 366 ? 42.09890 14.14657 -7.20704 1.000 23.56291 366 LYS A N 1
ATOM 5348 C CA . LYS A 1 366 ? 41.21595 15.26292 -7.53903 1.000 25.56120 366 LYS A CA 1
ATOM 5349 C C . LYS A 1 366 ? 41.84566 16.20037 -8.55335 1.000 27.55929 366 LYS A C 1
ATOM 5350 O O . LYS A 1 366 ? 41.15226 16.73267 -9.42119 1.000 27.11284 366 LYS A O 1
ATOM 5369 N N . GLU A 1 367 ? 43.14596 16.45772 -8.44062 1.000 26.30622 367 GLU A N 1
ATOM 5370 C CA . GLU A 1 367 ? 43.76050 17.36062 -9.40473 1.000 29.73604 367 GLU A CA 1
ATOM 5371 C C . GLU A 1 367 ? 43.90058 16.68368 -10.77412 1.000 29.63706 367 GLU A C 1
ATOM 5372 O O . GLU A 1 367 ? 43.69302 17.32361 -11.81378 1.000 28.61963 367 GLU A O 1
ATOM 5384 N N . VAL A 1 368 ? 44.23444 15.39094 -10.79934 1.000 26.34993 368 VAL A N 1
ATOM 5385 C CA . VAL A 1 368 ? 44.19610 14.64424 -12.05784 1.000 24.49445 368 VAL A CA 1
ATOM 5386 C C . VAL A 1 368 ? 42.81671 14.77788 -12.68485 1.000 28.81890 368 VAL A C 1
ATOM 5387 O O . VAL A 1 368 ? 42.67469 15.16366 -13.84994 1.000 29.49568 368 VAL A O 1
ATOM 5400 N N . ASP A 1 369 ? 41.77681 14.53868 -11.88383 1.000 27.96879 369 ASP A N 1
ATOM 5401 C CA . ASP A 1 369 ? 40.40803 14.57655 -12.38208 1.000 25.80623 369 ASP A CA 1
ATOM 5402 C C . ASP A 1 369 ? 40.05737 15.95217 -12.92320 1.000 25.73516 369 ASP A C 1
ATOM 5403 O O . ASP A 1 369 ? 39.48240 16.07788 -14.01399 1.000 27.09548 369 ASP A O 1
ATOM 5412 N N . ARG A 1 370 ? 40.42599 16.99673 -12.18794 1.000 24.43287 370 ARG A N 1
ATOM 5413 C CA . ARG A 1 370 ? 40.16283 18.35518 -12.64098 1.000 28.97276 370 ARG A CA 1
ATOM 5414 C C . ARG A 1 370 ? 40.72910 18.59014 -14.03390 1.000 25.40460 370 ARG A C 1
ATOM 5415 O O . ARG A 1 370 ? 40.04460 19.10901 -14.91728 1.000 27.27515 370 ARG A O 1
ATOM 5436 N N . ARG A 1 371 ? 41.98635 18.19505 -14.24566 1.000 26.91564 371 ARG A N 1
ATOM 5437 C CA . ARG A 1 371 ? 42.62922 18.39094 -15.54366 1.000 29.34132 371 ARG A CA 1
ATOM 5438 C C . ARG A 1 371 ? 41.96281 17.56238 -16.62760 1.000 23.54522 371 ARG A C 1
ATOM 5439 O O . ARG A 1 371 ? 41.84218 18.00587 -17.77512 1.000 25.73177 371 ARG A O 1
ATOM 5460 N N . LEU A 1 372 ? 41.57493 16.33252 -16.29858 1.000 25.56809 372 LEU A N 1
ATOM 5461 C CA . LEU A 1 372 ? 40.90910 15.48090 -17.27171 1.000 22.83090 372 LEU A CA 1
ATOM 5462 C C . LEU A 1 372 ? 39.56499 16.04325 -17.69737 1.000 24.05923 372 LEU A C 1
ATOM 5463 O O . LEU A 1 372 ? 39.10013 15.73934 -18.79717 1.000 29.12654 372 LEU A O 1
ATOM 5479 N N . ARG A 1 373 ? 38.91654 16.85073 -16.85753 1.000 26.09984 373 ARG A N 1
ATOM 5480 C CA . ARG A 1 373 ? 37.64985 17.45750 -17.26245 1.000 25.70602 373 ARG A CA 1
ATOM 5481 C C . ARG A 1 373 ? 37.83596 18.68742 -18.13386 1.000 33.01580 373 ARG A C 1
ATOM 5482 O O . ARG A 1 373 ? 36.85516 19.16112 -18.71542 1.000 29.71540 373 ARG A O 1
ATOM 5503 N N . MET A 1 374 ? 39.04257 19.23924 -18.22672 1.000 25.25353 374 MET A N 1
ATOM 5504 C CA . MET A 1 374 ? 39.21857 20.45786 -19.00780 1.000 25.95730 374 MET A CA 1
ATOM 5505 C C . MET A 1 374 ? 39.23552 20.12513 -20.49718 1.000 25.97880 374 MET A C 1
ATOM 5506 O O . MET A 1 374 ? 39.59890 19.01838 -20.90590 1.000 25.94955 374 MET A O 1
ATOM 5520 N N . ARG A 1 375 ? 38.82860 21.09418 -21.30716 1.000 28.04718 375 ARG A N 1
ATOM 5521 C CA . ARG A 1 375 ? 38.70379 20.89493 -22.74967 1.000 30.96821 375 ARG A CA 1
ATOM 5522 C C . ARG A 1 375 ? 39.40950 22.06075 -23.41573 1.000 30.36894 375 ARG A C 1
ATOM 5523 O O . ARG A 1 375 ? 38.88958 23.19175 -23.37377 1.000 31.33353 375 ARG A O 1
ATOM 5544 N N . PRO A 1 376 ? 40.60349 21.86176 -23.98506 1.000 27.18281 376 PRO A N 1
ATOM 5545 C CA . PRO A 1 376 ? 41.35371 20.60663 -24.03344 1.000 26.22996 376 PRO A CA 1
ATOM 5546 C C . PRO A 1 376 ? 41.94704 20.27326 -22.67232 1.000 26.54434 376 PRO A C 1
ATOM 5547 O O . PRO A 1 376 ? 42.12326 21.17876 -21.87836 1.000 26.00266 376 PRO A O 1
ATOM 5558 N N . MET A 1 377 ? 42.26361 19.01147 -22.44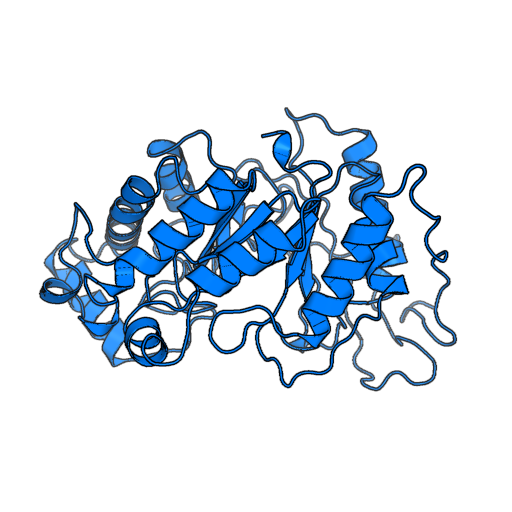074 1.000 27.50514 377 MET A N 1
ATOM 5559 C CA . MET A 1 377 ? 43.03628 18.64954 -21.26496 1.000 24.23732 377 MET A CA 1
ATOM 5560 C C . MET A 1 377 ? 44.42078 19.28625 -21.35186 1.000 28.01078 377 MET A C 1
ATOM 5561 O O . MET A 1 377 ? 45.03212 19.29903 -22.43308 1.000 28.17740 377 MET A O 1
ATOM 5575 N N . PRO A 1 378 ? 44.95118 19.82501 -20.25537 1.000 25.35785 378 PRO A N 1
ATOM 5576 C CA . PRO A 1 378 ? 46.27643 20.44077 -20.33357 1.000 24.88979 378 PRO A CA 1
ATOM 5577 C C . PRO A 1 378 ? 47.31216 19.38953 -20.69399 1.000 25.36684 378 PRO A C 1
ATOM 5578 O O . PRO A 1 378 ? 47.19983 18.22353 -20.31480 1.000 26.85659 378 PRO A O 1
ATOM 5589 N N . ASP A 1 379 ? 48.32743 19.80230 -21.44766 1.000 24.66777 379 ASP A N 1
ATOM 5590 C CA . ASP A 1 379 ? 49.44568 18.89455 -21.69254 1.000 32.43166 379 ASP A CA 1
ATOM 5591 C C . ASP A 1 379 ? 50.07097 18.48830 -20.36147 1.000 28.56948 379 ASP A C 1
ATOM 5592 O O . ASP A 1 379 ? 50.11073 19.26943 -19.40346 1.000 25.83006 379 ASP A O 1
ATOM 5601 N N . TYR A 1 380 ? 50.54465 17.25583 -20.30046 1.000 24.75303 380 TYR A N 1
ATOM 5602 C CA . TYR A 1 380 ? 51.33321 16.83025 -19.16164 1.000 26.61989 380 TYR A CA 1
ATOM 5603 C C . TYR A 1 380 ? 52.78280 17.22724 -19.36355 1.000 30.55129 380 TYR A C 1
ATOM 5604 O O . TYR A 1 380 ? 53.23908 17.46014 -20.48918 1.000 31.70216 380 TYR A O 1
ATOM 5622 N N . ILE A 1 381 ? 53.50662 17.32181 -18.26198 1.000 26.56808 381 ILE A N 1
ATOM 5623 C CA . ILE A 1 381 ? 54.93960 17.59444 -18.38778 1.000 24.26126 381 ILE A CA 1
ATOM 5624 C C . ILE A 1 381 ? 55.59908 16.40036 -19.06917 1.000 26.42873 381 ILE A C 1
ATOM 5625 O O . ILE A 1 381 ? 55.37071 15.25059 -18.64750 1.000 23.16197 381 ILE A O 1
ATOM 5641 N N . PRO A 1 382 ? 56.38330 16.59965 -20.12746 1.000 28.92630 382 PRO A N 1
ATOM 5642 C CA . PRO A 1 382 ? 56.95511 15.44556 -20.83444 1.000 27.65613 382 PRO A CA 1
ATOM 5643 C C . PRO A 1 382 ? 57.90442 14.64545 -19.95461 1.000 28.47181 382 PRO A C 1
ATOM 5644 O O . PRO A 1 382 ? 58.63518 15.19089 -19.12087 1.000 30.48495 382 PRO A O 1
ATOM 5655 N N . TYR A 1 383 ? 57.88146 13.33717 -20.15512 1.000 23.96643 383 TYR A N 1
ATOM 5656 C CA . TYR A 1 383 ? 58.85371 12.45225 -19.52813 1.000 30.63410 383 TYR A CA 1
ATOM 5657 C C . TYR A 1 383 ? 60.26435 12.72780 -20.04312 1.000 38.09611 383 TYR A C 1
ATOM 5658 O O . TYR A 1 383 ? 60.51029 12.73620 -21.25489 1.000 32.52661 383 TYR A O 1
ATOM 5676 N N . LYS A 1 384 ? 61.19024 12.93970 -19.11842 1.000 36.26115 384 LYS A N 1
ATOM 5677 C CA . LYS A 1 384 ? 62.61015 13.03095 -19.42518 1.000 35.85004 384 LYS A CA 1
ATOM 5678 C C . LYS A 1 384 ? 63.33298 12.07996 -18.48335 1.000 38.73092 384 LYS A C 1
ATOM 5679 O O . LYS A 1 384 ? 62.95439 11.95089 -17.31881 1.000 34.54916 384 LYS A O 1
ATOM 5698 N N . ARG A 1 385 ? 64.35424 11.39980 -18.96799 1.000 36.79371 385 ARG A N 1
ATOM 5699 C CA . ARG A 1 385 ? 65.04138 10.49413 -18.07397 1.000 35.98936 385 ARG A CA 1
ATOM 5700 C C . ARG A 1 385 ? 65.65199 11.27388 -16.91427 1.000 36.60801 385 ARG A C 1
ATOM 5701 O O . ARG A 1 385 ? 66.32398 12.28897 -17.14063 1.000 39.78796 385 ARG A O 1
ATOM 5722 N N . PRO A 1 386 ? 65.43244 10.85098 -15.66822 1.000 34.29411 386 PRO A N 1
ATOM 5723 C CA . PRO A 1 386 ? 65.99321 11.59307 -14.54116 1.000 38.42196 386 PRO A CA 1
ATOM 5724 C C . PRO A 1 386 ? 67.50354 11.64536 -14.64141 1.000 32.26118 386 PRO A C 1
ATOM 5725 O O . PRO A 1 386 ? 68.13539 10.77107 -15.23177 1.000 33.12600 386 PRO A O 1
ATOM 5736 N N . ALA A 1 387 ? 68.07698 12.70386 -14.07945 1.000 32.73313 387 ALA A N 1
ATOM 5737 C CA . ALA A 1 387 ? 69.52337 12.80961 -14.02785 1.000 37.05645 387 ALA A CA 1
ATOM 5738 C C . ALA A 1 387 ? 70.09484 11.62577 -13.26656 1.000 30.93647 387 ALA A C 1
ATOM 5739 O O . ALA A 1 387 ? 69.60251 11.26445 -12.19561 1.000 38.59313 387 ALA A O 1
ATOM 5746 N N . GLY A 1 388 ? 71.11599 10.99571 -13.83895 1.000 36.10688 388 GLY A N 1
ATOM 5747 C CA . GLY A 1 388 ? 71.75511 9.86588 -13.20117 1.000 33.75868 388 GLY A CA 1
ATOM 5748 C C . GLY A 1 388 ? 71.05639 8.54403 -13.39105 1.000 32.84352 388 GLY A C 1
ATOM 5749 O O . GLY A 1 388 ? 71.62743 7.51524 -13.02913 1.000 35.10791 388 GLY A O 1
ATOM 5753 N N . ALA A 1 389 ? 69.84403 8.52596 -13.94944 1.000 30.50953 389 ALA A N 1
ATOM 5754 C CA . ALA A 1 389 ? 69.09262 7.28250 -14.09497 1.000 31.54970 389 ALA A CA 1
ATOM 5755 C C . ALA A 1 389 ? 69.66849 6.46638 -15.24162 1.000 32.65248 389 ALA A C 1
ATOM 5756 O O . ALA A 1 389 ? 69.88777 6.99879 -16.33402 1.000 31.24503 389 ALA A O 1
ATOM 5763 N N . LYS A 1 390 ? 69.89303 5.17455 -15.01250 1.000 33.23656 390 LYS A N 1
ATOM 5764 C CA . LYS A 1 390 ? 70.57288 4.39184 -16.03312 1.000 29.82351 390 LYS A CA 1
ATOM 5765 C C . LYS A 1 390 ? 70.34682 2.90419 -15.80958 1.000 29.90765 390 LYS A C 1
ATOM 5766 O O . LYS A 1 390 ? 70.02332 2.45292 -14.70423 1.000 28.06585 390 LYS A O 1
ATOM 5785 N N . LEU A 1 391 ? 70.45623 2.17032 -16.91492 1.000 28.23257 391 LEU A N 1
ATOM 5786 C CA . LEU A 1 391 ? 70.45260 0.72036 -16.93932 1.000 28.57346 391 LEU A CA 1
ATOM 5787 C C . LEU A 1 391 ? 71.83722 0.18144 -16.61421 1.000 29.33468 391 LEU A C 1
ATOM 5788 O O . LEU A 1 391 ? 72.85869 0.82193 -16.87632 1.000 35.29645 391 LEU A O 1
ATOM 5804 N N . VAL A 1 392 ? 71.85672 -1.01488 -16.03109 1.000 29.31352 392 VAL A N 1
ATOM 5805 C CA . VAL A 1 392 ? 73.10893 -1.73940 -15.83832 1.000 32.10332 392 VAL A CA 1
ATOM 5806 C C . VAL A 1 392 ? 73.91051 -1.74747 -17.13697 1.000 38.68826 392 VAL A C 1
ATOM 5807 O O . VAL A 1 392 ? 75.11963 -1.46184 -17.16446 1.000 32.59918 392 VAL A O 1
ATOM 5820 N N . GLY A 1 393 ? 73.22956 -2.02889 -18.24201 1.000 30.82770 393 GLY A N 1
ATOM 5821 C CA . GLY A 1 393 ? 73.88463 -2.13998 -19.53806 1.000 48.94558 393 GLY A CA 1
ATOM 5822 C C . GLY A 1 393 ? 74.35780 -0.83539 -20.15224 1.000 48.66919 393 GLY A C 1
ATOM 5823 O O . GLY A 1 393 ? 74.85488 -0.82918 -21.28533 1.000 54.02572 393 GLY A O 1
ATOM 5827 N N . GLU A 1 394 ? 74.21805 0.27245 -19.43155 1.000 47.66834 394 GLU A N 1
ATOM 5828 C CA . GLU A 1 394 ? 74.69191 1.56691 -19.91632 1.000 43.12410 394 GLU A CA 1
ATOM 5829 C C . GLU A 1 394 ? 75.98680 1.87623 -19.17893 1.000 50.14547 394 GLU A C 1
ATOM 5830 O O . GLU A 1 394 ? 76.68143 2.85312 -19.46707 1.000 63.45275 394 GLU A O 1
#

Radius of gyration: 20.32 Å; Cα contacts (8 Å, |Δi|>4): 800; chains: 1; bounding box: 50×57×47 Å

Secondary structure (DSSP, 8-state):
-GGGTT-EEEE-----HHHHHHHHTT--HHHHHHHHHHH-TT--EEEEESB-TT-TT-BS----TT--HHHHT-GGGS--TTTTHHHHHHHHHHHHTT-EEEEEEETTGGGT-SSSPP-HHHHHHHHHHHHHHSTT-HHHHHHHHHHHHHHHTTTT-SEEEEE-GGG-SS-HHHHHHHHHHH-TTSEEEESSSSS-SS-SSPPB-B-TTSPBPEEEEESTT-S----EE-B------TT-SB-----S-GGGT--TT-HHIIIIIHHHHHHHHTT--TTT-PBPEEEEESBSSSS-TTSPB---HHHHHHHHHHHHHTT-EEEEE--EETTEE-HHHHHHHHHHHHHHHSSSPPPPPPP-PPTTEEETT-

Organism: NCBI:txid346185

Solvent-accessible surface area: 15333 Å² total; per-residue (Å²): 87,159,66,0,30,35,10,8,0,0,12,0,3,0,15,0,0,31,46,0,48,119,8,32,107,142,18,55,3,59,142,0,0,74,46,0,31,94,46,0,67,44,5,23,0,0,0,1,0,2,0,5,74,40,32,0,3,27,0,0,2,57,89,17,84,97,6,71,3,12,165,67,16,19,84,60,0,2,0,39,99,129,16,11,109,25,0,45,65,0,0,87,23,0,58,172,29,63,8,77,0,0,0,7,0,0,0,3,1,1,6,5,131,46,49,2,189,123,48,88,105,6,80,49,18,0,47,106,11,27,80,73,118,41,129,38,69,22,5,83,0,2,40,26,1,0,57,0,2,1,56,71,2,115,55,51,3,23,0,2,3,0,20,24,6,70,2,15,4,44,112,9,38,60,0,0,71,15,0,64,132,19,10,102,93,7,6,0,0,0,36,24,81,20,16,27,103,97,47,126,167,63,67,32,29,116,56,160,111,37,84,38,31,46,0,52,16,29,8,108,138,39,136,44,70,118,109,6,69,0,41,4,5,38,16,31,4,109,80,9,42,0,1,4,1,34,1,0,24,17,86,111,4,0,15,0,33,1,8,0,1,17,56,40,0,2,61,52,0,42,103,24,16,84,82,61,44,98,136,139,53,4,1,1,0,0,5,0,0,0,10,52,126,54,37,35,37,211,15,102,33,40,6,82,37,47,25,0,0,24,0,0,26,35,0,23,81,20,18,0,0,0,0,0,0,0,1,32,72,84,0,32,12,20,148,100,0,7,59,17,0,80,43,0,0,108,28,17,124,81,189,118,63,40,133,66,90,104,62,186,82,56,82,38,8,90,20,70,78,121